Protein AF-0000000074759690 (afdb_homodimer)

InterPro domains:
  IPR002347 Short-chain dehydrogenase/reductase SDR [PF00106] (6-189)
  IPR002347 Short-chain dehydrogenase/reductase SDR [PR00080] (76-87)
  IPR002347 Short-chain dehydrogenase/reductase SDR [PR00080] (129-137)
  IPR002347 Short-chain dehydrogenase/reductase SDR [PR00080] (149-168)
  IPR002347 Short-chain dehydrogenase/reductase SDR [PR00081] (8-25)
  IPR002347 Short-chain dehydrogenase/reductase SDR [PR00081] (76-87)
  IPR002347 Short-chain dehydrogenase/reductase SDR [PR00081] (123-139)
  IPR002347 Short-chain dehydrogenase/reductase SDR [PR00081] (149-168)
  IPR002347 Short-chain dehydrogenase/reductase SDR [PR00081] (170-187)
  IPR020904 Short-chain dehydrogenase/reductase, conserved site [PS00061] (136-164)
  IPR036291 NAD(P)-binding domain superfamily [SSF51735] (4-269)

Organism: Mortierella alpina (NCBI:txid64518)

Sequence (578 aa):
MTSSKKIVLVTGCTTGGIGYETAKAFEKSGCKVYAAARRLEAITGIEDLDIEKVYIDVLDEKSIKDAVNYVIEKEGRIDILFNNAGMGLACPLIDMSIETTRKLLDTNITSVILVSKEVAPHMIRQKSGLIVNVGSVTAYLSTPWGGLYAASKAAVHSISDALRMELAPFGVNVSVVAPGAIKSNIGDNNLKAFHLPEKSFYQSVISYVMSRANASQAPGCTPTANFAKHVVSKCLKSSPPRYINYGTLSNLFRFLRYAPWMITDFIFSRKFGLNVLQKSVKDGKVVGKMTSSKKIVLVTGCTTGGIGYETAKAFEKSGCKVYAAARRLEAITGIEDLDIEKVYIDVLDEKSIKDAVNYVIEKEGRIDILFNNAGMGLACPLIDMSIETTRKLLDTNITSVILVSKEVAPHMIRQKSGLIVNVGSVTAYLSTPWGGLYAASKAAVHSISDALRMELAPFGVNVSVVAPGAIKSNIGDNNLKAFHLPEKSFYQSVISYVMSRANASQAPGCTPTANFAKHVVSKCLKSSPPRYINYGTLSNLFRFLRYAPWMITDFIFSRKFGLNVLQKSVKDGKVVGK

Radius of gyration: 23.79 Å; Cα contacts (8 Å, |Δi|>4): 1226; chains: 2; bounding box: 53×82×48 Å

Nearest PDB structures (foldseek):
  3p19-assembly1_B  TM=9.198E-01  e=8.778E-17  Vibrio vulnificus
  4cqm-assembly4_G  TM=8.750E-01  e=1.152E-15  Homo sapiens
  2d1y-assembly1_C  TM=8.380E-01  e=2.738E-16  Thermus thermophilus
  8pa2-assembly1_B  TM=8.061E-01  e=1.597E-16  Thermus thermophilus HB8
  7xqm-assembly1_D  TM=7.812E-01  e=7.575E-16  Thermus thermophilus HB27

Solvent-accessible surface area (backbone atoms only — not comparable to full-atom values): 28605 Å² total; per-residue (Å²): 128,83,80,74,53,52,30,33,41,31,30,41,26,33,59,67,23,60,31,32,32,29,46,52,34,37,31,75,71,58,27,40,26,35,42,17,14,76,49,64,84,50,51,60,93,45,86,92,47,69,52,43,82,39,64,29,42,64,87,34,71,67,39,39,49,52,39,51,47,53,45,32,73,74,65,71,51,58,42,30,39,36,44,44,46,62,68,68,52,34,44,50,66,65,74,59,50,72,67,59,50,52,50,45,44,40,43,39,38,50,20,54,45,52,51,46,36,66,50,44,61,58,14,45,75,65,47,33,31,35,41,35,39,62,41,30,34,39,34,63,45,48,39,72,31,26,14,64,41,17,10,35,23,22,19,35,50,23,35,44,54,12,48,25,60,66,32,42,51,40,45,25,47,40,27,34,34,20,44,30,27,40,38,33,51,53,20,58,53,14,50,72,64,47,72,77,62,89,71,41,74,54,63,91,38,43,69,38,42,52,44,60,20,32,51,27,57,42,91,79,36,30,52,34,58,60,50,18,44,54,52,42,60,41,64,70,39,97,73,49,55,57,65,49,74,43,48,36,64,22,66,54,37,66,52,50,58,73,46,58,64,69,57,51,50,52,53,46,25,64,74,52,34,39,56,58,45,26,51,35,43,74,69,61,69,54,69,68,119,129,83,79,76,52,52,31,33,42,31,31,40,26,33,59,68,22,61,32,31,32,32,45,50,35,37,31,75,71,59,28,41,26,35,42,18,14,76,50,62,84,50,52,61,93,45,85,92,46,69,52,42,80,39,64,29,42,64,87,34,69,67,40,38,49,52,40,50,47,52,45,33,73,72,65,72,50,57,41,31,40,36,44,43,46,62,69,67,50,32,44,51,65,64,71,60,49,70,67,58,50,51,50,45,44,40,42,39,38,50,19,52,47,52,51,47,35,66,48,45,60,59,14,44,74,66,46,32,30,35,40,34,39,62,40,30,34,40,35,64,44,48,38,70,31,26,13,65,41,18,10,35,23,20,18,38,50,24,34,44,53,11,48,25,59,67,31,42,51,40,45,25,46,40,28,34,35,20,44,29,25,40,37,34,52,53,20,59,54,13,51,72,65,48,72,77,63,90,74,41,78,54,63,91,37,42,69,38,41,52,44,59,20,33,51,26,57,41,91,79,35,30,53,34,58,60,51,18,45,53,52,43,60,42,63,69,38,96,74,49,54,58,63,49,74,44,48,37,63,23,64,53,38,65,51,51,55,74,46,57,63,70,57,51,51,52,54,46,25,64,74,52,33,40,56,57,45,28,51,35,43,75,70,61,71,54,67,70,122

Foldseek 3Di:
DPPQAAEEEFEPAAPFALSVLLQVLSQVVRHQYEYEYQDQVRRDDCVVTNYHYAYADLLDLVRLLVRLVVSCVVRVAHAEYHYDFAAFAFAAPVQDDPVNLVVRLCRLPVSLVSNCVNRLVRCLVVLHHEYEHEAALLLLPPAGRRRSVNVSSVNSLVVQVVVQVVSVVSNYHYAYEHEYQEQGCNLVVRLVVDDDDPLDLCVQQVVLSNCVSNVSNDPPKHYSNVSSNQQSVQVPDPDRDRYHFDIPCSVVSVVCSPPPPVVVCVVSCVSRVVVVSVVCVVVVVRDND/DPPQAAEEEFEPAAPFALSVLLQVLSQVVPHQYEYEYQDQVRRDDCVVTNYHYAYADLLDLVRLLVRLVVSCVVRVAHAEYHYDFAAFAFAAPVQDDPVNLVVRLCRLPVSLVSNCVNRLVRCLVVLHHEYEHEAALLLLPPAGRRRSVNVSSVNSLVVQVVVQVVSVVSNYHYAYEHEYQEQGCNLVVRLVVDDDDPLDLCVQQVVLSNCVSNVSNDPPKHYSNVSSNQQSVQVPDPDRDRYHFDIPCSVVSVVCSPPPPVVVCVVRCVNRVVVVSVVCVVVVVRPND

Secondary structure (DSSP, 8-state):
------EEEE-S--TTSHHHHHHHHHHHTT-EEEEEES-GGG--S-TTSSEEEEE--TT-HHHHHHHHHHHHHHHS--SEEEE---------GGG--HHHHHHHHIIIIIHHHHHHHHHHHHHHHHT-EEEEEE--GGGTS--TT-HHHHHHHHHHHHHHHHHHHHHGGGTEEEEEEEE-BB--HHHHHHHHH----TT-TTGGGHHHHHHHHTGGGSTTPBPHHHHHHHHHHHHTSSS--SEEEESBTHHHHHHHTTS-HHHHHHHHHHHTTHHHHHHHHHTT-----/------EEEE-S--TTSHHHHHHHHHHHTT-EEEEEES-GGG--S-TTSSEEEEE--TT-HHHHHHHHHHHHHHHS--SEEEE---------GGG--HHHHHHHHIIIIIHHHHHHHHHHHHHHHHT-EEEEEE--GGGTS--TT-HHHHHHHHHHHHHHHHHHHHHGGGTEEEEEEEE-BB--HHHHHHHHH----TT-TTGGGHHHHHHHHTGGGSTTPBPHHHHHHHHHHHHTSSS--SEEEESBTHHHHHHHTTS-HHHHHHHHHHHTTHHHHHHHHHTT-----

pLDDT: mean 91.4, std 10.83, range [32.0, 98.94]

Structure (mmCIF, N/CA/C/O backbone):
data_AF-0000000074759690-model_v1
#
loop_
_entity.id
_entity.type
_entity.pdbx_description
1 polymer 'NADPH-dependent 1-acyldihydroxyacetone phosphate reductase'
#
loop_
_atom_site.group_PDB
_atom_site.id
_atom_site.type_symbol
_atom_site.label_atom_id
_atom_site.label_alt_id
_atom_site.label_comp_id
_atom_site.label_asym_id
_atom_site.label_entity_id
_atom_site.label_seq_id
_atom_site.pdbx_PDB_ins_code
_atom_site.Cartn_x
_atom_site.Cartn_y
_atom_site.Cartn_z
_atom_site.occupancy
_atom_site.B_iso_or_equiv
_atom_site.auth_seq_id
_atom_site.auth_comp_id
_atom_site.auth_asym_id
_atom_site.auth_atom_id
_atom_site.pdbx_PDB_model_num
ATOM 1 N N . MET A 1 1 ? 0.536 -41.281 -21.781 1 32.31 1 MET A N 1
ATOM 2 C CA . MET A 1 1 ? 1.315 -40.094 -21.484 1 32.31 1 MET A CA 1
ATOM 3 C C . MET A 1 1 ? 0.57 -39.188 -20.516 1 32.31 1 MET A C 1
ATOM 5 O O . MET A 1 1 ? -0.49 -38.656 -20.844 1 32.31 1 MET A O 1
ATOM 9 N N . THR A 1 2 ? 0.243 -39.5 -19.328 1 41.53 2 THR A N 1
ATOM 10 C CA . THR A 1 2 ? -0.77 -39.125 -18.344 1 41.53 2 THR A CA 1
ATOM 11 C C . THR A 1 2 ? -0.875 -37.625 -18.188 1 41.53 2 THR A C 1
ATOM 13 O O . THR A 1 2 ? 0.119 -36.938 -17.906 1 41.53 2 THR A O 1
ATOM 16 N N . SER A 1 3 ? -1.554 -36.906 -19.109 1 51.25 3 SER A N 1
ATOM 17 C CA . SER A 1 3 ? -1.784 -35.5 -19.438 1 51.25 3 SER A CA 1
ATOM 18 C C . SER A 1 3 ? -1.827 -34.625 -18.172 1 51.25 3 SER A C 1
ATOM 20 O O . SER A 1 3 ? -2.674 -34.844 -17.297 1 51.25 3 SER A O 1
ATOM 22 N N . SER A 1 4 ? -0.7 -34.219 -17.375 1 77.12 4 SER A N 1
ATOM 23 C CA . SER A 1 4 ? -0.508 -33.844 -15.977 1 77.12 4 SER A CA 1
ATOM 24 C C . SER A 1 4 ? -1.245 -32.562 -15.641 1 77.12 4 SER A C 1
ATOM 26 O O . SER A 1 4 ? -1.159 -31.578 -16.375 1 77.12 4 SER A O 1
ATOM 28 N N . LYS A 1 5 ? -2.484 -32.688 -15.109 1 94.19 5 LYS A N 1
ATOM 29 C CA . LYS A 1 5 ? -3.305 -31.578 -14.586 1 94.19 5 LYS A CA 1
ATOM 30 C C . LYS A 1 5 ? -2.434 -30.469 -14.016 1 94.19 5 LYS A C 1
ATOM 32 O O . LYS A 1 5 ? -1.394 -30.734 -13.414 1 94.19 5 LYS A O 1
ATOM 37 N N . LYS A 1 6 ? -2.803 -29.281 -14.484 1 97.31 6 LYS A N 1
ATOM 38 C CA . LYS A 1 6 ? -2.145 -28.172 -13.797 1 97.31 6 LYS A CA 1
ATOM 39 C C . LYS A 1 6 ? -2.402 -28.234 -12.297 1 97.31 6 LYS A C 1
ATOM 41 O O . LYS A 1 6 ? -3.518 -28.516 -11.859 1 97.31 6 LYS A O 1
ATOM 46 N N . ILE A 1 7 ? -1.379 -28.016 -11.562 1 98.31 7 ILE A N 1
ATOM 47 C CA . ILE A 1 7 ? -1.463 -28.016 -10.109 1 98.31 7 ILE A CA 1
ATOM 48 C C . ILE A 1 7 ? -1.66 -26.578 -9.609 1 98.31 7 ILE A C 1
ATOM 50 O O . ILE A 1 7 ? -0.826 -25.703 -9.859 1 98.31 7 ILE A O 1
ATOM 54 N N . VAL A 1 8 ? -2.771 -26.328 -8.875 1 98.75 8 VAL A N 1
ATOM 55 C CA . VAL A 1 8 ? -3.141 -24.984 -8.453 1 98.75 8 VAL A CA 1
ATOM 56 C C . VAL A 1 8 ? -3.207 -24.922 -6.926 1 98.75 8 VAL A C 1
ATOM 58 O O . VAL A 1 8 ? -3.811 -25.781 -6.289 1 98.75 8 VAL A O 1
ATOM 61 N N . LEU A 1 9 ? -2.52 -24.016 -6.316 1 98.75 9 LEU A N 1
ATOM 62 C CA . LEU A 1 9 ? -2.637 -23.703 -4.898 1 98.75 9 LEU A CA 1
ATOM 63 C C . LEU A 1 9 ? -3.385 -22.391 -4.695 1 98.75 9 LEU A C 1
ATOM 65 O O . LEU A 1 9 ? -2.959 -21.344 -5.188 1 98.75 9 LEU A O 1
ATOM 69 N N . VAL A 1 10 ? -4.539 -22.406 -4.031 1 98.69 10 VAL A N 1
ATOM 70 C CA . VAL A 1 10 ? -5.363 -21.234 -3.766 1 98.69 10 VAL A CA 1
ATOM 71 C C . VAL A 1 10 ? -5.375 -20.938 -2.268 1 98.69 10 VAL A C 1
ATOM 73 O O . VAL A 1 10 ? -5.738 -21.797 -1.462 1 98.69 10 VAL A O 1
ATOM 76 N N . THR A 1 11 ? -4.973 -19.75 -1.878 1 98.19 11 THR A N 1
ATOM 77 C CA . THR A 1 11 ? -5.027 -19.375 -0.466 1 98.19 11 THR A CA 1
ATOM 78 C C . THR A 1 11 ? -6.316 -18.625 -0.151 1 98.19 11 THR A C 1
ATOM 80 O O . THR A 1 11 ? -6.934 -18.047 -1.044 1 98.19 11 THR A O 1
ATOM 83 N N . GLY A 1 12 ? -6.656 -18.594 1.116 1 94.69 12 GLY A N 1
ATOM 84 C CA . GLY A 1 12 ? -7.828 -17.859 1.558 1 94.69 12 GLY A CA 1
ATOM 85 C C . GLY A 1 12 ? -9.133 -18.453 1.06 1 94.69 12 GLY A C 1
ATOM 86 O O . GLY A 1 12 ? -10.008 -17.719 0.585 1 94.69 12 GLY A O 1
ATOM 87 N N . CYS A 1 13 ? -9.227 -19.734 1.13 1 93.88 13 CYS A N 1
ATOM 88 C CA . CYS A 1 13 ? -10.43 -20.406 0.664 1 93.88 13 CYS A CA 1
ATOM 89 C C . CYS A 1 13 ? -11.453 -20.547 1.787 1 93.88 13 CYS A C 1
ATOM 91 O O . CYS A 1 13 ? -11.188 -21.188 2.801 1 93.88 13 CYS A O 1
ATOM 93 N N . THR A 1 14 ? -12.484 -19.781 1.743 1 90.19 14 THR A N 1
ATOM 94 C CA . THR A 1 14 ? -13.656 -19.906 2.607 1 90.19 14 THR A CA 1
ATOM 95 C C . THR A 1 14 ? -14.922 -20.078 1.779 1 90.19 14 THR A C 1
ATOM 97 O O . THR A 1 14 ? -15.117 -19.391 0.773 1 90.19 14 THR A O 1
ATOM 100 N N . THR A 1 15 ? -15.727 -20.969 2.244 1 91.81 15 THR A N 1
ATOM 101 C CA . THR A 1 15 ? -16.938 -21.297 1.495 1 91.81 15 THR A CA 1
ATOM 102 C C . THR A 1 15 ? -17.719 -20.031 1.163 1 91.81 15 THR A C 1
ATOM 104 O O . THR A 1 15 ? -17.938 -19.188 2.035 1 91.81 15 THR A O 1
ATOM 107 N N . GLY A 1 16 ? -17.969 -19.875 -0.089 1 86.44 16 GLY A N 1
ATOM 108 C CA . GLY A 1 16 ? -18.766 -18.75 -0.532 1 86.44 16 GLY A CA 1
ATOM 109 C C . GLY A 1 16 ? -17.922 -17.547 -0.941 1 86.44 16 GLY A C 1
ATOM 110 O O . GLY A 1 16 ? -18.438 -16.594 -1.526 1 86.44 16 GLY A O 1
ATOM 111 N N . GLY A 1 17 ? -16.672 -17.625 -0.735 1 90.56 17 GLY A N 1
ATOM 112 C CA . GLY A 1 17 ? -15.805 -16.5 -1.07 1 90.56 17 GLY A CA 1
ATOM 113 C C . GLY A 1 17 ? -15.156 -16.641 -2.436 1 90.56 17 GLY A C 1
ATOM 114 O O . GLY A 1 17 ? -15.375 -17.625 -3.137 1 90.56 17 GLY A O 1
ATOM 115 N N . ILE A 1 18 ? -14.438 -15.656 -2.789 1 91.56 18 ILE A N 1
ATOM 116 C CA . ILE A 1 18 ? -13.766 -15.609 -4.086 1 91.56 18 ILE A CA 1
ATOM 117 C C . ILE A 1 18 ? -12.805 -16.781 -4.215 1 91.56 18 ILE A C 1
ATOM 119 O O . ILE A 1 18 ? -12.789 -17.469 -5.238 1 91.56 18 ILE A O 1
ATOM 123 N N . GLY A 1 19 ? -12.008 -17.047 -3.166 1 94.69 19 GLY A N 1
ATOM 124 C CA . GLY A 1 19 ? -11.062 -18.156 -3.195 1 94.69 19 GLY A CA 1
ATOM 125 C C . GLY A 1 19 ? -11.727 -19.5 -3.406 1 94.69 19 GLY A C 1
ATOM 126 O O . GLY A 1 19 ? -11.25 -20.312 -4.203 1 94.69 19 GLY A O 1
ATOM 127 N N . TYR A 1 20 ? -12.805 -19.703 -2.721 1 94.81 20 TYR A N 1
ATOM 128 C CA . TYR A 1 20 ? -13.57 -20.938 -2.781 1 94.81 20 TYR A CA 1
ATOM 129 C C . TYR A 1 20 ? -14.133 -21.156 -4.18 1 94.81 20 TYR A C 1
ATOM 131 O O . TYR A 1 20 ? -13.938 -22.234 -4.77 1 94.81 20 TYR A O 1
ATOM 139 N N . GLU A 1 21 ? -14.781 -20.188 -4.715 1 95.88 21 GLU A N 1
ATOM 140 C CA . GLU A 1 21 ? -15.391 -20.312 -6.035 1 95.88 21 GLU A CA 1
ATOM 141 C C . GLU A 1 21 ? -14.328 -20.422 -7.125 1 95.88 21 GLU A C 1
ATOM 143 O O . GLU A 1 21 ? -14.531 -21.109 -8.133 1 95.88 21 GLU A O 1
ATOM 148 N N . THR A 1 22 ? -13.203 -19.781 -6.914 1 97.31 22 THR A N 1
ATOM 149 C CA . THR A 1 22 ? -12.094 -19.875 -7.859 1 97.31 22 THR A CA 1
ATOM 150 C C . THR A 1 22 ? -11.492 -21.281 -7.844 1 97.31 22 THR A C 1
ATOM 152 O O . THR A 1 22 ? -11.18 -21.844 -8.898 1 97.31 22 THR A O 1
ATOM 155 N N . ALA A 1 23 ? -11.336 -21.828 -6.656 1 98 23 ALA A N 1
ATOM 156 C CA . ALA A 1 23 ? -10.867 -23.203 -6.543 1 98 23 ALA A CA 1
ATOM 157 C C . ALA A 1 23 ? -11.773 -24.156 -7.312 1 98 23 ALA A C 1
ATOM 159 O O . ALA A 1 23 ? -11.305 -24.984 -8.086 1 98 23 ALA A O 1
ATOM 160 N N . LYS A 1 24 ? -13.039 -24 -7.168 1 97.69 24 LYS A N 1
ATOM 161 C CA . LYS A 1 24 ? -14.008 -24.844 -7.863 1 97.69 24 LYS A CA 1
ATOM 162 C C . LYS A 1 24 ? -13.914 -24.656 -9.375 1 97.69 24 LYS A C 1
ATOM 164 O O . LYS A 1 24 ? -13.977 -25.625 -10.133 1 97.69 24 LYS A O 1
ATOM 169 N N . ALA A 1 25 ? -13.781 -23.422 -9.766 1 98.06 25 ALA A N 1
ATOM 170 C CA . ALA A 1 25 ? -13.695 -23.125 -11.195 1 98.06 25 ALA A CA 1
ATOM 171 C C . ALA A 1 25 ? -12.445 -23.75 -11.812 1 98.06 25 ALA A C 1
ATOM 173 O O . ALA A 1 25 ? -12.492 -24.266 -12.922 1 98.06 25 ALA A O 1
ATOM 174 N N . PHE A 1 26 ? -11.297 -23.688 -11.102 1 98.5 26 PHE A N 1
ATOM 175 C CA . PHE A 1 26 ? -10.078 -24.344 -11.57 1 98.5 26 PHE A CA 1
ATOM 176 C C . PHE A 1 26 ? -10.297 -25.844 -11.711 1 98.5 26 PHE A C 1
ATOM 178 O O . PHE A 1 26 ? -9.898 -26.453 -12.711 1 98.5 26 PHE A O 1
ATOM 185 N N . GLU A 1 27 ? -10.883 -26.438 -10.711 1 98.19 27 GLU A N 1
ATOM 186 C CA . GLU A 1 27 ? -11.148 -27.875 -10.734 1 98.19 27 GLU A CA 1
ATOM 187 C C . GLU A 1 27 ? -12.039 -28.266 -11.906 1 98.19 27 GLU A C 1
ATOM 189 O O . GLU A 1 27 ? -11.75 -29.219 -12.633 1 98.19 27 GLU A O 1
ATOM 194 N N . LYS A 1 28 ? -13.07 -27.516 -12.102 1 97.19 28 LYS A N 1
ATOM 195 C CA . LYS A 1 28 ? -14 -27.766 -13.195 1 97.19 28 LYS A CA 1
ATOM 196 C C . LYS A 1 28 ? -13.312 -27.625 -14.547 1 97.19 28 LYS A C 1
ATOM 198 O O . LYS A 1 28 ? -13.766 -28.188 -15.547 1 97.19 28 LYS A O 1
ATOM 203 N N . SER A 1 29 ? -12.273 -26.875 -14.57 1 97.62 29 SER A N 1
ATOM 204 C CA . SER A 1 29 ? -11.523 -26.656 -15.797 1 97.62 29 SER A CA 1
ATOM 205 C C . SER A 1 29 ? -10.414 -27.688 -15.969 1 97.62 29 SER A C 1
ATOM 207 O O . SER A 1 29 ? -9.539 -27.531 -16.828 1 97.62 29 SER A O 1
ATOM 209 N N . GLY A 1 30 ? -10.367 -28.688 -15.078 1 96.94 30 GLY A N 1
ATOM 210 C CA . GLY A 1 30 ? -9.484 -29.828 -15.273 1 96.94 30 GLY A CA 1
ATOM 211 C C . GLY A 1 30 ? -8.203 -29.734 -14.469 1 96.94 30 GLY A C 1
ATOM 212 O O . GLY A 1 30 ? -7.25 -30.469 -14.719 1 96.94 30 GLY A O 1
ATOM 213 N N . CYS A 1 31 ? -8.117 -28.859 -13.492 1 97.88 31 CYS A N 1
ATOM 214 C CA . CYS A 1 31 ? -6.922 -28.703 -12.672 1 97.88 31 CYS A CA 1
ATOM 215 C C . CYS A 1 31 ? -7.023 -29.547 -11.398 1 97.88 31 CYS A C 1
ATOM 217 O O . CYS A 1 31 ? -8.117 -29.922 -10.984 1 97.88 31 CYS A O 1
ATOM 219 N N . LYS A 1 32 ? -5.91 -29.922 -10.891 1 97.81 32 LYS A N 1
ATOM 220 C CA . LYS A 1 32 ? -5.824 -30.375 -9.508 1 97.81 32 LYS A CA 1
ATOM 221 C C . LYS A 1 32 ? -5.629 -29.203 -8.555 1 97.81 32 LYS A C 1
ATOM 223 O O . LYS A 1 32 ? -4.668 -28.438 -8.68 1 97.81 32 LYS A O 1
ATOM 228 N N . VAL A 1 33 ? -6.543 -29.062 -7.594 1 98.44 33 VAL A N 1
ATOM 229 C CA . VAL A 1 33 ? -6.551 -27.844 -6.809 1 98.44 33 VAL A CA 1
ATOM 230 C C . VAL A 1 33 ? -6.281 -28.156 -5.34 1 98.44 33 VAL A C 1
ATOM 232 O O . VAL A 1 33 ? -6.82 -29.125 -4.801 1 98.44 33 VAL A O 1
ATOM 235 N N . TYR A 1 34 ? -5.441 -27.453 -4.762 1 98.44 34 TYR A N 1
ATOM 236 C CA . TYR A 1 34 ? -5.23 -27.406 -3.318 1 98.44 34 TYR A CA 1
ATOM 237 C C . TYR A 1 34 ? -5.824 -26.141 -2.719 1 98.44 34 TYR A C 1
ATOM 239 O O . TYR A 1 34 ? -5.309 -25.031 -2.938 1 98.44 34 TYR A O 1
ATOM 247 N N . ALA A 1 35 ? -6.914 -26.266 -1.98 1 98.19 35 ALA A N 1
ATOM 248 C CA . ALA A 1 35 ? -7.59 -25.156 -1.31 1 98.19 35 ALA A CA 1
ATOM 249 C C . ALA A 1 35 ? -7.027 -24.938 0.092 1 98.19 35 ALA A C 1
ATOM 251 O O . ALA A 1 35 ? -7.227 -25.766 0.983 1 98.19 35 ALA A O 1
ATOM 252 N N . ALA A 1 36 ? -6.402 -23.859 0.299 1 97.81 36 ALA A N 1
ATOM 253 C CA . ALA A 1 36 ? -5.668 -23.625 1.542 1 97.81 36 ALA A CA 1
ATOM 254 C C . ALA A 1 36 ? -6.371 -22.594 2.416 1 97.81 36 ALA A C 1
ATOM 256 O O . ALA A 1 36 ? -6.883 -21.594 1.91 1 97.81 36 ALA A O 1
ATOM 257 N N . ALA A 1 37 ? -6.445 -22.828 3.607 1 96.12 37 ALA A N 1
ATOM 258 C CA . ALA A 1 37 ? -7.051 -21.922 4.578 1 96.12 37 ALA A CA 1
ATOM 259 C C . ALA A 1 37 ? -6.547 -22.219 5.988 1 96.12 37 ALA A C 1
ATOM 261 O O . ALA A 1 37 ? -5.949 -23.266 6.238 1 96.12 37 ALA A O 1
ATOM 262 N N . ARG A 1 38 ? -6.734 -21.266 6.852 1 91.94 38 ARG A N 1
ATOM 263 C CA . ARG A 1 38 ? -6.414 -21.469 8.266 1 91.94 38 ARG A CA 1
ATOM 264 C C . ARG A 1 38 ? -7.469 -22.344 8.938 1 91.94 38 ARG A C 1
ATOM 266 O O . ARG A 1 38 ? -7.168 -23.062 9.891 1 91.94 38 ARG A O 1
ATOM 273 N N . ARG A 1 39 ? -8.734 -22.234 8.445 1 91.12 39 ARG A N 1
ATOM 274 C CA . ARG A 1 39 ? -9.859 -23.016 8.961 1 91.12 39 ARG A CA 1
ATOM 275 C C . ARG A 1 39 ? -10.367 -23.984 7.906 1 91.12 39 ARG A C 1
ATOM 277 O O . ARG A 1 39 ? -11.266 -23.656 7.129 1 91.12 39 ARG A O 1
ATOM 284 N N . LEU A 1 40 ? -9.891 -25.125 8.062 1 94.94 40 LEU A N 1
ATOM 285 C CA . LEU A 1 40 ? -10.234 -26.125 7.047 1 94.94 40 LEU A CA 1
ATOM 286 C C . LEU A 1 40 ? -11.711 -26.484 7.125 1 94.94 40 LEU A C 1
ATOM 288 O O . LEU A 1 40 ? -12.328 -26.812 6.105 1 94.94 40 LEU A O 1
ATOM 292 N N . GLU A 1 41 ? -12.258 -26.391 8.305 1 92.81 41 GLU A N 1
ATOM 293 C CA . GLU A 1 41 ? -13.664 -26.734 8.516 1 92.81 41 GLU A CA 1
ATOM 294 C C . GLU A 1 41 ? -14.578 -25.75 7.797 1 92.81 41 GLU A C 1
ATOM 296 O O . GLU A 1 41 ? -15.758 -26.031 7.582 1 92.81 41 GLU A O 1
ATOM 301 N N . ALA A 1 42 ? -14 -24.578 7.469 1 88.94 42 ALA A N 1
ATOM 302 C CA . ALA A 1 42 ? -14.781 -23.547 6.789 1 88.94 42 ALA A CA 1
ATOM 303 C C . ALA A 1 42 ? -14.922 -23.859 5.301 1 88.94 42 ALA A C 1
ATOM 305 O O . ALA A 1 42 ? -15.719 -23.234 4.602 1 88.94 42 ALA A O 1
ATOM 306 N N . ILE A 1 43 ? -14.148 -24.797 4.824 1 94.25 43 ILE A N 1
ATOM 307 C CA . ILE A 1 43 ? -14.258 -25.234 3.438 1 94.25 43 ILE A CA 1
ATOM 308 C C . ILE A 1 43 ? -15.203 -26.438 3.352 1 94.25 43 ILE A C 1
ATOM 310 O O . ILE A 1 43 ? -14.836 -27.562 3.697 1 94.25 43 ILE A O 1
ATOM 314 N N . THR A 1 44 ? -16.375 -26.172 2.893 1 93.25 44 THR A N 1
ATOM 315 C CA . THR A 1 44 ? -17.391 -27.219 2.857 1 93.25 44 THR A CA 1
ATOM 316 C C . THR A 1 44 ? -17.906 -27.438 1.437 1 93.25 44 THR A C 1
ATOM 318 O O . THR A 1 44 ? -17.672 -26.594 0.556 1 93.25 44 THR A O 1
ATOM 321 N N . GLY A 1 45 ? -18.5 -28.516 1.192 1 91.94 45 GLY A N 1
ATOM 322 C CA . GLY A 1 45 ? -19.219 -28.75 -0.044 1 91.94 45 GLY A CA 1
ATOM 323 C C . GLY A 1 45 ? -18.328 -29.062 -1.22 1 91.94 45 GLY A C 1
ATOM 324 O O . GLY A 1 45 ? -18.672 -28.797 -2.371 1 91.94 45 GLY A O 1
ATOM 325 N N . ILE A 1 46 ? -17.094 -29.531 -0.915 1 91.88 46 ILE A N 1
ATOM 326 C CA . ILE A 1 46 ? -16.188 -29.797 -2.018 1 91.88 46 ILE A CA 1
ATOM 327 C C . ILE A 1 46 ? -15.781 -31.266 -2.002 1 91.88 46 ILE A C 1
ATOM 329 O O . ILE A 1 46 ? -14.797 -31.656 -2.643 1 91.88 46 ILE A O 1
ATOM 333 N N . GLU A 1 47 ? -16.469 -32.094 -1.277 1 89.31 47 GLU A N 1
ATOM 334 C CA . GLU A 1 47 ? -16.094 -33.469 -1.033 1 89.31 47 GLU A CA 1
ATOM 335 C C . GLU A 1 47 ? -16.125 -34.281 -2.324 1 89.31 47 GLU A C 1
ATOM 337 O O . GLU A 1 47 ? -15.367 -35.25 -2.477 1 89.31 47 GLU A O 1
ATOM 342 N N . ASP A 1 48 ? -16.859 -33.906 -3.334 1 92.25 48 ASP A N 1
ATOM 343 C CA . ASP A 1 48 ? -16.984 -34.656 -4.574 1 92.25 48 ASP A CA 1
ATOM 344 C C . ASP A 1 48 ? -16.094 -34.062 -5.672 1 92.25 48 ASP A C 1
ATOM 346 O O . ASP A 1 48 ? -16.172 -34.5 -6.824 1 92.25 48 ASP A O 1
ATOM 350 N N . LEU A 1 49 ? -15.289 -33.125 -5.289 1 93.69 49 LEU A N 1
ATOM 351 C CA . LEU A 1 49 ? -14.43 -32.438 -6.258 1 93.69 49 LEU A CA 1
ATOM 352 C C . LEU A 1 49 ? -12.969 -32.844 -6.051 1 93.69 49 LEU A C 1
ATOM 354 O O . LEU A 1 49 ? -12.594 -33.312 -4.973 1 93.69 49 LEU A O 1
ATOM 358 N N . ASP A 1 50 ? -12.156 -32.781 -7.09 1 93.81 50 ASP A N 1
ATOM 359 C CA . ASP A 1 50 ? -10.719 -33 -6.988 1 93.81 50 ASP A CA 1
ATOM 360 C C . ASP A 1 50 ? -10.016 -31.812 -6.344 1 93.81 50 ASP A C 1
ATOM 362 O O . ASP A 1 50 ? -9.086 -31.25 -6.926 1 93.81 50 ASP A O 1
ATOM 366 N N . ILE A 1 51 ? -10.438 -31.438 -5.234 1 97.38 51 ILE A N 1
ATOM 367 C CA . ILE A 1 51 ? -9.891 -30.359 -4.422 1 97.38 51 ILE A CA 1
ATOM 368 C C . ILE A 1 51 ? -9.43 -30.906 -3.072 1 97.38 51 ILE A C 1
ATOM 370 O O . ILE A 1 51 ? -10.195 -31.578 -2.381 1 97.38 51 ILE A O 1
ATOM 374 N N . GLU A 1 52 ? -8.25 -30.734 -2.811 1 97.56 52 GLU A N 1
ATOM 375 C CA . GLU A 1 52 ? -7.699 -31.141 -1.52 1 97.56 52 GLU A CA 1
ATOM 376 C C . GLU A 1 52 ? -7.508 -29.938 -0.599 1 97.56 52 GLU A C 1
ATOM 378 O O . GLU A 1 52 ? -7.031 -28.891 -1.033 1 97.56 52 GLU A O 1
ATOM 383 N N . LYS A 1 53 ? -7.926 -30.109 0.68 1 97.56 53 LYS A N 1
ATOM 384 C CA . LYS A 1 53 ? -7.746 -29.047 1.664 1 97.56 53 LYS A CA 1
ATOM 385 C C . LYS A 1 53 ? -6.332 -29.078 2.246 1 97.56 53 LYS A C 1
ATOM 387 O O . LYS A 1 53 ? -5.785 -30.141 2.514 1 97.56 53 LYS A O 1
ATOM 392 N N . VAL A 1 54 ? -5.734 -27.922 2.385 1 97.81 54 VAL A N 1
ATOM 393 C CA . VAL A 1 54 ? -4.41 -27.797 2.986 1 97.81 54 VAL A CA 1
ATOM 394 C C . VAL A 1 54 ? -4.402 -26.656 3.996 1 97.81 54 VAL A C 1
ATOM 396 O O . VAL A 1 54 ? -4.93 -25.578 3.723 1 97.81 54 VAL A O 1
ATOM 399 N N . TYR A 1 55 ? -3.865 -26.922 5.18 1 98.19 55 TYR A N 1
ATOM 400 C CA . TYR A 1 55 ? -3.748 -25.875 6.191 1 98.19 55 TYR A CA 1
ATOM 401 C C . TYR A 1 55 ? -2.646 -24.891 5.828 1 98.19 55 TYR A C 1
ATOM 403 O O . TYR A 1 55 ? -1.549 -25.281 5.434 1 98.19 55 TYR A O 1
ATOM 411 N N . ILE A 1 56 ? -2.99 -23.656 5.977 1 98.19 56 ILE A N 1
ATOM 412 C CA . ILE A 1 56 ? -1.966 -22.625 5.797 1 98.19 56 ILE A CA 1
ATOM 413 C C . ILE A 1 56 ? -2.311 -21.391 6.633 1 98.19 56 ILE A C 1
ATOM 415 O O . ILE A 1 56 ? -3.463 -20.969 6.664 1 98.19 56 ILE A O 1
ATOM 419 N N . ASP A 1 57 ? -1.421 -20.922 7.441 1 98.06 57 ASP A N 1
ATOM 420 C CA . ASP A 1 57 ? -1.395 -19.547 7.949 1 98.06 57 ASP A CA 1
ATOM 421 C C . ASP A 1 57 ? -0.439 -18.688 7.133 1 98.06 57 ASP A C 1
ATOM 423 O O . ASP A 1 57 ? 0.781 -18.797 7.262 1 98.06 57 ASP A O 1
ATOM 427 N N . VAL A 1 58 ? -1.027 -17.781 6.371 1 97.69 58 VAL A N 1
ATOM 428 C CA . VAL A 1 58 ? -0.257 -17.062 5.359 1 97.69 58 VAL A CA 1
ATOM 429 C C . VAL A 1 58 ? 0.669 -16.062 6.035 1 97.69 58 VAL A C 1
ATOM 431 O O . VAL A 1 58 ? 1.466 -15.398 5.367 1 97.69 58 VAL A O 1
ATOM 434 N N . LEU A 1 59 ? 0.596 -15.898 7.359 1 96.94 59 LEU A N 1
ATOM 435 C CA . LEU A 1 59 ? 1.469 -14.977 8.078 1 96.94 59 LEU A CA 1
ATOM 436 C C . LEU A 1 59 ? 2.502 -15.742 8.906 1 96.94 59 LEU A C 1
ATOM 438 O O . LEU A 1 59 ? 3.254 -15.141 9.672 1 96.94 59 LEU A O 1
ATOM 442 N N . ASP A 1 60 ? 2.521 -17.016 8.742 1 97.94 60 ASP A N 1
ATOM 443 C CA . ASP A 1 60 ? 3.48 -17.875 9.422 1 97.94 60 ASP A CA 1
ATOM 444 C C . ASP A 1 60 ? 4.379 -18.594 8.422 1 97.94 60 ASP A C 1
ATOM 446 O O . ASP A 1 60 ? 3.93 -19.5 7.715 1 97.94 60 ASP A O 1
ATOM 450 N N . GLU A 1 61 ? 5.629 -18.234 8.414 1 97.88 61 GLU A N 1
ATOM 451 C CA . GLU A 1 61 ? 6.562 -18.734 7.406 1 97.88 61 GLU A CA 1
ATOM 452 C C . GLU A 1 61 ? 6.672 -20.25 7.461 1 97.88 61 GLU A C 1
ATOM 454 O O . GLU A 1 61 ? 6.758 -20.906 6.422 1 97.88 61 GLU A O 1
ATOM 459 N N . LYS A 1 62 ? 6.723 -20.797 8.617 1 98.25 62 LYS A N 1
ATOM 460 C CA . LYS A 1 62 ? 6.797 -22.25 8.734 1 98.25 62 LYS A CA 1
ATOM 461 C C . LYS A 1 62 ? 5.543 -22.922 8.164 1 98.25 62 LYS A C 1
ATOM 463 O O . LYS A 1 62 ? 5.637 -23.922 7.465 1 98.25 62 LYS A O 1
ATOM 468 N N . SER A 1 63 ? 4.383 -22.375 8.516 1 98.56 63 SER A N 1
ATOM 469 C CA . SER A 1 63 ? 3.119 -22.875 7.988 1 98.56 63 SER A CA 1
ATOM 470 C C . SER A 1 63 ? 3.094 -22.844 6.465 1 98.56 63 SER A C 1
ATOM 472 O O . SER A 1 63 ? 2.68 -23.797 5.82 1 98.56 63 SER A O 1
ATOM 474 N N . ILE A 1 64 ? 3.545 -21.781 5.875 1 98.69 64 ILE A N 1
ATOM 475 C CA . ILE A 1 64 ? 3.594 -21.609 4.426 1 98.69 64 ILE A CA 1
ATOM 476 C C . ILE A 1 64 ? 4.523 -22.641 3.812 1 98.69 64 ILE A C 1
ATOM 478 O O . ILE A 1 64 ? 4.156 -23.328 2.852 1 98.69 64 ILE A O 1
ATOM 482 N N . LYS A 1 65 ? 5.68 -22.734 4.398 1 98.56 65 LYS A N 1
ATOM 483 C CA . LYS A 1 65 ? 6.664 -23.688 3.914 1 98.56 65 LYS A CA 1
ATOM 484 C C . LYS A 1 65 ? 6.105 -25.109 3.949 1 98.56 65 LYS A C 1
ATOM 486 O O . LYS A 1 65 ? 6.27 -25.875 2.99 1 98.56 65 LYS A O 1
ATOM 491 N N . ASP A 1 66 ? 5.496 -25.453 5.051 1 98.69 66 ASP A N 1
ATOM 492 C CA . ASP A 1 66 ? 4.922 -26.797 5.207 1 98.69 66 ASP A CA 1
ATOM 493 C C . ASP A 1 66 ? 3.85 -27.062 4.152 1 98.69 66 ASP A C 1
ATOM 495 O O . ASP A 1 66 ? 3.801 -28.141 3.566 1 98.69 66 ASP A O 1
ATOM 499 N N . ALA A 1 67 ? 2.99 -26.125 3.893 1 98.69 67 ALA A N 1
ATOM 500 C CA . ALA A 1 67 ? 1.922 -26.266 2.908 1 98.69 67 ALA A CA 1
ATOM 501 C C . ALA A 1 67 ? 2.49 -26.438 1.501 1 98.69 67 ALA A C 1
ATOM 503 O O . ALA A 1 67 ? 2.062 -27.312 0.748 1 98.69 67 ALA A O 1
ATOM 504 N N . VAL A 1 68 ? 3.467 -25.594 1.137 1 98.75 68 VAL A N 1
ATOM 505 C CA . VAL A 1 68 ? 4.078 -25.625 -0.187 1 98.75 68 VAL A CA 1
ATOM 506 C C . VAL A 1 68 ? 4.828 -26.938 -0.376 1 98.75 68 VAL A C 1
ATOM 508 O O . VAL A 1 68 ? 4.688 -27.609 -1.409 1 98.75 68 VAL A O 1
ATOM 511 N N . ASN A 1 69 ? 5.559 -27.312 0.646 1 98.56 69 ASN A N 1
ATOM 512 C CA . ASN A 1 69 ? 6.285 -28.578 0.582 1 98.56 69 ASN A CA 1
ATOM 513 C C . ASN A 1 69 ? 5.336 -29.766 0.419 1 98.56 69 ASN A C 1
ATOM 515 O O . ASN A 1 69 ? 5.645 -30.719 -0.296 1 98.56 69 ASN A O 1
ATOM 519 N N . TYR A 1 70 ? 4.262 -29.719 1.111 1 98.56 70 TYR A N 1
ATOM 520 C CA . TYR A 1 70 ? 3.262 -30.781 0.997 1 98.56 70 TYR A CA 1
ATOM 521 C C . TYR A 1 70 ? 2.82 -30.953 -0.45 1 98.56 70 TYR A C 1
ATOM 523 O O . TYR A 1 70 ? 2.783 -32.094 -0.961 1 98.56 70 TYR A O 1
ATOM 531 N N . VAL A 1 71 ? 2.518 -29.875 -1.151 1 98.31 71 VAL A N 1
ATOM 532 C CA . VAL A 1 71 ? 2.062 -29.922 -2.537 1 98.31 71 VAL A CA 1
ATOM 533 C C . VAL A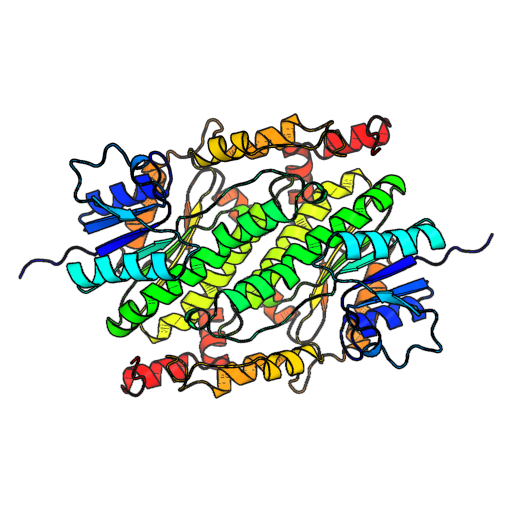 1 71 ? 3.203 -30.391 -3.439 1 98.31 71 VAL A C 1
ATOM 535 O O . VAL A 1 71 ? 3.006 -31.234 -4.316 1 98.31 71 VAL A O 1
ATOM 538 N N . ILE A 1 72 ? 4.391 -29.859 -3.18 1 98 72 ILE A N 1
ATOM 539 C CA . ILE A 1 72 ? 5.551 -30.172 -4.004 1 98 72 ILE A CA 1
ATOM 540 C C . ILE A 1 72 ? 5.887 -31.656 -3.859 1 98 72 ILE A C 1
ATOM 542 O O . ILE A 1 72 ? 6.188 -32.344 -4.848 1 98 72 ILE A O 1
ATOM 546 N N . GLU A 1 73 ? 5.855 -32.125 -2.67 1 97.75 73 GLU A N 1
ATOM 547 C CA . GLU A 1 73 ? 6.16 -33.531 -2.432 1 97.75 73 GLU A CA 1
ATOM 548 C C . GLU A 1 73 ? 5.145 -34.438 -3.125 1 97.75 73 GLU A C 1
ATOM 550 O O . GLU A 1 73 ? 5.504 -35.5 -3.641 1 97.75 73 GLU A O 1
ATOM 555 N N . LYS A 1 74 ? 3.98 -34.062 -3.186 1 97.19 74 LYS A N 1
ATOM 556 C CA . LYS A 1 74 ? 2.904 -34.875 -3.738 1 97.19 74 LYS A CA 1
ATOM 557 C C . LYS A 1 74 ? 2.85 -34.75 -5.258 1 97.19 74 LYS A C 1
ATOM 559 O O . LYS A 1 74 ? 2.617 -35.75 -5.957 1 97.19 74 LYS A O 1
ATOM 564 N N . GLU A 1 75 ? 3.035 -33.5 -5.746 1 97.12 75 GLU A N 1
ATOM 565 C CA . GLU A 1 75 ? 2.74 -33.281 -7.156 1 97.12 75 GLU A CA 1
ATOM 566 C C . GLU A 1 75 ? 4.016 -32.969 -7.945 1 97.12 75 GLU A C 1
ATOM 568 O O . GLU A 1 75 ? 4.008 -33.031 -9.18 1 97.12 75 GLU A O 1
ATOM 573 N N . GLY A 1 76 ? 5.102 -32.594 -7.262 1 96.81 76 GLY A N 1
ATOM 574 C CA . GLY A 1 76 ? 6.375 -32.281 -7.895 1 96.81 76 GLY A CA 1
ATOM 575 C C . GLY A 1 76 ? 6.461 -30.859 -8.391 1 96.81 76 GLY A C 1
ATOM 576 O O . GLY A 1 76 ? 7.539 -30.391 -8.758 1 96.81 76 GLY A O 1
ATOM 577 N N . ARG A 1 77 ? 5.324 -30.156 -8.414 1 97 77 ARG A N 1
ATOM 578 C CA . ARG A 1 77 ? 5.312 -28.812 -8.969 1 97 77 ARG A CA 1
ATOM 579 C C . ARG A 1 77 ? 4.082 -28.031 -8.5 1 97 77 ARG A C 1
ATOM 581 O O . ARG A 1 77 ? 3.152 -28.609 -7.938 1 97 77 ARG A O 1
ATOM 588 N N . ILE A 1 78 ? 4.102 -26.797 -8.641 1 98.25 78 ILE A N 1
ATOM 589 C CA . ILE A 1 78 ? 2.967 -25.875 -8.578 1 98.25 78 ILE A CA 1
ATOM 590 C C . ILE A 1 78 ? 2.926 -25.016 -9.844 1 98.25 78 ILE A C 1
ATOM 592 O O . ILE A 1 78 ? 3.863 -24.266 -10.125 1 98.25 78 ILE A O 1
ATOM 596 N N . ASP A 1 79 ? 1.845 -25.125 -10.555 1 98.5 79 ASP A N 1
ATOM 597 C CA . ASP A 1 79 ? 1.74 -24.422 -11.828 1 98.5 79 ASP A CA 1
ATOM 598 C C . ASP A 1 79 ? 1.113 -23.031 -11.633 1 98.5 79 ASP A C 1
ATOM 600 O O . ASP A 1 79 ? 1.438 -22.094 -12.367 1 98.5 79 ASP A O 1
ATOM 604 N N . ILE A 1 80 ? 0.175 -22.938 -10.711 1 98.88 80 ILE A N 1
ATOM 605 C CA . ILE A 1 80 ? -0.515 -21.672 -10.461 1 98.88 80 ILE A CA 1
ATOM 606 C C . ILE A 1 80 ? -0.646 -21.453 -8.961 1 98.88 80 ILE A C 1
ATOM 608 O O . ILE A 1 80 ? -1.115 -22.328 -8.234 1 98.88 80 ILE A O 1
ATOM 612 N N . LEU A 1 81 ? -0.126 -20.391 -8.5 1 98.94 81 LEU A N 1
ATOM 613 C CA . LEU A 1 81 ? -0.406 -19.875 -7.164 1 98.94 81 LEU A CA 1
ATOM 614 C C . LEU A 1 81 ? -1.445 -18.766 -7.219 1 98.94 81 LEU A C 1
ATOM 616 O O . LEU A 1 81 ? -1.244 -17.75 -7.898 1 98.94 81 LEU A O 1
ATOM 620 N N . PHE A 1 82 ? -2.568 -18.953 -6.598 1 98.81 82 PHE A N 1
ATOM 621 C CA . PHE A 1 82 ? -3.637 -17.969 -6.512 1 98.81 82 PHE A CA 1
ATOM 622 C C . PHE A 1 82 ? -3.713 -17.359 -5.109 1 98.81 82 PHE A C 1
ATOM 624 O O . PHE A 1 82 ? -4.383 -17.922 -4.234 1 98.81 82 PHE A O 1
ATOM 631 N N . ASN A 1 83 ? -3.057 -16.234 -4.914 1 98.56 83 ASN A N 1
ATOM 632 C CA . ASN A 1 83 ? -3.07 -15.508 -3.648 1 98.56 83 ASN A CA 1
ATOM 633 C C . ASN A 1 83 ? -4.375 -14.742 -3.455 1 98.56 83 ASN A C 1
ATOM 635 O O . ASN A 1 83 ? -4.516 -13.617 -3.947 1 98.56 83 ASN A O 1
ATOM 639 N N . ASN A 1 84 ? -5.191 -15.273 -2.619 1 96.69 84 ASN A N 1
ATOM 640 C CA . ASN A 1 84 ? -6.512 -14.688 -2.426 1 96.69 84 ASN A CA 1
ATOM 641 C C . ASN A 1 84 ? -6.742 -14.289 -0.973 1 96.69 84 ASN A C 1
ATOM 643 O O . ASN A 1 84 ? -7.625 -13.477 -0.679 1 96.69 84 ASN A O 1
ATOM 647 N N . ALA A 1 85 ? -5.957 -14.875 -0.059 1 93.38 85 ALA A N 1
ATOM 648 C CA . ALA A 1 85 ? -6.121 -14.5 1.345 1 93.38 85 ALA A CA 1
ATOM 649 C C . ALA A 1 85 ? -6.082 -12.984 1.52 1 93.38 85 ALA A C 1
ATOM 651 O O . ALA A 1 85 ? -5.199 -12.312 0.976 1 93.38 85 ALA A O 1
ATOM 652 N N . GLY A 1 86 ? -7.035 -12.445 2.203 1 91.38 86 GLY A N 1
ATOM 653 C CA . GLY A 1 86 ? -7.148 -11.016 2.424 1 91.38 86 GLY A CA 1
ATOM 654 C C . GLY A 1 86 ? -8.289 -10.641 3.344 1 91.38 86 GLY A C 1
ATOM 655 O O . GLY A 1 86 ? -9.055 -11.508 3.777 1 91.38 86 GLY A O 1
ATOM 656 N N . MET A 1 87 ? -8.281 -9.422 3.729 1 88.69 87 MET A N 1
ATOM 657 C CA . MET A 1 87 ? -9.352 -8.914 4.578 1 88.69 87 MET A CA 1
ATOM 658 C C . MET A 1 87 ? -9.82 -7.535 4.109 1 88.69 87 MET A C 1
ATOM 660 O O . MET A 1 87 ? -9.016 -6.746 3.602 1 88.69 87 MET A O 1
ATOM 664 N N . GLY A 1 88 ? -11.117 -7.391 4.188 1 87.12 88 GLY A N 1
ATOM 665 C CA . GLY A 1 88 ? -11.695 -6.078 3.963 1 87.12 88 GLY A CA 1
ATOM 666 C C . GLY A 1 88 ? -11.922 -5.301 5.246 1 87.12 88 GLY A C 1
ATOM 667 O O . GLY A 1 88 ? -11.883 -5.871 6.34 1 87.12 88 GLY A O 1
ATOM 668 N N . LEU A 1 89 ? -12.141 -4.02 5.137 1 87.88 89 LEU A N 1
ATOM 669 C CA . LEU A 1 89 ? -12.43 -3.18 6.297 1 87.88 89 LEU A CA 1
ATOM 670 C C . LEU A 1 89 ? -13.023 -1.843 5.867 1 87.88 89 LEU A C 1
ATOM 672 O O . LEU A 1 89 ? -12.562 -1.241 4.891 1 87.88 89 LEU A O 1
ATOM 676 N N . ALA A 1 90 ? -14.07 -1.496 6.48 1 91.06 90 ALA A N 1
ATOM 677 C CA . ALA A 1 90 ? -14.609 -0.143 6.359 1 91.06 90 ALA A CA 1
ATOM 678 C C . ALA A 1 90 ? -14.43 0.632 7.664 1 91.06 90 ALA A C 1
ATOM 680 O O . ALA A 1 90 ? -14.93 0.216 8.711 1 91.06 90 ALA A O 1
ATOM 681 N N . CYS A 1 91 ? -13.742 1.668 7.641 1 94.31 91 CYS A N 1
ATOM 682 C CA . CYS A 1 91 ? -13.445 2.488 8.812 1 94.31 91 CYS A CA 1
ATOM 683 C C . CYS A 1 91 ? -12.828 3.818 8.406 1 94.31 91 CYS A C 1
ATOM 685 O O . CYS A 1 91 ? -11.922 3.854 7.566 1 94.31 91 CYS A O 1
ATOM 687 N N . PRO A 1 92 ? -13.398 4.945 8.945 1 96.31 92 PRO A N 1
ATOM 688 C CA . PRO A 1 92 ? -12.648 6.184 8.711 1 96.31 92 PRO A CA 1
ATOM 689 C C . PRO A 1 92 ? -11.188 6.082 9.148 1 96.31 92 PRO A C 1
ATOM 691 O O . PRO A 1 92 ? -10.891 5.453 10.164 1 96.31 92 PRO A O 1
ATOM 694 N N . LEU A 1 93 ? -10.289 6.715 8.438 1 97.56 93 LEU A N 1
ATOM 695 C CA . LEU A 1 93 ? -8.852 6.527 8.641 1 97.56 93 LEU A CA 1
ATOM 696 C C . LEU A 1 93 ? -8.43 7.02 10.016 1 97.56 93 LEU A C 1
ATOM 698 O O . LEU A 1 93 ? -7.609 6.387 10.68 1 97.56 93 LEU A O 1
ATOM 702 N N . ILE A 1 94 ? -9 8.133 10.5 1 97.25 94 ILE A N 1
ATOM 703 C CA . ILE A 1 94 ? -8.523 8.688 11.758 1 97.25 94 ILE A CA 1
ATOM 704 C C . ILE A 1 94 ? -9.148 7.941 12.93 1 97.25 94 ILE A C 1
ATOM 706 O O . ILE A 1 94 ? -8.867 8.234 14.094 1 97.25 94 ILE A O 1
ATOM 710 N N . ASP A 1 95 ? -10.023 6.941 12.664 1 96.19 95 ASP A N 1
ATOM 711 C CA . ASP A 1 95 ? -10.609 6.098 13.703 1 96.19 95 ASP A CA 1
ATOM 712 C C . ASP A 1 95 ? -9.914 4.734 13.75 1 96.19 95 ASP A C 1
ATOM 714 O O . ASP A 1 95 ? -10.242 3.898 14.594 1 96.19 95 ASP A O 1
ATOM 718 N N . MET A 1 96 ? -8.93 4.523 12.891 1 94.94 96 MET A N 1
ATOM 719 C CA . MET A 1 96 ? -8.258 3.232 12.789 1 94.94 96 MET A CA 1
ATOM 720 C C . MET A 1 96 ? -7.391 2.977 14.023 1 94.94 96 MET A C 1
ATOM 722 O O . MET A 1 96 ? -6.703 3.881 14.5 1 94.94 96 MET A O 1
ATOM 726 N N . SER A 1 97 ? -7.426 1.737 14.531 1 94.44 97 SER A N 1
ATOM 727 C CA . SER A 1 97 ? -6.477 1.34 15.562 1 94.44 97 SER A CA 1
ATOM 728 C C . SER A 1 97 ? -5.18 0.815 14.953 1 94.44 97 SER A C 1
ATOM 730 O O . SER A 1 97 ? -5.164 0.383 13.797 1 94.44 97 SER A O 1
ATOM 732 N N . ILE A 1 98 ? -4.105 0.877 15.758 1 96.31 98 ILE A N 1
ATOM 733 C CA . ILE A 1 98 ? -2.82 0.372 15.281 1 96.31 98 ILE A CA 1
ATOM 734 C C . ILE A 1 98 ? -2.912 -1.134 15.047 1 96.31 98 ILE A C 1
ATOM 736 O O . ILE A 1 98 ? -2.342 -1.655 14.086 1 96.31 98 ILE A O 1
ATOM 740 N N . GLU A 1 99 ? -3.617 -1.821 15.875 1 95.56 99 GLU A N 1
ATOM 741 C CA . GLU A 1 99 ? -3.756 -3.271 15.766 1 95.56 99 GLU A CA 1
ATOM 742 C C . GLU A 1 99 ? -4.457 -3.662 14.469 1 95.56 99 GLU A C 1
ATOM 744 O O . GLU A 1 99 ? -3.982 -4.531 13.734 1 95.56 99 GLU A O 1
ATOM 749 N N . THR A 1 100 ? -5.547 -3.02 14.195 1 94.5 100 THR A N 1
ATOM 750 C CA . THR A 1 100 ? -6.305 -3.309 12.977 1 94.5 100 THR A CA 1
ATOM 751 C C . THR A 1 100 ? -5.504 -2.932 11.734 1 94.5 100 THR A C 1
ATOM 753 O O . THR A 1 100 ? -5.539 -3.643 10.727 1 94.5 100 THR A O 1
ATOM 756 N N . THR A 1 101 ? -4.836 -1.824 11.836 1 96.94 101 THR A N 1
ATOM 757 C CA . THR A 1 101 ? -3.998 -1.374 10.734 1 96.94 101 THR A CA 1
ATOM 758 C C . THR A 1 101 ? -2.941 -2.422 10.391 1 96.94 101 THR A C 1
ATOM 760 O O . THR A 1 101 ? -2.84 -2.861 9.242 1 96.94 101 THR A O 1
ATOM 763 N N . ARG A 1 102 ? -2.217 -2.857 11.367 1 97.25 102 ARG A N 1
ATOM 764 C CA . ARG A 1 102 ? -1.148 -3.83 11.164 1 97.25 102 ARG A CA 1
ATOM 765 C C . ARG A 1 102 ? -1.705 -5.16 10.672 1 97.25 102 ARG A C 1
ATOM 767 O O . ARG A 1 102 ? -1.127 -5.793 9.781 1 97.25 102 ARG A O 1
ATOM 774 N N . LYS A 1 103 ? -2.77 -5.547 11.25 1 96.19 103 LYS A N 1
ATOM 775 C CA . LYS A 1 103 ? -3.387 -6.809 10.859 1 96.19 103 LYS A CA 1
ATOM 776 C C . LYS A 1 103 ? -3.783 -6.789 9.383 1 96.19 103 LYS A C 1
ATOM 778 O O . LYS A 1 103 ? -3.521 -7.746 8.648 1 96.19 103 LYS A O 1
ATOM 783 N N . LEU A 1 104 ? -4.41 -5.746 8.969 1 96.5 104 LEU A N 1
ATOM 784 C CA . LEU A 1 104 ? -4.848 -5.629 7.586 1 96.5 104 LEU A CA 1
ATOM 785 C C . LEU A 1 104 ? -3.652 -5.594 6.641 1 96.5 104 LEU A C 1
ATOM 787 O O . LEU A 1 104 ? -3.641 -6.289 5.621 1 96.5 104 LEU A O 1
ATOM 791 N N . LEU A 1 105 ? -2.643 -4.816 6.953 1 98.19 105 LEU A N 1
ATOM 792 C CA . LEU A 1 105 ? -1.457 -4.719 6.109 1 98.19 105 LEU A CA 1
ATOM 793 C C . LEU A 1 105 ? -0.747 -6.066 6.008 1 98.19 105 LEU A C 1
ATOM 795 O O . LEU A 1 105 ? -0.319 -6.465 4.922 1 98.19 105 LEU A O 1
ATOM 799 N N . ASP A 1 106 ? -0.656 -6.727 7.109 1 98.06 106 ASP A N 1
ATOM 800 C CA . ASP A 1 106 ? -0.018 -8.039 7.113 1 98.06 106 ASP A CA 1
ATOM 801 C C . ASP A 1 106 ? -0.785 -9.023 6.234 1 98.06 106 ASP A C 1
ATOM 803 O O . ASP A 1 106 ? -0.197 -9.688 5.375 1 98.06 106 ASP A O 1
ATOM 807 N N . THR A 1 107 ? -2.037 -9.078 6.43 1 97.12 107 THR A N 1
ATOM 808 C CA . THR A 1 107 ? -2.871 -10.055 5.742 1 97.12 107 THR A CA 1
ATOM 809 C C . THR A 1 107 ? -2.932 -9.758 4.246 1 97.12 107 THR 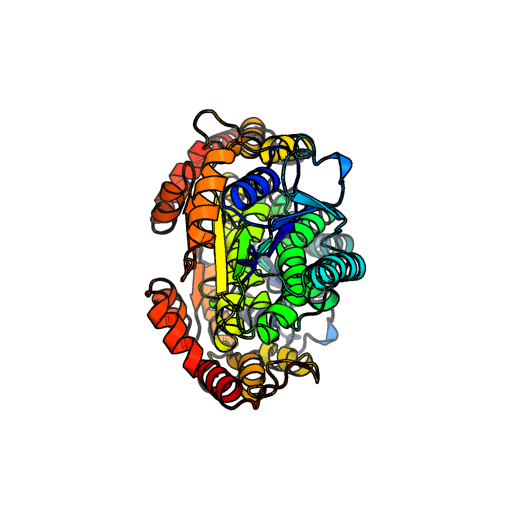A C 1
ATOM 811 O O . THR A 1 107 ? -2.863 -10.68 3.424 1 97.12 107 THR A O 1
ATOM 814 N N . ASN A 1 108 ? -3.035 -8.5 3.889 1 97.94 108 ASN A N 1
ATOM 815 C CA . ASN A 1 108 ? -3.279 -8.148 2.494 1 97.94 108 ASN A CA 1
ATOM 816 C C . ASN A 1 108 ? -1.974 -7.98 1.722 1 97.94 108 ASN A C 1
ATOM 818 O O . ASN A 1 108 ? -1.935 -8.188 0.508 1 97.94 108 ASN A O 1
ATOM 822 N N . ILE A 1 109 ? -0.923 -7.539 2.393 1 98.62 109 ILE A N 1
ATOM 823 C CA . ILE A 1 109 ? 0.299 -7.207 1.67 1 98.62 109 ILE A CA 1
ATOM 824 C C . ILE A 1 109 ? 1.383 -8.234 1.986 1 98.62 109 ILE A C 1
ATOM 826 O O . ILE A 1 109 ? 1.844 -8.953 1.097 1 98.62 109 ILE A O 1
ATOM 830 N N . THR A 1 110 ? 1.701 -8.383 3.26 1 98.56 110 THR A N 1
ATOM 831 C CA . THR A 1 110 ? 2.803 -9.242 3.68 1 98.56 110 THR A CA 1
ATOM 832 C C . THR A 1 110 ? 2.568 -10.68 3.234 1 98.56 110 THR A C 1
ATOM 834 O O . THR A 1 110 ? 3.492 -11.352 2.77 1 98.56 110 THR A O 1
ATOM 837 N N . SER A 1 111 ? 1.369 -11.133 3.326 1 98.5 111 SER A N 1
ATOM 838 C CA . SER A 1 111 ? 1.046 -12.516 2.977 1 98.5 111 SER A CA 1
ATOM 839 C C . SER A 1 111 ? 1.355 -12.797 1.51 1 98.5 111 SER A C 1
ATOM 841 O O . SER A 1 111 ? 1.845 -13.883 1.172 1 98.5 111 SER A O 1
ATOM 843 N N . VAL A 1 112 ? 1.073 -11.852 0.609 1 98.56 112 VAL A N 1
ATOM 844 C CA . VAL A 1 112 ? 1.316 -12.016 -0.821 1 98.56 112 VAL A CA 1
ATOM 845 C C . VAL A 1 112 ? 2.807 -12.242 -1.07 1 98.56 112 VAL A C 1
ATOM 847 O O . VAL A 1 112 ? 3.184 -13.102 -1.862 1 98.56 112 VAL A O 1
ATOM 850 N N . ILE A 1 113 ? 3.613 -11.477 -0.383 1 98.44 113 ILE A N 1
ATOM 851 C CA . ILE A 1 113 ? 5.059 -11.578 -0.537 1 98.44 113 ILE A CA 1
ATOM 852 C C . ILE A 1 113 ? 5.547 -12.914 0.011 1 98.44 113 ILE A C 1
ATOM 854 O O . ILE A 1 113 ? 6.301 -13.633 -0.656 1 98.44 113 ILE A O 1
ATOM 858 N N . LEU A 1 114 ? 5.066 -13.312 1.165 1 98.5 114 LEU A N 1
ATOM 859 C CA . LEU A 1 114 ? 5.559 -14.5 1.851 1 98.5 114 LEU A CA 1
ATOM 860 C C . LEU A 1 114 ? 5.207 -15.766 1.072 1 98.5 114 LEU A C 1
ATOM 862 O O . LEU A 1 114 ? 6.055 -16.641 0.878 1 98.5 114 LEU A O 1
ATOM 866 N N . VAL A 1 115 ? 3.992 -15.852 0.628 1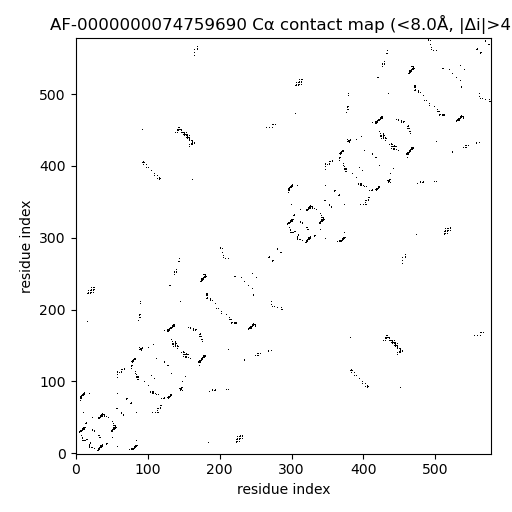 98.75 115 VAL A N 1
ATOM 867 C CA . VAL A 1 115 ? 3.572 -17.062 -0.088 1 98.75 115 VAL A CA 1
ATOM 868 C C . VAL A 1 115 ? 4.25 -17.109 -1.456 1 98.75 115 VAL A C 1
ATOM 870 O O . VAL A 1 115 ? 4.719 -18.156 -1.886 1 98.75 115 VAL A O 1
ATOM 873 N N . SER A 1 116 ? 4.352 -15.969 -2.154 1 98.75 116 SER A N 1
ATOM 874 C CA . SER A 1 116 ? 5.012 -15.906 -3.455 1 98.75 116 SER A CA 1
ATOM 875 C C . SER A 1 116 ? 6.477 -16.312 -3.352 1 98.75 116 SER A C 1
ATOM 877 O O . SER A 1 116 ? 6.984 -17.047 -4.199 1 98.75 116 SER A O 1
ATOM 879 N N . LYS A 1 117 ? 7.141 -15.766 -2.301 1 97.69 117 LYS A N 1
ATOM 880 C CA . LYS A 1 117 ? 8.57 -16.031 -2.174 1 97.69 117 LYS A CA 1
ATOM 881 C C . LYS A 1 117 ? 8.828 -17.516 -1.938 1 97.69 117 LYS A C 1
ATOM 883 O O . LYS A 1 117 ? 9.883 -18.047 -2.307 1 97.69 117 LYS A O 1
ATOM 888 N N . GLU A 1 118 ? 7.871 -18.219 -1.323 1 98.44 118 GLU A N 1
ATOM 889 C CA . GLU A 1 118 ? 8.039 -19.641 -1.054 1 98.44 118 GLU A CA 1
ATOM 890 C C . GLU A 1 118 ? 7.793 -20.484 -2.311 1 98.44 118 GLU A C 1
ATOM 892 O O . GLU A 1 118 ? 8.438 -21.516 -2.516 1 98.44 118 GLU A O 1
ATOM 897 N N . VAL A 1 119 ? 6.918 -20.062 -3.184 1 98.75 119 VAL A N 1
ATOM 898 C CA . VAL A 1 119 ? 6.496 -20.844 -4.344 1 98.75 119 VAL A CA 1
ATOM 899 C C . VAL A 1 119 ? 7.398 -20.531 -5.535 1 98.75 119 VAL A C 1
ATOM 901 O O . VAL A 1 119 ? 7.715 -21.406 -6.332 1 98.75 119 VAL A O 1
ATOM 904 N N . ALA A 1 120 ? 7.875 -19.297 -5.66 1 98.5 120 ALA A N 1
ATOM 905 C CA . ALA A 1 120 ? 8.555 -18.781 -6.844 1 98.5 120 ALA A CA 1
ATOM 906 C C . ALA A 1 120 ? 9.797 -19.609 -7.172 1 98.5 120 ALA A C 1
ATOM 908 O O . ALA A 1 120 ? 10.039 -19.938 -8.336 1 98.5 120 ALA A O 1
ATOM 909 N N . PRO A 1 121 ? 10.602 -20.016 -6.133 1 97.75 121 PRO A N 1
ATOM 910 C CA . PRO A 1 121 ? 11.789 -20.797 -6.457 1 97.75 121 PRO A CA 1
ATOM 911 C C . PRO A 1 121 ? 11.461 -22.094 -7.203 1 97.75 121 PRO A C 1
ATOM 913 O O . PRO A 1 121 ? 12.211 -22.5 -8.094 1 97.75 121 PRO A O 1
ATOM 916 N N . HIS A 1 122 ? 10.375 -22.719 -6.879 1 97.94 122 HIS A N 1
ATOM 917 C CA . HIS A 1 122 ? 9.961 -23.938 -7.566 1 97.94 122 HIS A CA 1
ATOM 918 C C . HIS A 1 122 ? 9.555 -23.641 -9.008 1 97.94 122 HIS A C 1
ATOM 920 O O . HIS A 1 122 ? 9.906 -24.391 -9.922 1 97.94 122 HIS A O 1
ATOM 926 N N . MET A 1 123 ? 8.883 -22.531 -9.219 1 98 123 MET A N 1
ATOM 927 C CA . MET A 1 123 ? 8.461 -22.141 -10.555 1 98 123 MET A CA 1
ATOM 928 C C . MET A 1 123 ? 9.656 -21.734 -11.406 1 98 123 MET A C 1
ATOM 930 O O . MET A 1 123 ? 9.68 -22 -12.609 1 98 123 MET A O 1
ATOM 934 N N . ILE A 1 124 ? 10.586 -21.047 -10.758 1 97.31 124 ILE A N 1
ATOM 935 C CA . ILE A 1 124 ? 11.812 -20.656 -11.438 1 97.31 124 ILE A CA 1
ATOM 936 C C . ILE A 1 124 ? 12.547 -21.891 -11.945 1 97.31 124 ILE A C 1
ATOM 938 O O . ILE A 1 124 ? 12.969 -21.938 -13.102 1 97.31 124 ILE A O 1
ATOM 942 N N . ARG A 1 125 ? 12.625 -22.922 -11.117 1 95.06 125 ARG A N 1
ATOM 943 C CA . ARG A 1 125 ? 13.297 -24.156 -11.508 1 95.06 125 ARG A CA 1
ATOM 944 C C . ARG A 1 125 ? 12.523 -24.875 -12.602 1 95.06 125 ARG A C 1
ATOM 946 O O . ARG A 1 125 ? 13.117 -25.516 -13.477 1 95.06 125 ARG A O 1
ATOM 953 N N . GLN A 1 126 ? 11.258 -24.734 -12.578 1 94 126 GLN A N 1
ATOM 954 C CA . GLN A 1 126 ? 10.367 -25.312 -13.586 1 94 126 GLN A CA 1
ATOM 955 C C . GLN A 1 126 ? 10.422 -24.516 -14.883 1 94 126 GLN A C 1
ATOM 957 O O . GLN A 1 126 ? 9.992 -25 -15.93 1 94 126 GLN A O 1
ATOM 962 N N . LYS A 1 127 ? 10.875 -23.281 -14.812 1 95.81 127 LYS A N 1
ATOM 963 C CA . LYS A 1 127 ? 10.922 -22.312 -15.906 1 95.81 127 LYS A CA 1
ATOM 964 C C . LYS A 1 127 ? 9.516 -22 -16.422 1 95.81 127 LYS A C 1
ATOM 966 O O . LYS A 1 127 ? 9.328 -21.75 -17.609 1 95.81 127 LYS A O 1
ATOM 971 N N . SER A 1 128 ? 8.562 -22.156 -15.523 1 96.94 128 SER A N 1
ATOM 972 C CA . SER A 1 128 ? 7.168 -21.859 -15.797 1 96.94 128 SER A CA 1
ATOM 973 C C . SER A 1 128 ? 6.371 -21.672 -14.508 1 96.94 128 SER A C 1
ATOM 975 O O . SER A 1 128 ? 6.742 -22.219 -13.469 1 96.94 128 SER A O 1
ATOM 977 N N . GLY A 1 129 ? 5.34 -20.984 -14.594 1 98.12 129 GLY A N 1
ATOM 978 C CA . GLY A 1 129 ? 4.445 -20.766 -13.469 1 98.12 129 GLY A CA 1
ATOM 979 C C . GLY A 1 129 ? 3.666 -19.469 -13.562 1 98.12 129 GLY A C 1
ATOM 980 O O . GLY A 1 129 ? 4.031 -18.578 -14.336 1 98.12 129 GLY A O 1
ATOM 981 N N . LEU A 1 130 ? 2.551 -19.438 -12.844 1 98.81 130 LEU A N 1
ATOM 982 C CA . LEU A 1 130 ? 1.72 -18.25 -12.766 1 98.81 130 LEU A CA 1
ATOM 983 C C . LEU A 1 130 ? 1.376 -17.922 -11.312 1 98.81 130 LEU A C 1
ATOM 985 O O . LEU A 1 130 ? 0.854 -18.766 -10.594 1 98.81 130 LEU A O 1
ATOM 989 N N . ILE A 1 131 ? 1.777 -16.781 -10.906 1 98.88 131 ILE A N 1
ATOM 990 C CA . ILE A 1 131 ? 1.32 -16.25 -9.633 1 98.88 131 ILE A CA 1
ATOM 991 C C . ILE A 1 131 ? 0.207 -15.227 -9.875 1 98.88 131 ILE A C 1
ATOM 993 O O . ILE A 1 131 ? 0.379 -14.281 -10.648 1 98.88 131 ILE A O 1
ATOM 997 N N . VAL A 1 132 ? -0.947 -15.477 -9.297 1 98.88 132 VAL A N 1
ATOM 998 C CA . VAL A 1 132 ? -2.092 -14.578 -9.398 1 98.88 132 VAL A CA 1
ATOM 999 C C . VAL A 1 132 ? -2.355 -13.922 -8.047 1 98.88 132 VAL A C 1
ATOM 1001 O O . VAL A 1 132 ? -2.541 -14.609 -7.039 1 98.88 132 VAL A O 1
ATOM 1004 N N . ASN A 1 133 ? -2.305 -12.633 -7.996 1 98.69 133 ASN A N 1
ATOM 1005 C CA . ASN A 1 133 ? -2.602 -11.867 -6.789 1 98.69 133 ASN A CA 1
ATOM 1006 C C . ASN A 1 133 ? -3.943 -11.148 -6.898 1 98.69 133 ASN A C 1
ATOM 1008 O O . ASN A 1 133 ? -4.203 -10.453 -7.879 1 98.69 133 ASN A O 1
ATOM 1012 N N . VAL A 1 134 ? -4.77 -11.305 -5.875 1 97.06 134 VAL A N 1
ATOM 1013 C CA . VAL A 1 134 ? -6.098 -10.695 -5.902 1 97.06 134 VAL A CA 1
ATOM 1014 C C . VAL A 1 134 ? -6.02 -9.266 -5.379 1 97.06 134 VAL A C 1
ATOM 1016 O O . VAL A 1 134 ? -5.824 -9.047 -4.184 1 97.06 134 VAL A O 1
ATOM 1019 N N . GLY A 1 135 ? -6.137 -8.359 -6.277 1 95.81 135 GLY A N 1
ATOM 1020 C CA . GLY A 1 135 ? -6.223 -6.941 -5.965 1 95.81 135 GLY A CA 1
ATOM 1021 C C . GLY A 1 135 ? -7.652 -6.441 -5.855 1 95.81 135 GLY A C 1
ATOM 1022 O O . GLY A 1 135 ? -8.484 -7.074 -5.203 1 95.81 135 GLY A O 1
ATOM 1023 N N . SER A 1 136 ? -7.918 -5.285 -6.379 1 92 136 SER A N 1
ATOM 1024 C CA . SER A 1 136 ? -9.227 -4.645 -6.363 1 92 136 SER A CA 1
ATOM 1025 C C . SER A 1 136 ? -9.273 -3.451 -7.309 1 92 136 SER A C 1
ATOM 1027 O O . SER A 1 136 ? -8.234 -2.873 -7.637 1 92 136 SER A O 1
ATOM 1029 N N . VAL A 1 137 ? -10.453 -3.145 -7.66 1 89.94 137 VAL A N 1
ATOM 1030 C CA . VAL A 1 137 ? -10.617 -1.928 -8.445 1 89.94 137 VAL A CA 1
ATOM 1031 C C . VAL A 1 137 ? -10.391 -0.703 -7.566 1 89.94 137 VAL A C 1
ATOM 1033 O O . VAL A 1 137 ? -10.07 0.379 -8.062 1 89.94 137 VAL A O 1
ATOM 1036 N N . THR A 1 138 ? -10.523 -0.879 -6.297 1 89.88 138 THR A N 1
ATOM 1037 C CA . THR A 1 138 ? -10.297 0.232 -5.379 1 89.88 138 THR A CA 1
ATOM 1038 C C . THR A 1 138 ? -8.812 0.569 -5.297 1 89.88 138 THR A C 1
ATOM 1040 O O . THR A 1 138 ? -8.438 1.59 -4.719 1 89.88 138 THR A O 1
ATOM 1043 N N . ALA A 1 139 ? -7.984 -0.226 -5.84 1 92 139 ALA A N 1
ATOM 1044 C CA . ALA A 1 139 ? -6.562 0.086 -5.961 1 92 139 ALA A CA 1
ATOM 1045 C C . ALA A 1 139 ? -6.34 1.277 -6.887 1 92 139 ALA A C 1
ATOM 1047 O O . ALA A 1 139 ? -5.336 1.983 -6.77 1 92 139 ALA A O 1
ATOM 1048 N N . TYR A 1 140 ? -7.309 1.447 -7.785 1 90.12 140 TYR A N 1
ATOM 1049 C CA . TYR A 1 140 ? -7.184 2.514 -8.773 1 90.12 140 TYR A CA 1
ATOM 1050 C C . TYR A 1 140 ? -7.621 3.852 -8.188 1 90.12 140 TYR A C 1
ATOM 1052 O O . TYR A 1 140 ? -7.062 4.898 -8.523 1 90.12 140 TYR A O 1
ATOM 1060 N N . LEU A 1 141 ? -8.633 3.783 -7.344 1 92.25 141 LEU A N 1
ATOM 1061 C CA . LEU A 1 141 ? -9.195 4.961 -6.699 1 92.25 141 LEU A CA 1
ATOM 1062 C C . LEU A 1 141 ? -9.602 4.656 -5.262 1 92.25 141 LEU A C 1
ATOM 1064 O O . LEU A 1 141 ? -10.43 3.773 -5.02 1 92.25 141 LEU A O 1
ATOM 1068 N N . SER A 1 142 ? -9.031 5.426 -4.434 1 94.12 142 SER A N 1
ATOM 1069 C CA . SER A 1 142 ? -9.422 5.262 -3.037 1 94.12 142 SER A CA 1
ATOM 1070 C C . SER A 1 142 ? -10.805 5.852 -2.775 1 94.12 142 SER A C 1
ATOM 1072 O O . SER A 1 142 ? -11.297 6.66 -3.562 1 94.12 142 SER A O 1
ATOM 1074 N N . THR A 1 143 ? -11.469 5.402 -1.761 1 93.81 143 THR A N 1
ATOM 1075 C CA . THR A 1 143 ? -12.781 5.91 -1.375 1 93.81 143 THR A CA 1
ATOM 1076 C C . THR A 1 143 ? -12.812 6.254 0.112 1 93.81 143 THR A C 1
ATOM 1078 O O . THR A 1 143 ? -12.039 5.703 0.898 1 93.81 143 THR A O 1
ATOM 1081 N N . PRO A 1 144 ? -13.75 7.168 0.494 1 96 144 PRO A N 1
ATOM 1082 C CA . PRO A 1 144 ? -14.008 7.332 1.927 1 96 144 PRO A CA 1
ATOM 1083 C C . PRO A 1 144 ? -14.43 6.027 2.604 1 96 144 PRO A C 1
ATOM 1085 O O . PRO A 1 144 ? -15.031 5.164 1.965 1 96 144 PRO A O 1
ATOM 1088 N N . TRP A 1 145 ? -14.047 5.848 3.844 1 95.75 145 TRP A N 1
ATOM 1089 C CA . TRP A 1 145 ? -14.438 4.742 4.715 1 95.75 145 TRP A CA 1
ATOM 1090 C C . TRP A 1 145 ? -13.727 3.455 4.312 1 95.75 145 TRP A C 1
ATOM 1092 O O . TRP A 1 145 ? -13.836 2.436 5 1 95.75 145 TRP A O 1
ATOM 1102 N N . GLY A 1 146 ? -12.977 3.426 3.238 1 95.06 146 GLY A N 1
ATOM 1103 C CA . GLY A 1 146 ? -12.258 2.25 2.777 1 95.06 146 GLY A CA 1
ATOM 1104 C C . GLY A 1 146 ? -10.789 2.521 2.498 1 95.06 146 GLY A C 1
ATOM 1105 O O . GLY A 1 146 ? -10.164 1.813 1.708 1 95.06 146 GLY A O 1
ATOM 1106 N N . GLY A 1 147 ? -10.312 3.57 3.07 1 96.69 147 GLY A N 1
ATOM 1107 C CA . GLY A 1 147 ? -9 4.094 2.717 1 96.69 147 GLY A CA 1
ATOM 1108 C C . GLY A 1 147 ? -7.887 3.082 2.902 1 96.69 147 GLY A C 1
ATOM 1109 O O . GLY A 1 147 ? -7.035 2.926 2.025 1 96.69 147 GLY A O 1
ATOM 1110 N N . LEU A 1 148 ? -7.855 2.428 4.074 1 96.94 148 LEU A N 1
ATOM 1111 C CA . LEU A 1 148 ? -6.766 1.497 4.336 1 96.94 148 LEU A CA 1
ATOM 1112 C C . LEU A 1 148 ? -6.879 0.263 3.447 1 96.94 148 LEU A C 1
ATOM 1114 O O . LEU A 1 148 ? -5.867 -0.264 2.979 1 96.94 148 LEU A O 1
ATOM 1118 N N . TYR A 1 149 ? -8.062 -0.221 3.229 1 95.5 149 TYR A N 1
ATOM 1119 C CA . TYR A 1 149 ? -8.266 -1.343 2.318 1 95.5 149 TYR A CA 1
ATOM 1120 C C . TYR A 1 149 ? -7.789 -0.998 0.913 1 95.5 149 TYR A C 1
ATOM 1122 O O . TYR A 1 149 ? -7.012 -1.743 0.313 1 95.5 149 TYR A O 1
ATOM 1130 N N . ALA A 1 150 ? -8.281 0.135 0.406 1 96.62 150 ALA A N 1
ATOM 1131 C CA . ALA A 1 150 ? -7.859 0.588 -0.917 1 96.62 150 ALA A CA 1
ATOM 1132 C C . ALA A 1 150 ? -6.34 0.715 -0.994 1 96.62 150 ALA A C 1
ATOM 1134 O O . ALA A 1 150 ? -5.727 0.333 -1.995 1 96.62 150 ALA A O 1
ATOM 1135 N N . ALA A 1 151 ? -5.785 1.237 0.035 1 98.31 151 ALA A N 1
ATOM 1136 C CA . ALA A 1 151 ? -4.336 1.393 0.104 1 98.31 151 ALA A CA 1
ATOM 1137 C C . ALA A 1 151 ? -3.635 0.04 0.017 1 98.31 151 ALA A C 1
ATOM 1139 O O . ALA A 1 151 ? -2.639 -0.106 -0.698 1 98.31 151 ALA A O 1
ATOM 1140 N N . SER A 1 152 ? -4.094 -0.916 0.737 1 98.19 152 SER A N 1
ATOM 1141 C CA . SER A 1 152 ? -3.502 -2.25 0.711 1 98.19 152 SER A CA 1
ATOM 1142 C C . SER A 1 152 ? -3.584 -2.863 -0.682 1 98.19 152 SER A C 1
ATOM 1144 O O . SER A 1 152 ? -2.652 -3.539 -1.124 1 98.19 152 SER A O 1
ATOM 1146 N N . LYS A 1 153 ? -4.676 -2.662 -1.32 1 97.88 153 LYS A N 1
ATOM 1147 C CA . LYS A 1 153 ? -4.84 -3.232 -2.654 1 97.88 153 LYS A CA 1
ATOM 1148 C C . LYS A 1 153 ? -4.004 -2.473 -3.684 1 97.88 153 LYS A C 1
ATOM 1150 O O . LYS A 1 153 ? -3.51 -3.062 -4.645 1 97.88 153 LYS A O 1
ATOM 1155 N N . ALA A 1 154 ? -3.859 -1.161 -3.482 1 97.88 154 ALA A N 1
ATOM 1156 C CA . ALA A 1 154 ? -2.9 -0.422 -4.297 1 97.88 154 ALA A CA 1
ATOM 1157 C C . ALA A 1 154 ? -1.495 -1 -4.152 1 97.88 154 ALA A C 1
ATOM 1159 O O . ALA A 1 154 ? -0.764 -1.13 -5.137 1 97.88 154 ALA A O 1
ATOM 1160 N N . ALA A 1 155 ? -1.167 -1.302 -2.961 1 98.62 155 ALA A N 1
ATOM 1161 C CA . ALA A 1 155 ? 0.131 -1.915 -2.695 1 98.62 155 ALA A CA 1
ATOM 1162 C C . ALA A 1 155 ? 0.254 -3.266 -3.396 1 98.62 155 ALA A C 1
ATOM 1164 O O . ALA A 1 155 ? 1.297 -3.578 -3.977 1 98.62 155 ALA A O 1
ATOM 1165 N N . VAL A 1 156 ? -0.783 -4.047 -3.381 1 98.56 156 VAL A N 1
ATOM 1166 C CA . VAL A 1 156 ? -0.775 -5.359 -4.02 1 98.56 156 VAL A CA 1
ATOM 1167 C C . VAL A 1 156 ? -0.56 -5.203 -5.523 1 98.56 156 VAL A C 1
ATOM 1169 O O . VAL A 1 156 ? 0.209 -5.953 -6.129 1 98.56 156 VAL A O 1
ATOM 1172 N N . HIS A 1 157 ? -1.242 -4.242 -6.137 1 97.94 157 HIS A N 1
ATOM 1173 C CA . HIS A 1 157 ? -1.016 -3.973 -7.551 1 97.94 157 HIS A CA 1
ATOM 1174 C C . HIS A 1 157 ? 0.45 -3.646 -7.824 1 97.94 157 HIS A C 1
ATOM 1176 O O . HIS A 1 157 ? 1.051 -4.195 -8.75 1 97.94 157 HIS A O 1
ATOM 1182 N N . SER A 1 158 ? 0.99 -2.787 -6.988 1 98 158 SER A N 1
ATOM 1183 C CA . SER A 1 158 ? 2.375 -2.357 -7.156 1 98 158 SER A CA 1
ATOM 1184 C C . SER A 1 158 ? 3.34 -3.527 -6.988 1 98 158 SER A C 1
ATOM 1186 O O . SER A 1 158 ? 4.25 -3.709 -7.801 1 98 158 SER A O 1
ATOM 1188 N N . ILE A 1 159 ? 3.152 -4.32 -5.992 1 98.44 159 ILE A N 1
ATOM 1189 C CA . ILE A 1 159 ? 3.969 -5.5 -5.734 1 98.44 159 ILE A CA 1
ATOM 1190 C C . ILE A 1 159 ? 3.893 -6.453 -6.922 1 98.44 159 ILE A C 1
ATOM 1192 O O . ILE A 1 159 ? 4.906 -7.012 -7.348 1 98.44 159 ILE A O 1
ATOM 1196 N N . SER A 1 160 ? 2.703 -6.633 -7.422 1 98.5 160 SER A N 1
ATOM 1197 C CA . SER A 1 160 ? 2.49 -7.562 -8.523 1 98.5 160 SER A CA 1
ATOM 1198 C C . SER A 1 160 ? 3.24 -7.117 -9.773 1 98.5 160 SER A C 1
ATOM 1200 O O . SER A 1 160 ? 3.834 -7.938 -10.477 1 98.5 160 SER A O 1
ATOM 1202 N N . ASP A 1 161 ? 3.225 -5.84 -10.023 1 97.5 161 ASP A N 1
ATOM 1203 C CA . ASP A 1 161 ? 3.934 -5.309 -11.18 1 97.5 161 ASP A CA 1
ATOM 1204 C C . ASP A 1 161 ? 5.441 -5.516 -11.047 1 97.5 161 ASP A C 1
ATOM 1206 O O . ASP A 1 161 ? 6.105 -5.906 -12.008 1 97.5 161 ASP A O 1
ATOM 1210 N N . ALA A 1 162 ? 5.973 -5.227 -9.875 1 97.75 162 ALA A N 1
ATOM 1211 C CA . ALA A 1 162 ? 7.395 -5.449 -9.633 1 97.75 162 ALA A CA 1
ATOM 1212 C C . ALA A 1 162 ? 7.746 -6.93 -9.75 1 97.75 162 ALA A C 1
ATOM 1214 O O . ALA A 1 162 ? 8.734 -7.293 -10.398 1 97.75 162 ALA A O 1
ATOM 1215 N N . LEU A 1 163 ? 6.941 -7.734 -9.148 1 98.5 163 LEU A N 1
ATOM 1216 C CA . LEU A 1 163 ? 7.156 -9.18 -9.156 1 98.5 163 LEU A CA 1
ATOM 1217 C C . LEU A 1 163 ? 7.133 -9.719 -10.586 1 98.5 163 LEU A C 1
ATOM 1219 O O . LEU A 1 163 ? 7.941 -10.578 -10.938 1 98.5 163 LEU A O 1
ATOM 1223 N N . ARG A 1 164 ? 6.184 -9.258 -11.367 1 98.25 164 ARG A N 1
ATOM 1224 C CA . ARG A 1 164 ? 6.066 -9.664 -12.766 1 98.25 164 ARG A CA 1
ATOM 1225 C C . ARG A 1 164 ? 7.367 -9.414 -13.523 1 98.25 164 ARG A C 1
ATOM 1227 O O . ARG A 1 164 ? 7.871 -10.305 -14.211 1 98.25 164 ARG A O 1
ATOM 1234 N N . MET A 1 165 ? 7.887 -8.227 -13.344 1 97.81 165 MET A N 1
ATOM 1235 C CA . MET A 1 165 ? 9.125 -7.871 -14.031 1 97.81 165 MET A CA 1
ATOM 1236 C C . MET A 1 165 ? 10.297 -8.703 -13.508 1 97.81 165 MET A C 1
ATOM 1238 O O . MET A 1 165 ? 11.102 -9.203 -14.281 1 97.81 165 MET A O 1
ATOM 1242 N N . GLU A 1 166 ? 10.391 -8.922 -12.227 1 98.12 166 GLU A N 1
ATOM 1243 C CA . GLU A 1 166 ? 11.516 -9.602 -11.594 1 98.12 166 GLU A CA 1
ATOM 1244 C C . GLU A 1 166 ? 11.523 -11.094 -11.938 1 98.12 166 GLU A C 1
ATOM 1246 O O . GLU A 1 166 ? 12.586 -11.719 -12 1 98.12 166 GLU A O 1
ATOM 1251 N N . LEU A 1 167 ? 10.359 -11.672 -12.219 1 98.31 167 LEU A N 1
ATOM 1252 C CA . LEU A 1 167 ? 10.273 -13.109 -12.43 1 98.31 167 LEU A CA 1
ATOM 1253 C C . LEU A 1 167 ? 10.234 -13.438 -13.922 1 98.31 167 LEU A C 1
ATOM 1255 O O . LEU A 1 167 ? 10.461 -14.586 -14.312 1 98.31 167 LEU A O 1
ATOM 1259 N N . ALA A 1 168 ? 9.961 -12.461 -14.734 1 97.56 168 ALA A N 1
ATOM 1260 C CA . ALA A 1 168 ? 9.797 -12.656 -16.172 1 97.56 168 ALA A CA 1
ATOM 1261 C C . ALA A 1 168 ? 11.023 -13.328 -16.781 1 97.56 168 ALA A C 1
ATOM 1263 O O . ALA A 1 168 ? 10.898 -14.242 -17.594 1 97.56 168 ALA A O 1
ATOM 1264 N N . PRO A 1 169 ? 12.242 -12.938 -16.328 1 97.5 169 PRO A N 1
ATOM 1265 C CA . PRO A 1 169 ? 13.422 -13.555 -16.938 1 97.5 169 PRO A CA 1
ATOM 1266 C C . PRO A 1 169 ? 13.477 -15.062 -16.719 1 97.5 169 PRO A C 1
ATOM 1268 O O . PRO A 1 169 ? 14.195 -15.766 -17.438 1 97.5 169 PRO A O 1
ATOM 1271 N N . PHE A 1 170 ? 12.758 -15.57 -15.742 1 97.38 170 PHE A N 1
ATOM 1272 C CA . PHE A 1 170 ? 12.805 -16.984 -15.383 1 97.38 170 PHE A CA 1
ATOM 1273 C C . PHE A 1 170 ? 11.641 -17.734 -16.016 1 97.38 170 PHE A C 1
ATOM 1275 O O . PHE A 1 170 ? 11.461 -18.938 -15.766 1 97.38 170 PHE A O 1
ATOM 1282 N N . GLY A 1 171 ? 10.766 -17.047 -16.75 1 96.75 171 GLY A N 1
ATOM 1283 C CA . GLY A 1 171 ? 9.633 -17.703 -17.391 1 96.75 171 GLY A CA 1
ATOM 1284 C C . GLY A 1 171 ? 8.422 -17.828 -16.484 1 96.75 171 GLY A C 1
ATOM 1285 O O . GLY A 1 171 ? 7.527 -18.641 -16.75 1 96.75 171 GLY A O 1
ATOM 1286 N N . VAL A 1 172 ? 8.43 -17.141 -15.383 1 98.12 172 VAL A N 1
ATOM 1287 C CA . VAL A 1 172 ? 7.309 -17.156 -14.445 1 98.12 172 VAL A CA 1
ATOM 1288 C C . VAL A 1 172 ? 6.434 -15.922 -14.672 1 98.12 172 VAL A C 1
ATOM 1290 O O . VAL A 1 172 ? 6.938 -14.797 -14.734 1 98.12 172 VAL A O 1
ATOM 1293 N N . ASN A 1 173 ? 5.105 -16.109 -14.828 1 98.44 173 ASN A N 1
ATOM 1294 C CA . ASN A 1 173 ? 4.148 -15.031 -15.055 1 98.44 173 ASN A CA 1
ATOM 1295 C C . ASN A 1 173 ? 3.506 -14.562 -13.75 1 98.44 173 ASN A C 1
ATOM 1297 O O . ASN A 1 173 ? 3.439 -15.32 -12.781 1 98.44 173 ASN A O 1
ATOM 1301 N N . VAL A 1 174 ? 3.109 -13.312 -13.727 1 98.62 174 VAL A N 1
ATOM 1302 C CA . VAL A 1 174 ? 2.367 -12.742 -12.609 1 98.62 174 VAL A CA 1
ATOM 1303 C C . VAL A 1 174 ? 1.165 -11.961 -13.125 1 98.62 174 VAL A C 1
ATOM 1305 O O . VAL A 1 174 ? 1.301 -11.133 -14.031 1 98.62 174 VAL A O 1
ATOM 1308 N N . SER A 1 175 ? -0.019 -12.266 -12.609 1 98.5 175 SER A N 1
ATOM 1309 C CA . SER A 1 175 ? -1.246 -11.562 -12.961 1 98.5 175 SER A CA 1
ATOM 1310 C C . SER A 1 175 ? -1.894 -10.938 -11.727 1 98.5 175 SER A C 1
ATOM 1312 O O . SER A 1 175 ? -1.723 -11.438 -10.609 1 98.5 175 SER A O 1
ATOM 1314 N N . VAL A 1 176 ? -2.574 -9.844 -11.938 1 97.81 176 VAL A N 1
ATOM 1315 C CA . VAL A 1 176 ? -3.404 -9.227 -10.914 1 97.81 176 VAL A CA 1
ATOM 1316 C C . VAL A 1 176 ? -4.879 -9.367 -11.289 1 97.81 176 VAL A C 1
ATOM 1318 O O . VAL A 1 176 ? -5.27 -9.086 -12.422 1 97.81 176 VAL A O 1
ATOM 1321 N N . VAL A 1 177 ? -5.613 -9.883 -10.367 1 96.69 177 VAL A N 1
ATOM 1322 C CA . VAL A 1 177 ? -7.066 -9.852 -10.492 1 96.69 177 VAL A CA 1
ATOM 1323 C C . VAL A 1 177 ? -7.613 -8.609 -9.789 1 96.69 177 VAL A C 1
ATOM 1325 O O . VAL A 1 177 ? -7.246 -8.32 -8.648 1 96.69 177 VAL A O 1
ATOM 1328 N N . ALA A 1 178 ? -8.414 -7.871 -10.43 1 94 178 ALA A N 1
ATOM 1329 C CA . ALA A 1 178 ? -9.016 -6.68 -9.844 1 94 178 ALA A CA 1
ATOM 1330 C C . ALA A 1 178 ? -10.539 -6.781 -9.844 1 94 178 ALA A C 1
ATOM 1332 O O . ALA A 1 178 ? -11.203 -6.297 -10.766 1 94 178 ALA A O 1
ATOM 1333 N N . PRO A 1 179 ? -11.055 -7.309 -8.758 1 90.25 179 PRO A N 1
ATOM 1334 C CA . PRO A 1 179 ? -12.508 -7.453 -8.656 1 90.25 179 PRO A CA 1
ATOM 1335 C C . PRO A 1 179 ? -13.227 -6.117 -8.484 1 90.25 179 PRO A C 1
ATOM 1337 O O . PRO A 1 179 ? -12.727 -5.234 -7.777 1 90.25 179 PRO A O 1
ATOM 1340 N N . GLY A 1 180 ? -14.312 -6.004 -9.148 1 86.25 180 GLY A N 1
ATOM 1341 C CA . GLY A 1 180 ? -15.266 -4.969 -8.789 1 86.25 180 GLY A CA 1
ATOM 1342 C C . GLY A 1 180 ? -16.156 -5.359 -7.625 1 86.25 180 GLY A C 1
ATOM 1343 O O . GLY A 1 180 ? -15.68 -5.898 -6.625 1 86.25 180 GLY A O 1
ATOM 1344 N N . ALA A 1 181 ? -17.391 -5.004 -7.672 1 77.75 181 ALA A N 1
ATOM 1345 C CA . ALA A 1 181 ? -18.328 -5.41 -6.633 1 77.75 181 ALA A CA 1
ATOM 1346 C C . ALA A 1 181 ? -18.797 -6.852 -6.844 1 77.75 181 ALA A C 1
ATOM 1348 O O . ALA A 1 181 ? -19.547 -7.137 -7.77 1 77.75 181 ALA A O 1
ATOM 1349 N N . ILE A 1 182 ? -18.188 -7.699 -6.02 1 75.69 182 ILE A N 1
ATOM 1350 C CA . ILE A 1 182 ? -18.516 -9.125 -6.09 1 75.69 182 ILE A CA 1
ATOM 1351 C C . ILE A 1 182 ? -19.281 -9.539 -4.836 1 75.69 182 ILE A C 1
ATOM 1353 O O . ILE A 1 182 ? -18.875 -9.211 -3.719 1 75.69 182 ILE A O 1
ATOM 1357 N N . LYS A 1 183 ? -20.422 -10.18 -5.117 1 69.62 183 LYS A N 1
ATOM 1358 C CA . LYS A 1 183 ? -21.188 -10.68 -3.982 1 69.62 183 LYS A CA 1
ATOM 1359 C C . LYS A 1 183 ? -20.406 -11.742 -3.219 1 69.62 183 LYS A C 1
ATOM 1361 O O . LYS A 1 183 ? -20.078 -12.805 -3.766 1 69.62 183 LYS A O 1
ATOM 1366 N N . SER A 1 184 ? -19.688 -11.344 -2.141 1 64.75 184 SER A N 1
ATOM 1367 C CA . SER A 1 184 ? -18.906 -12.312 -1.376 1 64.75 184 SER A CA 1
ATOM 1368 C C . SER A 1 184 ? -19.109 -12.117 0.124 1 64.75 184 SER A C 1
ATOM 1370 O O . SER A 1 184 ? -19.875 -11.258 0.549 1 64.75 184 SER A O 1
ATOM 1372 N N . ASN A 1 185 ? -18.547 -13.07 0.793 1 63.75 185 ASN A N 1
ATOM 1373 C CA . ASN A 1 185 ? -18.641 -13.016 2.25 1 63.75 185 ASN A CA 1
ATOM 1374 C C . ASN A 1 185 ? -17.828 -11.852 2.812 1 63.75 185 ASN A C 1
ATOM 1376 O O . ASN A 1 185 ? -17.859 -11.578 4.016 1 63.75 185 ASN A O 1
ATOM 1380 N N . ILE A 1 186 ? -17.188 -11.203 1.956 1 63.09 186 ILE A N 1
ATOM 1381 C CA . ILE A 1 186 ? -16.297 -10.148 2.432 1 63.09 186 ILE A CA 1
ATOM 1382 C C . ILE A 1 186 ? -17.125 -9.039 3.076 1 63.09 186 ILE A C 1
ATOM 1384 O O . ILE A 1 186 ? -16.75 -8.516 4.129 1 63.09 186 ILE A O 1
ATOM 1388 N N . GLY A 1 187 ? -18.172 -8.789 2.459 1 63.12 187 GLY A N 1
ATOM 1389 C CA . GLY A 1 187 ? -19.062 -7.785 3.023 1 63.12 187 GLY A CA 1
ATOM 1390 C C . GLY A 1 187 ? -19.594 -8.156 4.395 1 63.12 187 GLY A C 1
ATOM 1391 O O . GLY A 1 187 ? -19.594 -7.332 5.309 1 63.12 187 GLY A O 1
ATOM 1392 N N . ASP A 1 188 ? -19.906 -9.406 4.531 1 64.69 188 ASP A N 1
ATOM 1393 C CA . ASP A 1 188 ? -20.406 -9.875 5.816 1 64.69 188 ASP A CA 1
ATOM 1394 C C . ASP A 1 188 ? -19.328 -9.812 6.891 1 64.69 188 ASP A C 1
ATOM 1396 O O . ASP A 1 188 ? -19.594 -9.414 8.023 1 64.69 188 ASP A O 1
ATOM 1400 N N . ASN A 1 189 ? -18.172 -10.148 6.516 1 66.94 189 ASN A N 1
ATOM 1401 C CA . ASN A 1 189 ? -17.062 -10.125 7.445 1 66.94 189 ASN A CA 1
ATOM 1402 C C . ASN A 1 189 ? -16.688 -8.695 7.848 1 66.94 189 ASN A C 1
ATOM 1404 O O . ASN A 1 189 ? -16.359 -8.438 9.008 1 66.94 189 ASN A O 1
ATOM 1408 N N . ASN A 1 190 ? -16.844 -7.848 6.887 1 68.31 190 ASN A N 1
ATOM 1409 C CA . ASN A 1 190 ? -16.578 -6.438 7.16 1 68.31 190 ASN A CA 1
ATOM 1410 C C . ASN A 1 190 ? -17.578 -5.871 8.172 1 68.31 190 ASN A C 1
ATOM 1412 O O . ASN A 1 190 ? -17.203 -5.109 9.055 1 68.31 190 ASN A O 1
ATOM 1416 N N . LEU A 1 191 ? -18.766 -6.277 7.957 1 63.19 191 LEU A N 1
ATOM 1417 C CA . LEU A 1 191 ? -19.828 -5.777 8.836 1 63.19 191 LEU A CA 1
ATOM 1418 C C . LEU A 1 191 ? -19.625 -6.277 10.258 1 63.19 191 LEU A C 1
ATOM 1420 O O . LEU A 1 191 ? -19.844 -5.531 11.219 1 63.19 191 LEU A O 1
ATOM 1424 N N . LYS A 1 192 ? -19.188 -7.438 10.352 1 65.5 192 LYS A N 1
ATOM 1425 C CA . LYS A 1 192 ? -18.953 -8.016 11.672 1 65.5 192 LYS A CA 1
ATOM 1426 C C . LYS A 1 192 ? -17.797 -7.309 12.375 1 65.5 192 LYS A C 1
ATOM 1428 O O . LYS A 1 192 ? -17.812 -7.164 13.602 1 65.5 192 LYS A O 1
ATOM 1433 N N . ALA A 1 193 ? -17 -6.832 11.594 1 67.75 193 ALA A N 1
ATOM 1434 C CA . ALA A 1 193 ? -15.789 -6.234 12.156 1 67.75 193 ALA A CA 1
ATOM 1435 C C . ALA A 1 193 ? -15.945 -4.723 12.305 1 67.75 193 ALA A C 1
ATOM 1437 O O . ALA A 1 193 ? -15.125 -4.066 12.953 1 67.75 193 ALA A O 1
ATOM 1438 N N . PHE A 1 194 ? -17.109 -4.301 11.805 1 71.88 194 PHE A N 1
ATOM 1439 C CA . PHE A 1 194 ? -17.266 -2.852 11.742 1 71.88 194 PHE A CA 1
ATOM 1440 C C . PHE A 1 194 ? -17.5 -2.277 13.141 1 71.88 194 PHE A C 1
ATOM 1442 O O . PHE A 1 194 ? -18.344 -2.783 13.891 1 71.88 194 PHE A O 1
ATOM 1449 N N . HIS A 1 195 ? -16.703 -1.363 13.531 1 77.69 195 HIS A N 1
ATOM 1450 C CA . HIS A 1 195 ? -16.922 -0.6 14.758 1 77.69 195 HIS A CA 1
ATOM 1451 C C . HIS A 1 195 ? -16.469 0.849 14.594 1 77.69 195 HIS A C 1
ATOM 1453 O O . HIS A 1 195 ? -15.328 1.109 14.211 1 77.69 195 HIS A O 1
ATOM 1459 N N . LEU A 1 196 ? -17.453 1.688 14.734 1 84.94 196 LEU A N 1
ATOM 1460 C CA . LEU A 1 196 ? -17.141 3.109 14.805 1 84.94 196 LEU A CA 1
ATOM 1461 C C . LEU A 1 196 ? -17.094 3.582 16.25 1 84.94 196 LEU A C 1
ATOM 1463 O O . LEU A 1 196 ? -18.078 3.439 16.984 1 84.94 196 LEU A O 1
ATOM 1467 N N . PRO A 1 197 ? -15.992 4.094 16.672 1 87.38 197 PRO A N 1
ATOM 1468 C CA . PRO A 1 197 ? -15.953 4.59 18.047 1 87.38 197 PRO A CA 1
ATOM 1469 C C . PRO A 1 197 ? -17.062 5.598 18.359 1 87.38 197 PRO A C 1
ATOM 1471 O O . PRO A 1 197 ? -17.484 6.336 17.469 1 87.38 197 PRO A O 1
ATOM 1474 N N . GLU A 1 198 ? -17.5 5.613 19.578 1 84.88 198 GLU A N 1
ATOM 1475 C CA . GLU A 1 198 ? -18.578 6.5 20 1 84.88 198 GLU A CA 1
ATOM 1476 C C . GLU A 1 198 ? -18.203 7.965 19.766 1 84.88 198 GLU A C 1
ATOM 1478 O O . GLU A 1 198 ? -19.062 8.766 19.391 1 84.88 198 GLU A O 1
ATOM 1483 N N . LYS A 1 199 ? -16.984 8.281 19.906 1 89.06 199 LYS A N 1
ATOM 1484 C CA . LYS A 1 199 ? -16.547 9.672 19.812 1 89.06 199 LYS A CA 1
ATOM 1485 C C . LYS A 1 199 ? -16.062 10.008 18.406 1 89.06 199 LYS A C 1
ATOM 1487 O O . LYS A 1 199 ? -15.406 11.031 18.203 1 89.06 199 LYS A O 1
ATOM 1492 N N . SER A 1 200 ? -16.422 9.219 17.531 1 94.5 200 SER A N 1
ATOM 1493 C CA . SER A 1 200 ? -15.984 9.461 16.156 1 94.5 200 SER A CA 1
ATOM 1494 C C . SER A 1 200 ? -16.625 10.727 15.586 1 94.5 200 SER A C 1
ATOM 1496 O O . SER A 1 200 ? -17.812 10.977 15.805 1 94.5 200 SER A O 1
ATOM 1498 N N . PHE A 1 201 ? -15.859 11.492 14.805 1 95.44 201 PHE A N 1
ATOM 1499 C CA . PHE A 1 201 ? -16.359 12.695 14.148 1 95.44 201 PHE A CA 1
ATOM 1500 C C . PHE A 1 201 ? -17.344 12.336 13.047 1 95.44 201 PHE A C 1
ATOM 1502 O O . PHE A 1 201 ? -18.016 13.219 12.5 1 95.44 201 PHE A O 1
ATOM 1509 N N . TYR A 1 202 ? -17.516 11.016 12.766 1 96 202 TYR A N 1
ATOM 1510 C CA . TYR A 1 202 ? -18.266 10.594 11.594 1 96 202 TYR A CA 1
ATOM 1511 C C . TYR A 1 202 ? -19.578 9.93 11.992 1 96 202 TYR A C 1
ATOM 1513 O O . TYR A 1 202 ? -20.188 9.219 11.195 1 96 202 TYR A O 1
ATOM 1521 N N . GLN A 1 203 ? -20.016 10.086 13.242 1 92.88 203 GLN A N 1
ATOM 1522 C CA . GLN A 1 203 ? -21.219 9.453 13.75 1 92.88 203 GLN A CA 1
ATOM 1523 C C . GLN A 1 203 ? -22.453 9.883 12.945 1 92.88 203 GLN A C 1
ATOM 1525 O O . GLN A 1 203 ? -23.359 9.086 12.727 1 92.88 203 GLN A O 1
ATOM 1530 N N . SER A 1 204 ? -22.469 11.102 12.461 1 92.56 204 SER A N 1
ATOM 1531 C CA . SER A 1 204 ? -23.625 11.633 11.758 1 92.56 204 SER A CA 1
ATOM 1532 C C . SER A 1 204 ? -23.797 10.961 10.398 1 92.56 204 SER A C 1
ATOM 1534 O O . SER A 1 204 ? -24.859 11.062 9.781 1 92.56 204 SER A O 1
ATOM 1536 N N . VAL A 1 205 ? -22.75 10.305 9.938 1 94.69 205 VAL A N 1
ATOM 1537 C CA . VAL A 1 205 ? -22.828 9.656 8.633 1 94.69 205 VAL A CA 1
ATOM 1538 C C . VAL A 1 205 ? -22.531 8.164 8.773 1 94.69 205 VAL A C 1
ATOM 1540 O O . VAL A 1 205 ? -21.984 7.543 7.859 1 94.69 205 VAL A O 1
ATOM 1543 N N . ILE A 1 206 ? -22.844 7.625 9.914 1 92.06 206 ILE A N 1
ATOM 1544 C CA . ILE A 1 206 ? -22.547 6.234 10.242 1 92.06 206 ILE A CA 1
ATOM 1545 C C . ILE A 1 206 ? -23.203 5.309 9.227 1 92.06 206 ILE A C 1
ATOM 1547 O O . ILE A 1 206 ? -22.656 4.266 8.875 1 92.06 206 ILE A O 1
ATOM 1551 N N . SER A 1 207 ? -24.375 5.664 8.711 1 91.81 207 SER A N 1
ATOM 1552 C CA . SER A 1 207 ? -25.078 4.816 7.754 1 91.81 207 SER A CA 1
ATOM 1553 C C . SER A 1 207 ? -24.281 4.676 6.457 1 91.81 207 SER A C 1
ATOM 1555 O O . SER A 1 207 ? -24.297 3.611 5.832 1 91.81 207 SER A O 1
ATOM 1557 N N . TYR A 1 208 ? -23.594 5.73 6.07 1 92.44 208 TYR A N 1
ATOM 1558 C CA . TYR A 1 208 ? -22.766 5.691 4.875 1 92.44 208 TYR A CA 1
ATOM 1559 C C . TYR A 1 208 ? -21.516 4.84 5.102 1 92.44 208 TYR A C 1
ATOM 1561 O O . TYR A 1 208 ? -21.094 4.102 4.211 1 92.44 208 TYR A O 1
ATOM 1569 N N . VAL A 1 209 ? -20.969 4.926 6.277 1 91 209 VAL A N 1
ATOM 1570 C CA . VAL A 1 209 ? -19.797 4.113 6.625 1 91 209 VAL A CA 1
ATOM 1571 C C . VAL A 1 209 ? -20.188 2.635 6.598 1 91 209 VAL A C 1
ATOM 1573 O O . VAL A 1 209 ? -19.469 1.814 6.016 1 91 209 VAL A O 1
ATOM 1576 N N . MET A 1 210 ? -21.312 2.354 7.109 1 86.56 210 MET A N 1
ATOM 1577 C CA . MET A 1 210 ? -21.812 0.981 7.152 1 86.56 210 MET A CA 1
ATOM 1578 C C . MET A 1 210 ? -22.125 0.473 5.746 1 86.56 210 MET A C 1
ATOM 1580 O O . MET A 1 210 ? -21.922 -0.706 5.449 1 86.56 210 MET A O 1
ATOM 1584 N N . SER A 1 211 ? -22.641 1.346 4.98 1 84.62 211 SER A N 1
ATOM 1585 C CA . SER A 1 211 ? -22.969 0.965 3.609 1 84.62 211 SER A CA 1
ATOM 1586 C C . SER A 1 211 ? -21.703 0.583 2.838 1 84.62 211 SER A C 1
ATOM 1588 O O . SER A 1 211 ? -21.734 -0.326 2.006 1 84.62 211 SER A O 1
ATOM 1590 N N . ARG A 1 212 ? -20.672 1.313 3.064 1 81.88 212 ARG A N 1
ATOM 1591 C CA . ARG A 1 212 ? -19.391 0.975 2.438 1 81.88 212 ARG A CA 1
ATOM 1592 C C . ARG A 1 212 ? -18.922 -0.41 2.869 1 81.88 212 ARG A C 1
ATOM 1594 O O . ARG A 1 212 ? -18.328 -1.146 2.076 1 81.88 212 ARG A O 1
ATOM 1601 N N . ALA A 1 213 ? -19.172 -0.814 4.07 1 77.12 213 ALA A N 1
ATOM 1602 C CA . ALA A 1 213 ? -18.812 -2.125 4.594 1 77.12 213 ALA A CA 1
ATOM 1603 C C . ALA A 1 213 ? -19.578 -3.236 3.887 1 77.12 213 ALA A C 1
ATOM 1605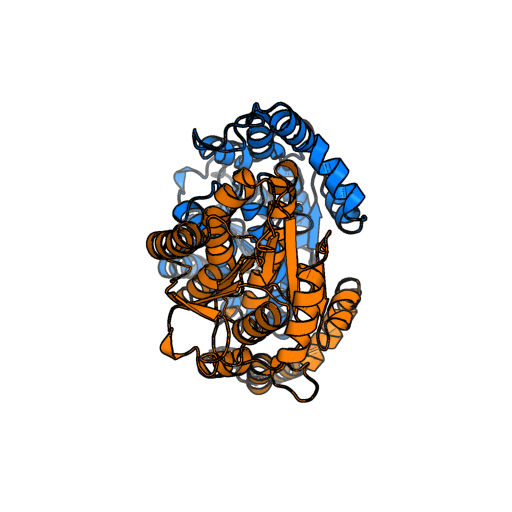 O O . ALA A 1 213 ? -19.094 -4.363 3.775 1 77.12 213 ALA A O 1
ATOM 1606 N N . ASN A 1 214 ? -20.656 -2.824 3.295 1 73.69 214 ASN A N 1
ATOM 1607 C CA . ASN A 1 214 ? -21.547 -3.805 2.684 1 73.69 214 ASN A CA 1
ATOM 1608 C C . ASN A 1 214 ? -21.594 -3.652 1.166 1 73.69 214 ASN A C 1
ATOM 1610 O O . ASN A 1 214 ? -22.406 -4.289 0.498 1 73.69 214 ASN A O 1
ATOM 1614 N N . ALA A 1 215 ? -20.812 -2.812 0.686 1 67.38 215 ALA A N 1
ATOM 1615 C CA . ALA A 1 215 ? -20.922 -2.393 -0.709 1 67.38 215 ALA A CA 1
ATOM 1616 C C . ALA A 1 215 ? -20.859 -3.594 -1.648 1 67.38 215 ALA A C 1
ATOM 1618 O O . ALA A 1 215 ? -21.562 -3.635 -2.66 1 67.38 215 ALA A O 1
ATOM 1619 N N . SER A 1 216 ? -20.172 -4.555 -1.38 1 61 216 SER A N 1
ATOM 1620 C CA . SER A 1 216 ? -20.031 -5.707 -2.262 1 61 216 SER A CA 1
ATOM 1621 C C . SER A 1 216 ? -21.25 -6.625 -2.17 1 61 216 SER A C 1
ATOM 1623 O O . SER A 1 216 ? -21.344 -7.598 -2.92 1 61 216 SER A O 1
ATOM 1625 N N . GLN A 1 217 ? -22.156 -6.289 -1.298 1 60.56 217 GLN A N 1
ATOM 1626 C CA . GLN A 1 217 ? -23.328 -7.145 -1.105 1 60.56 217 GLN A CA 1
ATOM 1627 C C . GLN A 1 217 ? -24.594 -6.488 -1.662 1 60.56 217 GLN A C 1
ATOM 1629 O O . GLN A 1 217 ? -25.688 -7.059 -1.578 1 60.56 217 GLN A O 1
ATOM 1634 N N . ALA A 1 218 ? -24.391 -5.355 -2.244 1 61.66 218 ALA A N 1
ATOM 1635 C CA . ALA A 1 218 ? -25.562 -4.621 -2.748 1 61.66 218 ALA A CA 1
ATOM 1636 C C . ALA A 1 218 ? -26.172 -5.332 -3.949 1 61.66 218 ALA A C 1
ATOM 1638 O O . ALA A 1 218 ? -25.516 -6.152 -4.598 1 61.66 218 ALA A O 1
ATOM 1639 N N . PRO A 1 219 ? -27.484 -5.105 -4.141 1 63.28 219 PRO A N 1
ATOM 1640 C CA . PRO A 1 219 ? -28.109 -5.664 -5.344 1 63.28 219 PRO A CA 1
ATOM 1641 C C . PRO A 1 219 ? -27.375 -5.27 -6.625 1 63.28 219 PRO A C 1
ATOM 1643 O O . PRO A 1 219 ? -26.875 -4.148 -6.734 1 63.28 219 PRO A O 1
ATOM 1646 N N . GLY A 1 220 ? -27.062 -6.242 -7.566 1 69.56 220 GLY A N 1
ATOM 1647 C CA . GLY A 1 220 ? -26.406 -5.961 -8.828 1 69.56 220 GLY A CA 1
ATOM 1648 C C . GLY A 1 220 ? -24.953 -6.398 -8.852 1 69.56 220 GLY A C 1
ATOM 1649 O O . GLY A 1 220 ? -24.297 -6.359 -9.898 1 69.56 220 GLY A O 1
ATOM 1650 N N . CYS A 1 221 ? -24.578 -6.859 -7.715 1 74.94 221 CYS A N 1
ATOM 1651 C CA . CYS A 1 221 ? -23.188 -7.316 -7.648 1 74.94 221 CYS A CA 1
ATOM 1652 C C . CYS A 1 221 ? -23.016 -8.609 -8.438 1 74.94 221 CYS A C 1
ATOM 1654 O O . CYS A 1 221 ? -23.938 -9.406 -8.562 1 74.94 221 CYS A O 1
ATOM 1656 N N . THR A 1 222 ? -21.859 -8.797 -9.117 1 84.31 222 THR A N 1
ATOM 1657 C CA . THR A 1 222 ? -21.5 -9.992 -9.875 1 84.31 222 THR A CA 1
ATOM 1658 C C . THR A 1 222 ? -21.438 -11.211 -8.953 1 84.31 222 THR A C 1
ATOM 1660 O O . THR A 1 222 ? -20.797 -11.164 -7.898 1 84.31 222 THR A O 1
ATOM 1663 N N . PRO A 1 223 ? -22.188 -12.234 -9.406 1 87.19 223 PRO A N 1
ATOM 1664 C CA . PRO A 1 223 ? -22.047 -13.461 -8.609 1 87.19 223 PRO A CA 1
ATOM 1665 C C . PRO A 1 223 ? -20.609 -13.977 -8.562 1 87.19 223 PRO A C 1
ATOM 1667 O O . PRO A 1 223 ? -19.906 -13.93 -9.57 1 87.19 223 PRO A O 1
ATOM 1670 N N . THR A 1 224 ? -20.203 -14.484 -7.461 1 90.56 224 THR A N 1
ATOM 1671 C CA . THR A 1 224 ? -18.828 -14.914 -7.219 1 90.56 224 THR A CA 1
ATOM 1672 C C . THR A 1 224 ? -18.438 -16.031 -8.188 1 90.56 224 THR A C 1
ATOM 1674 O O . THR A 1 224 ? -17.312 -16.047 -8.688 1 90.56 224 THR A O 1
ATOM 1677 N N . ALA A 1 225 ? -19.375 -16.938 -8.484 1 92.38 225 ALA A N 1
ATOM 1678 C CA . ALA A 1 225 ? -19.109 -18.062 -9.383 1 92.38 225 ALA A CA 1
ATOM 1679 C C . ALA A 1 225 ? -18.797 -17.562 -10.789 1 92.38 225 ALA A C 1
ATOM 1681 O O . ALA A 1 225 ? -17.906 -18.094 -11.461 1 92.38 225 ALA A O 1
ATOM 1682 N N . ASN A 1 226 ? -19.531 -16.531 -11.234 1 93.19 226 ASN A N 1
ATOM 1683 C CA . ASN A 1 226 ? -19.297 -15.953 -12.547 1 93.19 226 ASN A CA 1
ATOM 1684 C C . ASN A 1 226 ? -17.938 -15.258 -12.602 1 93.19 226 ASN A C 1
ATOM 1686 O O . ASN A 1 226 ? -17.219 -15.383 -13.594 1 93.19 226 ASN A O 1
ATOM 1690 N N . PHE A 1 227 ? -17.672 -14.602 -11.562 1 93.81 227 PHE A N 1
ATOM 1691 C CA . PHE A 1 227 ? -16.375 -13.953 -11.453 1 93.81 227 PHE A CA 1
ATOM 1692 C C . PHE A 1 227 ? -15.242 -14.977 -11.516 1 93.81 227 PHE A C 1
ATOM 1694 O O . PHE A 1 227 ? -14.289 -14.812 -12.281 1 93.81 227 PHE A O 1
ATOM 1701 N N . ALA A 1 228 ? -15.391 -16.016 -10.789 1 96.38 228 ALA A N 1
ATOM 1702 C CA . ALA A 1 228 ? -14.367 -17.062 -10.711 1 96.38 228 ALA A CA 1
ATOM 1703 C C . ALA A 1 228 ? -14.148 -17.719 -12.07 1 96.38 228 ALA A C 1
ATOM 1705 O O . ALA A 1 228 ? -13.008 -17.922 -12.492 1 96.38 228 ALA A O 1
ATOM 1706 N N . LYS A 1 229 ? -15.227 -18.047 -12.75 1 96.88 229 LYS A N 1
ATOM 1707 C CA . LYS A 1 229 ? -15.133 -18.672 -14.07 1 96.88 229 LYS A CA 1
ATOM 1708 C C . LYS A 1 229 ? -14.367 -17.781 -15.047 1 96.88 229 LYS A C 1
ATOM 1710 O O . LYS A 1 229 ? -13.531 -18.281 -15.805 1 96.88 229 LYS A O 1
ATOM 1715 N N . HIS A 1 230 ? -14.672 -16.516 -14.984 1 96.44 230 HIS A N 1
ATOM 1716 C CA . HIS A 1 230 ? -13.992 -15.562 -15.867 1 96.44 230 HIS A CA 1
ATOM 1717 C C . HIS A 1 230 ? -12.5 -15.5 -15.555 1 96.44 230 HIS A C 1
ATOM 1719 O O . HIS A 1 230 ? -11.672 -15.586 -16.469 1 96.44 230 HIS A O 1
ATOM 1725 N N . VAL A 1 231 ? -12.188 -15.359 -14.32 1 97.44 231 VAL A N 1
ATOM 1726 C CA . VAL A 1 231 ? -10.797 -15.227 -13.883 1 97.44 231 VAL A CA 1
ATOM 1727 C C . VAL A 1 231 ? -10.016 -16.484 -14.273 1 97.44 231 VAL A C 1
ATOM 1729 O O . VAL A 1 231 ? -8.922 -16.375 -14.836 1 97.44 231 VAL A O 1
ATOM 1732 N N . VAL A 1 232 ? -10.57 -17.656 -14.039 1 98.5 232 VAL A N 1
ATOM 1733 C CA . VAL A 1 232 ? -9.898 -18.922 -14.297 1 98.5 232 VAL A CA 1
ATOM 1734 C C . VAL A 1 232 ? -9.656 -19.094 -15.797 1 98.5 232 VAL A C 1
ATOM 1736 O O . VAL A 1 232 ? -8.594 -19.547 -16.219 1 98.5 232 VAL A O 1
ATOM 1739 N N . SER A 1 233 ? -10.641 -18.703 -16.609 1 98.25 233 SER A N 1
ATOM 1740 C CA . SER A 1 233 ? -10.484 -18.812 -18.062 1 98.25 233 SER A CA 1
ATOM 1741 C C . SER A 1 233 ? -9.297 -17.984 -18.547 1 98.25 233 SER A C 1
ATOM 1743 O O . SER A 1 233 ? -8.617 -18.375 -19.5 1 98.25 233 SER A O 1
ATOM 1745 N N . LYS A 1 234 ? -9.031 -16.859 -17.891 1 98.06 234 LYS A N 1
ATOM 1746 C CA . LYS A 1 234 ? -7.898 -16.016 -18.25 1 98.06 234 LYS A CA 1
ATOM 1747 C C . LYS A 1 234 ? -6.586 -16.594 -17.734 1 98.06 234 LYS A C 1
ATOM 1749 O O . LYS A 1 234 ? -5.562 -16.531 -18.406 1 98.06 234 LYS A O 1
ATOM 1754 N N . CYS A 1 235 ? -6.621 -17.156 -16.547 1 98.06 235 CYS A N 1
ATOM 1755 C CA . CYS A 1 235 ? -5.434 -17.719 -15.914 1 98.06 235 CYS A CA 1
ATOM 1756 C C . CYS A 1 235 ? -4.918 -18.922 -16.703 1 98.06 235 CYS A C 1
ATOM 1758 O O . CYS A 1 235 ? -3.721 -19.203 -16.688 1 98.06 235 CYS A O 1
ATOM 1760 N N . LEU A 1 236 ? -5.777 -19.641 -17.359 1 97.88 236 LEU A N 1
ATOM 1761 C CA . LEU A 1 236 ? -5.41 -20.891 -18.016 1 97.88 236 LEU A CA 1
ATOM 1762 C C . LEU A 1 236 ? -4.992 -20.656 -19.453 1 97.88 236 LEU A C 1
ATOM 1764 O O . LEU A 1 236 ? -4.633 -21.609 -20.156 1 97.88 236 LEU A O 1
ATOM 1768 N N . LYS A 1 237 ? -5.023 -19.422 -19.891 1 96.69 237 LYS A N 1
ATOM 1769 C CA . LYS A 1 237 ? -4.496 -19.109 -21.203 1 96.69 237 LYS A CA 1
ATOM 1770 C C . LYS A 1 237 ? -2.992 -19.344 -21.281 1 96.69 237 LYS A C 1
ATOM 1772 O O . LYS A 1 237 ? -2.311 -19.312 -20.25 1 96.69 237 LYS A O 1
ATOM 1777 N N . SER A 1 238 ? -2.465 -19.562 -22.453 1 94.25 238 SER A N 1
ATOM 1778 C CA . SER A 1 238 ? -1.035 -19.766 -22.656 1 94.25 238 SER A CA 1
ATOM 1779 C C . SER A 1 238 ? -0.233 -18.531 -22.25 1 94.25 238 SER A C 1
ATOM 1781 O O . SER A 1 238 ? 0.875 -18.656 -21.719 1 94.25 238 SER A O 1
ATOM 1783 N N . SER A 1 239 ? -0.82 -17.391 -22.484 1 94.44 239 SER A N 1
ATOM 1784 C CA . SER A 1 239 ? -0.273 -16.109 -22.062 1 94.44 239 SER A CA 1
ATOM 1785 C C . SER A 1 239 ? -1.28 -15.328 -21.219 1 94.44 239 SER A C 1
ATOM 1787 O O . SER A 1 239 ? -2.023 -14.492 -21.734 1 94.44 239 SER A O 1
ATOM 1789 N N . PRO A 1 240 ? -1.285 -15.609 -19.922 1 96.25 240 PRO A N 1
ATOM 1790 C CA . PRO A 1 240 ? -2.258 -14.922 -19.078 1 96.25 240 PRO A CA 1
ATOM 1791 C C . PRO A 1 240 ? -2.049 -13.406 -19.047 1 96.25 240 PRO A C 1
ATOM 1793 O O . PRO A 1 240 ? -0.911 -12.938 -19.109 1 96.25 240 PRO A O 1
ATOM 1796 N N . PRO A 1 241 ? -3.141 -12.688 -19 1 96.06 241 PRO A N 1
ATOM 1797 C CA . PRO A 1 241 ? -3.004 -11.234 -18.953 1 96.06 241 PRO A CA 1
ATOM 1798 C C . PRO A 1 241 ? -2.406 -10.734 -17.641 1 96.06 241 PRO A C 1
ATOM 1800 O O . PRO A 1 241 ? -2.521 -11.414 -16.609 1 96.06 241 PRO A O 1
ATOM 1803 N N . ARG A 1 242 ? -1.798 -9.555 -17.719 1 95.12 242 ARG A N 1
ATOM 1804 C CA . ARG A 1 242 ? -1.207 -8.922 -16.547 1 95.12 242 ARG A CA 1
ATOM 1805 C C . ARG A 1 242 ? -2.281 -8.531 -15.539 1 95.12 242 ARG A C 1
ATOM 1807 O O . ARG A 1 242 ? -2.061 -8.609 -14.328 1 95.12 242 ARG A O 1
ATOM 1814 N N . TYR A 1 243 ? -3.361 -8.039 -16.094 1 94.88 243 TYR A N 1
ATOM 1815 C CA . TYR A 1 243 ? -4.484 -7.60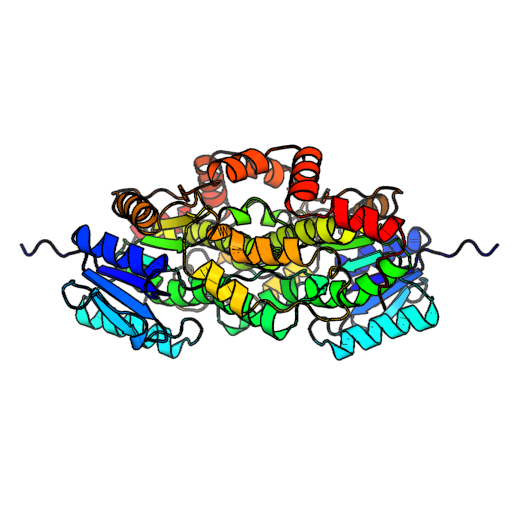2 -15.273 1 94.88 243 TYR A CA 1
ATOM 1816 C C . T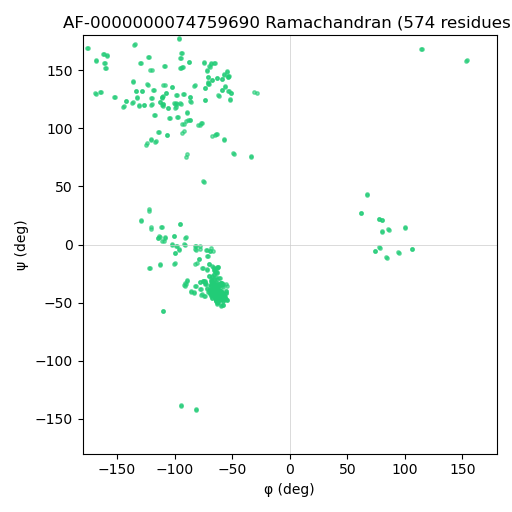YR A 1 243 ? -5.785 -8.234 -15.75 1 94.88 243 TYR A C 1
ATOM 1818 O O . TYR A 1 243 ? -6.055 -8.289 -16.953 1 94.88 243 TYR A O 1
ATOM 1826 N N . ILE A 1 244 ? -6.559 -8.781 -14.828 1 95.19 244 ILE A N 1
ATOM 1827 C CA . ILE A 1 244 ? -7.883 -9.336 -15.078 1 95.19 244 ILE A CA 1
ATOM 1828 C C . ILE A 1 244 ? -8.93 -8.539 -14.305 1 95.19 244 ILE A C 1
ATOM 1830 O O . ILE A 1 244 ? -9.188 -8.812 -13.125 1 95.19 244 ILE A O 1
ATOM 1834 N N . ASN A 1 245 ? -9.453 -7.508 -14.891 1 91.69 245 ASN A N 1
ATOM 1835 C CA . ASN A 1 245 ? -10.516 -6.699 -14.305 1 91.69 245 ASN A CA 1
ATOM 1836 C C . ASN A 1 245 ? -11.891 -7.273 -14.625 1 91.69 245 ASN A C 1
ATOM 1838 O O . ASN A 1 245 ? -12.227 -7.48 -15.797 1 91.69 245 ASN A O 1
ATOM 1842 N N . TYR A 1 246 ? -12.641 -7.477 -13.594 1 88.44 246 TYR A N 1
ATOM 1843 C CA . TYR A 1 246 ? -13.977 -8.008 -13.844 1 88.44 246 TYR A CA 1
ATOM 1844 C C . TYR A 1 246 ? -14.898 -7.742 -12.656 1 88.44 246 TYR A C 1
ATOM 1846 O O . TYR A 1 246 ? -14.445 -7.664 -11.516 1 88.44 246 TYR A O 1
ATOM 1854 N N . GLY A 1 247 ? -16.172 -7.625 -12.93 1 87.25 247 GLY A N 1
ATOM 1855 C CA . GLY A 1 247 ? -17.188 -7.422 -11.906 1 87.25 247 GLY A CA 1
ATOM 1856 C C . GLY A 1 247 ? -17.875 -6.074 -12.008 1 87.25 247 GLY A C 1
ATOM 1857 O O . GLY A 1 247 ? -17.406 -5.184 -12.719 1 87.25 247 GLY A O 1
ATOM 1858 N N . THR A 1 248 ? -18.969 -5.949 -11.242 1 80.69 248 THR A N 1
ATOM 1859 C CA . THR A 1 248 ? -19.75 -4.719 -11.227 1 80.69 248 THR A CA 1
ATOM 1860 C C . THR A 1 248 ? -18.891 -3.535 -10.789 1 80.69 248 THR A C 1
ATOM 1862 O O . THR A 1 248 ? -18.109 -3.648 -9.852 1 80.69 248 THR A O 1
ATOM 1865 N N . LEU A 1 249 ? -18.938 -2.393 -11.492 1 77.06 249 LEU A N 1
ATOM 1866 C CA . LEU A 1 249 ? -18.297 -1.112 -11.242 1 77.06 249 LEU A CA 1
ATOM 1867 C C . LEU A 1 249 ? -16.812 -1.165 -11.648 1 77.06 249 LEU A C 1
ATOM 1869 O O . LEU A 1 249 ? -16.094 -0.18 -11.492 1 77.06 249 LEU A O 1
ATOM 1873 N N . SER A 1 250 ? -16.344 -2.346 -12.102 1 82 250 SER A N 1
ATOM 1874 C CA . SER A 1 250 ? -14.93 -2.48 -12.445 1 82 250 SER A CA 1
ATOM 1875 C C . SER A 1 250 ? -14.531 -1.483 -13.531 1 82 250 SER A C 1
ATOM 1877 O O . SER A 1 250 ? -13.539 -0.765 -13.383 1 82 250 SER A O 1
ATOM 1879 N N . ASN A 1 251 ? -15.336 -1.332 -14.5 1 81.12 251 ASN A N 1
ATOM 1880 C CA . ASN A 1 251 ? -15.016 -0.417 -15.594 1 81.12 251 ASN A CA 1
ATOM 1881 C C . ASN A 1 251 ? -15.164 1.04 -15.164 1 81.12 251 ASN A C 1
ATOM 1883 O O . ASN A 1 251 ? -14.422 1.906 -15.633 1 81.12 251 ASN A O 1
ATOM 1887 N N . LEU A 1 252 ? -16.125 1.235 -14.266 1 80.75 252 LEU A N 1
ATOM 1888 C CA . LEU A 1 252 ? -16.312 2.6 -13.781 1 80.75 252 LEU A CA 1
ATOM 1889 C C . LEU A 1 252 ? -15.055 3.098 -13.078 1 80.75 252 LEU A C 1
ATOM 1891 O O . LEU A 1 252 ? -14.57 4.195 -13.367 1 80.75 252 LEU A O 1
ATOM 1895 N N . PHE A 1 253 ? -14.5 2.301 -12.211 1 85.12 253 PHE A N 1
ATOM 1896 C CA . PHE A 1 253 ? -13.305 2.693 -11.477 1 85.12 253 PHE A CA 1
ATOM 1897 C C . PHE A 1 253 ? -12.117 2.844 -12.422 1 85.12 253 PHE A C 1
ATOM 1899 O O . PHE A 1 253 ? -11.305 3.762 -12.273 1 85.12 253 PHE A O 1
ATOM 1906 N N . ARG A 1 254 ? -12.094 2.025 -13.422 1 83 254 ARG A N 1
ATOM 1907 C CA . ARG A 1 254 ? -11 2.072 -14.391 1 83 254 ARG A CA 1
ATOM 1908 C C . ARG A 1 254 ? -11.047 3.361 -15.203 1 83 254 ARG A C 1
ATOM 1910 O O . ARG A 1 254 ? -10.008 3.938 -15.523 1 83 254 ARG A O 1
ATOM 1917 N N . PHE A 1 255 ? -12.25 3.824 -15.422 1 83.19 255 PHE A N 1
ATOM 1918 C CA . PHE A 1 255 ? -12.383 5.043 -16.203 1 83.19 255 PHE A CA 1
ATOM 1919 C C . PHE A 1 255 ? -12.258 6.277 -15.328 1 83.19 255 PHE A C 1
ATOM 1921 O O . PHE A 1 255 ? -11.586 7.246 -15.695 1 83.19 255 PHE A O 1
ATOM 1928 N N . LEU A 1 256 ? -12.867 6.18 -14.172 1 86.69 256 LEU A N 1
ATOM 1929 C CA . LEU A 1 256 ? -12.938 7.332 -13.273 1 86.69 256 LEU A CA 1
ATOM 1930 C C . LEU A 1 256 ? -11.555 7.707 -12.766 1 86.69 256 LEU A C 1
ATOM 1932 O O . LEU A 1 256 ? -11.312 8.859 -12.391 1 86.69 256 LEU A O 1
ATOM 1936 N N . ARG A 1 257 ? -10.633 6.727 -12.812 1 83.25 257 ARG A N 1
ATOM 1937 C CA . ARG A 1 257 ? -9.281 7.004 -12.336 1 83.25 257 ARG A CA 1
ATOM 1938 C C . ARG A 1 257 ? -8.609 8.078 -13.18 1 83.25 257 ARG A C 1
ATOM 1940 O O . ARG A 1 257 ? -7.684 8.75 -12.719 1 83.25 257 ARG A O 1
ATOM 1947 N N . TYR A 1 258 ? -9.133 8.289 -14.391 1 82.44 258 TYR A N 1
ATOM 1948 C CA . TYR A 1 258 ? -8.539 9.258 -15.297 1 82.44 258 TYR A CA 1
ATOM 1949 C C . TYR A 1 258 ? -9.305 10.578 -15.273 1 82.44 258 TYR A C 1
ATOM 1951 O O . TYR A 1 258 ? -8.891 11.555 -15.891 1 82.44 258 TYR A O 1
ATOM 1959 N N . ALA A 1 259 ? -10.445 10.602 -14.586 1 87.81 259 ALA A N 1
ATOM 1960 C CA . ALA A 1 259 ? -11.25 11.812 -14.508 1 87.81 259 ALA A CA 1
ATOM 1961 C C . ALA A 1 259 ? -10.586 12.859 -13.617 1 87.81 259 ALA A C 1
ATOM 1963 O O . ALA A 1 259 ? -9.844 12.516 -12.695 1 87.81 259 ALA A O 1
ATOM 1964 N N . PRO A 1 260 ? -10.867 14.094 -13.961 1 88.56 260 PRO A N 1
ATOM 1965 C CA . PRO A 1 260 ? -10.406 15.109 -13.008 1 88.56 260 PRO A CA 1
ATOM 1966 C C . PRO A 1 260 ? -10.891 14.852 -11.586 1 88.56 260 PRO A C 1
ATOM 1968 O O . PRO A 1 260 ? -12.023 14.398 -11.383 1 88.56 260 PRO A O 1
ATOM 1971 N N . TRP A 1 261 ? -10 15.195 -10.727 1 87.19 261 TRP A N 1
ATOM 1972 C CA . TRP A 1 261 ? -10.266 14.859 -9.328 1 87.19 261 TRP A CA 1
ATOM 1973 C C . TRP A 1 261 ? -11.539 15.539 -8.844 1 87.19 261 TRP A C 1
ATOM 1975 O O . TRP A 1 261 ? -12.234 15.016 -7.969 1 87.19 261 TRP A O 1
ATOM 1985 N N . MET A 1 262 ? -11.891 16.688 -9.391 1 89.31 262 MET A N 1
ATOM 1986 C CA . MET A 1 262 ? -13.086 17.422 -8.961 1 89.31 262 MET A CA 1
ATOM 1987 C C . MET A 1 262 ? -14.344 16.609 -9.242 1 89.31 262 MET A C 1
ATOM 1989 O O . MET A 1 262 ? -15.312 16.688 -8.477 1 89.31 262 MET A O 1
ATOM 1993 N N . ILE A 1 263 ? -14.273 15.859 -10.328 1 91.19 263 ILE A N 1
ATOM 1994 C CA . ILE A 1 263 ? -15.422 15.039 -10.695 1 91.19 263 ILE A CA 1
ATOM 1995 C C . ILE A 1 263 ? -15.523 13.844 -9.75 1 91.19 263 ILE A C 1
ATOM 1997 O O . ILE A 1 263 ? -16.594 13.57 -9.211 1 91.19 263 ILE A O 1
ATOM 2001 N N . THR A 1 264 ? -14.398 13.25 -9.516 1 92 264 THR A N 1
ATOM 2002 C CA . THR A 1 264 ? -14.391 12.086 -8.641 1 92 264 THR A CA 1
ATOM 2003 C C . THR A 1 264 ? -14.773 12.477 -7.215 1 92 264 THR A C 1
ATOM 2005 O O . THR A 1 264 ? -15.562 11.789 -6.566 1 92 264 THR A O 1
ATOM 2008 N N . ASP A 1 265 ? -14.266 13.625 -6.766 1 92.31 265 ASP A N 1
ATOM 2009 C CA . ASP A 1 265 ? -14.57 14.086 -5.414 1 92.31 265 ASP A CA 1
ATOM 2010 C C . ASP A 1 265 ? -16.062 14.406 -5.266 1 92.31 265 ASP A C 1
ATOM 2012 O O . ASP A 1 265 ? -16.656 14.148 -4.219 1 92.31 265 ASP A O 1
ATOM 2016 N N . PHE A 1 266 ? -16.625 14.992 -6.301 1 92.94 266 PHE A N 1
ATOM 2017 C CA . PHE A 1 266 ? -18.047 15.32 -6.277 1 92.94 266 PHE A CA 1
ATOM 2018 C C . PHE A 1 266 ? -18.891 14.055 -6.195 1 92.94 266 PHE A C 1
ATOM 2020 O O . PHE A 1 266 ? -19.797 13.953 -5.359 1 92.94 266 PHE A O 1
ATOM 2027 N N . ILE A 1 267 ? -18.562 13.102 -7.031 1 93.25 267 ILE A N 1
ATOM 2028 C CA . ILE A 1 267 ? -19.297 11.844 -7.078 1 93.25 267 ILE A CA 1
ATOM 2029 C C . ILE A 1 267 ? -19.172 11.117 -5.742 1 93.25 267 ILE A C 1
ATOM 2031 O O . ILE A 1 267 ? -20.156 10.656 -5.176 1 93.25 267 ILE A O 1
ATOM 2035 N N . PHE A 1 268 ? -18 11.078 -5.207 1 94.19 268 PHE A N 1
ATOM 2036 C CA . PHE A 1 268 ? -17.75 10.328 -3.975 1 94.19 268 PHE A CA 1
ATOM 2037 C C . PHE A 1 268 ? -18.328 11.062 -2.773 1 94.19 268 PHE A C 1
ATOM 2039 O O . PHE A 1 268 ? -18.781 10.438 -1.816 1 94.19 268 PHE A O 1
ATOM 2046 N N . SER A 1 269 ? -18.344 12.43 -2.844 1 95.19 269 SER A N 1
ATOM 2047 C CA . SER A 1 269 ? -18.953 13.203 -1.77 1 95.19 269 SER A CA 1
ATOM 2048 C C . SER A 1 269 ? -20.422 12.836 -1.592 1 95.19 269 SER A C 1
ATOM 2050 O O . SER A 1 269 ? -20.891 12.672 -0.465 1 95.19 269 SER A O 1
ATOM 2052 N N . ARG A 1 270 ? -21.125 12.656 -2.664 1 94.62 270 ARG A N 1
ATOM 2053 C CA . ARG A 1 270 ? -22.531 12.32 -2.631 1 94.62 270 ARG A CA 1
ATOM 2054 C C . ARG A 1 270 ? -22.75 10.852 -2.273 1 94.62 270 ARG A C 1
ATOM 2056 O O . ARG A 1 270 ? -23.578 10.523 -1.424 1 94.62 270 ARG A O 1
ATOM 2063 N N . LYS A 1 271 ? -21.969 10.016 -2.844 1 92.56 271 LYS A N 1
ATOM 2064 C CA . LYS A 1 271 ? -22.109 8.57 -2.666 1 92.56 271 LYS A CA 1
ATOM 2065 C C . LYS A 1 271 ? -21.797 8.164 -1.231 1 92.56 271 LYS A C 1
ATOM 2067 O O . LYS A 1 271 ? -22.453 7.27 -0.679 1 92.56 271 LYS A O 1
ATOM 2072 N N . PHE A 1 272 ? -20.859 8.914 -0.627 1 95.12 272 PHE A N 1
ATOM 2073 C CA . PHE A 1 272 ? -20.375 8.445 0.665 1 95.12 272 PHE A CA 1
ATOM 2074 C C . PHE A 1 272 ? -20.781 9.398 1.778 1 95.12 272 PHE A C 1
ATOM 2076 O O . PHE A 1 272 ? -20.297 9.297 2.904 1 95.12 272 PHE A O 1
ATOM 2083 N N . GLY A 1 273 ? -21.562 10.32 1.474 1 96.88 273 GLY A N 1
ATOM 2084 C CA . GLY A 1 273 ? -22.203 11.156 2.48 1 96.88 273 GLY A CA 1
ATOM 2085 C C . GLY A 1 273 ? -21.297 12.25 3.016 1 96.88 273 GLY A C 1
ATOM 2086 O O . GLY A 1 273 ? -21.5 12.742 4.125 1 96.88 273 GLY A O 1
ATOM 2087 N N . LEU A 1 274 ? -20.281 12.609 2.287 1 97.06 274 LEU A N 1
ATOM 2088 C CA . LEU A 1 274 ? -19.391 13.672 2.734 1 97.06 274 LEU A CA 1
ATOM 2089 C C . LEU A 1 274 ? -20.094 15.023 2.693 1 97.06 274 LEU A C 1
ATOM 2091 O O . LEU A 1 274 ? -19.828 15.898 3.523 1 97.06 274 LEU A O 1
ATOM 2095 N N . ASN A 1 275 ? -20.969 15.195 1.687 1 96.81 275 ASN A N 1
ATOM 2096 C CA . ASN A 1 275 ? -21.766 16.406 1.625 1 96.81 275 ASN A CA 1
ATOM 2097 C C . ASN A 1 275 ? -22.719 16.531 2.818 1 96.81 275 ASN A C 1
ATOM 2099 O O . ASN A 1 275 ? -22.953 17.625 3.328 1 96.81 275 ASN A O 1
ATOM 2103 N N . VAL A 1 276 ? -23.266 15.398 3.248 1 96.75 276 VAL A N 1
ATOM 2104 C CA . VAL A 1 276 ? -24.125 15.352 4.426 1 96.75 276 VAL A CA 1
ATOM 2105 C C . VAL A 1 276 ? -23.312 15.711 5.672 1 96.75 276 VAL A C 1
ATOM 2107 O O . VAL A 1 276 ? -23.781 16.484 6.516 1 96.75 276 VAL A O 1
ATOM 2110 N N . LEU A 1 277 ? -22.125 15.172 5.766 1 96.5 277 LEU A N 1
ATOM 2111 C CA . LEU A 1 277 ? -21.234 15.484 6.875 1 96.5 277 LEU A CA 1
ATOM 2112 C C . LEU A 1 277 ? -20.891 16.969 6.902 1 96.5 277 LEU A C 1
ATOM 2114 O O . LEU A 1 277 ? -20.922 17.594 7.965 1 96.5 277 LEU A O 1
ATOM 2118 N N . GLN A 1 278 ? -20.594 17.547 5.773 1 96.19 278 GLN A N 1
ATOM 2119 C CA . GLN A 1 278 ? -20.266 18.953 5.664 1 96.19 278 GLN A CA 1
ATOM 2120 C C . GLN A 1 278 ? -21.406 19.828 6.176 1 96.19 278 GLN A C 1
ATOM 2122 O O . GLN A 1 278 ? -21.188 20.812 6.887 1 96.19 278 GLN A O 1
ATOM 2127 N N . LYS A 1 279 ? -22.609 19.484 5.824 1 95.25 279 LYS A N 1
ATOM 2128 C CA . LYS A 1 279 ? -23.797 20.203 6.297 1 95.25 279 LYS A CA 1
ATOM 2129 C C . LYS A 1 279 ? -23.938 20.094 7.812 1 95.25 279 LYS A C 1
ATOM 2131 O O . LYS A 1 279 ? -24.25 21.078 8.484 1 95.25 279 LYS A O 1
ATOM 2136 N N . SER A 1 280 ? -23.703 18.891 8.281 1 94.25 280 SER A N 1
ATOM 2137 C CA . SER A 1 280 ? -23.781 18.672 9.719 1 94.25 280 SER A CA 1
ATOM 2138 C C . SER A 1 280 ? -22.781 19.516 10.477 1 94.25 280 SER A C 1
ATOM 2140 O O . SER A 1 280 ? -23.078 20.031 11.555 1 94.25 280 SER A O 1
ATOM 2142 N N . VAL A 1 281 ? -21.578 19.641 9.977 1 94.25 281 VAL A N 1
ATOM 2143 C CA . VAL A 1 281 ? -20.516 20.453 10.578 1 94.25 281 VAL A CA 1
ATOM 2144 C C . VAL A 1 281 ? -20.922 21.922 10.562 1 94.25 281 VAL A C 1
ATOM 2146 O O . VAL A 1 281 ? -20.781 22.609 11.57 1 94.25 281 VAL A O 1
ATOM 2149 N N . LYS A 1 282 ? -21.453 22.375 9.484 1 92.12 282 LYS A N 1
ATOM 2150 C CA . LYS A 1 282 ? -21.875 23.766 9.352 1 92.12 282 LYS A CA 1
ATOM 2151 C C . LYS A 1 282 ? -23 24.094 10.336 1 92.12 282 LYS A C 1
ATOM 2153 O O . LYS A 1 282 ? -23.062 25.203 10.875 1 92.12 282 LYS A O 1
ATOM 2158 N N . ASP A 1 283 ? -23.828 23.078 10.547 1 92.31 283 ASP A N 1
ATOM 2159 C CA . ASP A 1 283 ? -25 23.25 11.422 1 92.31 283 ASP A CA 1
ATOM 2160 C C . ASP A 1 283 ? -24.609 23.109 12.891 1 92.31 283 ASP A C 1
ATOM 2162 O O . ASP A 1 283 ? -25.438 23.234 13.773 1 92.31 283 ASP A O 1
ATOM 2166 N N . GLY A 1 284 ? -23.312 22.766 13.148 1 87.19 284 GLY A N 1
ATOM 2167 C CA . GLY A 1 284 ? -22.828 22.641 14.516 1 87.19 284 GLY A CA 1
ATOM 2168 C C . GLY A 1 284 ? -23.203 21.328 15.172 1 87.19 284 GLY A C 1
ATOM 2169 O O . GLY A 1 284 ? -23.203 21.219 16.391 1 87.19 284 GLY A O 1
ATOM 2170 N N . LYS A 1 285 ? -23.672 20.422 14.406 1 80.88 285 LYS A N 1
ATOM 2171 C CA . LYS A 1 285 ? -24.156 19.156 14.93 1 80.88 285 LYS A CA 1
ATOM 2172 C C . LYS A 1 285 ? -23 18.188 15.172 1 80.88 285 LYS A C 1
ATOM 2174 O O . LYS A 1 285 ? -23.188 17.109 15.758 1 80.88 285 LYS A O 1
ATOM 2179 N N . VAL A 1 286 ? -21.875 18.516 14.555 1 77.62 286 VAL A N 1
ATOM 2180 C CA . VAL A 1 286 ? -20.719 17.641 14.719 1 77.62 286 VAL A CA 1
ATOM 2181 C C . VAL A 1 286 ? -19.875 18.109 15.891 1 77.62 286 VAL A C 1
ATOM 2183 O O . VAL A 1 286 ? -19.391 19.25 15.898 1 77.62 286 VAL A O 1
ATOM 2186 N N . VAL A 1 287 ? -20.125 17.406 17.094 1 59.72 287 VAL A N 1
ATOM 2187 C CA . VAL A 1 287 ? -19.406 17.734 18.312 1 59.72 287 VAL A CA 1
ATOM 2188 C C . VAL A 1 287 ? -18.141 16.906 18.422 1 59.72 287 VAL A C 1
ATOM 2190 O O . VAL A 1 287 ? -18.188 15.672 18.375 1 59.72 287 VAL A O 1
ATOM 2193 N N . GLY A 1 288 ? -17.062 17.156 17.688 1 57.62 288 GLY A N 1
ATOM 2194 C CA . GLY A 1 288 ? -15.867 16.406 18 1 57.62 288 GLY A CA 1
ATOM 2195 C C . GLY A 1 288 ? -15.422 16.578 19.438 1 57.62 288 GLY A C 1
ATOM 2196 O O . GLY A 1 288 ? -15.219 17.688 19.906 1 57.62 288 GLY A O 1
ATOM 2197 N N . LYS A 1 289 ? -15.891 15.711 20.359 1 47.16 289 LYS A N 1
ATOM 2198 C CA . LYS A 1 289 ? -15.445 15.836 21.734 1 47.16 289 LYS A CA 1
ATOM 2199 C C . LYS A 1 289 ? -13.93 15.75 21.844 1 47.16 289 LYS A C 1
ATOM 2201 O O . LYS A 1 289 ? -13.289 15.055 21.047 1 47.16 289 LYS A O 1
ATOM 2206 N N . MET B 1 1 ? -1.124 43 17.312 1 32 1 MET B N 1
ATOM 2207 C CA . MET B 1 1 ? -1.949 41.844 16.922 1 32 1 MET B CA 1
ATOM 2208 C C . MET B 1 1 ? -1.082 40.656 16.531 1 32 1 MET B C 1
ATOM 2210 O O . MET B 1 1 ? -0.359 40.719 15.531 1 32 1 MET B O 1
ATOM 2214 N N . THR B 1 2 ? -0.256 40.062 17.297 1 41.47 2 THR B N 1
ATOM 2215 C CA . THR B 1 2 ? 0.98 39.281 17.203 1 41.47 2 THR B CA 1
ATOM 2216 C C . THR B 1 2 ? 0.856 38.188 16.156 1 41.47 2 THR B C 1
ATOM 2218 O O . THR B 1 2 ? -0.049 37.344 16.234 1 41.47 2 THR B O 1
ATOM 2221 N N . SER B 1 3 ? 0.953 38.469 14.836 1 51.25 3 SER B N 1
ATOM 2222 C CA . SER B 1 3 ? 0.775 37.812 13.547 1 51.25 3 SER B CA 1
ATOM 2223 C C . SER B 1 3 ? 1.171 36.344 13.633 1 51.25 3 SER B C 1
ATOM 2225 O O . SER B 1 3 ? 2.318 36 13.945 1 51.25 3 SER B O 1
ATOM 2227 N N . SER B 1 4 ? 0.414 35.281 14.234 1 77.12 4 SER B N 1
ATOM 2228 C CA . SER B 1 4 ? 0.75 34 14.844 1 77.12 4 SER B CA 1
ATOM 2229 C C . SER B 1 4 ? 1.308 33 13.812 1 77.12 4 SER B C 1
ATOM 2231 O O . SER B 1 4 ? 0.747 32.875 12.727 1 77.12 4 SER B O 1
ATOM 2233 N N . LYS B 1 5 ? 2.65 32.969 13.688 1 94.19 5 LYS B N 1
ATOM 2234 C CA . LYS B 1 5 ? 3.391 32 12.867 1 94.19 5 LYS B CA 1
ATOM 2235 C C . LYS B 1 5 ? 2.639 30.688 12.742 1 94.19 5 LYS B C 1
ATOM 2237 O O . LYS B 1 5 ? 1.999 30.234 13.695 1 94.19 5 LYS B O 1
ATOM 2242 N N . LYS B 1 6 ? 2.553 30.297 11.477 1 97.31 6 LYS B N 1
ATOM 2243 C CA . LYS B 1 6 ? 2.039 28.938 11.336 1 97.31 6 LYS B CA 1
ATOM 2244 C C . LYS B 1 6 ? 2.893 27.938 12.117 1 97.31 6 LYS B C 1
ATOM 2246 O O . LYS B 1 6 ? 4.121 28.031 12.125 1 97.31 6 LYS B O 1
ATOM 2251 N N . ILE B 1 7 ? 2.242 27.078 12.797 1 98.31 7 ILE B N 1
ATOM 2252 C CA . ILE B 1 7 ? 2.91 26.047 13.578 1 98.31 7 ILE B CA 1
ATOM 2253 C C . ILE B 1 7 ? 3.023 24.766 12.75 1 98.31 7 ILE B C 1
ATOM 2255 O O . ILE B 1 7 ? 2.012 24.203 12.328 1 98.31 7 ILE B O 1
ATOM 2259 N N . VAL B 1 8 ? 4.27 24.281 12.523 1 98.75 8 VAL B N 1
ATOM 2260 C CA . VAL B 1 8 ? 4.523 23.141 11.648 1 98.75 8 VAL B CA 1
ATOM 2261 C C . VAL B 1 8 ? 5.195 22.016 12.438 1 98.75 8 VAL B C 1
ATOM 2263 O O . VAL B 1 8 ? 6.152 22.266 13.172 1 98.75 8 VAL B O 1
ATOM 2266 N N . LEU B 1 9 ? 4.66 20.859 12.406 1 98.75 9 LEU B N 1
ATOM 2267 C CA . LEU B 1 9 ? 5.285 19.641 12.938 1 98.75 9 LEU B CA 1
ATOM 2268 C C . LEU B 1 9 ? 5.793 18.75 11.797 1 98.75 9 LEU B C 1
ATOM 2270 O O . LEU B 1 9 ? 5.012 18.328 10.945 1 98.75 9 LEU B O 1
ATOM 2274 N N . VAL B 1 10 ? 7.094 18.516 11.719 1 98.69 10 VAL B N 1
ATOM 2275 C CA . VAL B 1 10 ? 7.719 17.688 10.688 1 98.69 10 VAL B CA 1
ATOM 2276 C C . VAL B 1 10 ? 8.289 16.422 11.312 1 98.69 10 VAL B C 1
ATOM 2278 O O . VAL B 1 10 ? 9.102 16.484 12.234 1 98.69 10 VAL B O 1
ATOM 2281 N N . THR B 1 11 ? 7.867 15.266 10.844 1 98.19 11 THR B N 1
ATOM 2282 C CA . THR B 1 11 ? 8.422 14.016 11.359 1 98.19 11 THR B CA 1
ATOM 2283 C C . THR B 1 11 ? 9.562 13.523 10.469 1 98.19 11 THR B C 1
ATOM 2285 O O . THR B 1 11 ? 9.648 13.898 9.297 1 98.19 11 THR B O 1
ATOM 2288 N N . GLY B 1 12 ? 10.375 12.664 11.016 1 94.69 12 GLY B N 1
ATOM 2289 C CA . GLY B 1 12 ? 11.461 12.062 10.258 1 94.69 12 GLY B CA 1
ATOM 2290 C C . GLY B 1 12 ? 12.539 13.062 9.867 1 94.69 12 GLY B C 1
ATOM 2291 O O . GLY B 1 12 ? 13 13.078 8.727 1 94.69 12 GLY B O 1
ATOM 2292 N N . CYS B 1 13 ? 12.883 13.891 10.781 1 93.75 13 CYS B N 1
ATOM 2293 C CA . CYS B 1 13 ? 13.898 14.906 10.516 1 93.75 13 CYS B CA 1
ATOM 2294 C C . CYS B 1 13 ? 15.289 14.375 10.82 1 93.75 13 CYS B C 1
ATOM 2296 O O . CYS B 1 13 ? 15.594 14.039 11.969 1 93.75 13 CYS B O 1
ATOM 2298 N N . THR B 1 14 ? 16.047 14.109 9.828 1 90.12 14 THR B N 1
ATOM 2299 C CA . THR B 1 14 ? 17.469 13.789 9.93 1 90.12 14 THR B CA 1
ATOM 2300 C C . THR B 1 14 ? 18.297 14.742 9.07 1 90.12 14 THR B C 1
ATOM 2302 O O . THR B 1 14 ? 17.938 15.039 7.93 1 90.12 14 THR B O 1
ATOM 2305 N N . THR B 1 15 ? 19.375 15.148 9.648 1 91.81 15 THR B N 1
ATOM 2306 C CA . THR B 1 15 ? 20.219 16.125 8.961 1 91.81 15 THR B CA 1
ATOM 2307 C C . THR B 1 15 ? 20.547 15.656 7.543 1 91.81 15 THR B C 1
ATOM 2309 O O . THR B 1 15 ? 20.938 14.508 7.34 1 91.81 15 THR B O 1
ATOM 2312 N N . GLY B 1 16 ? 20.219 16.516 6.633 1 86.44 16 GLY B N 1
ATOM 2313 C CA . GLY B 1 16 ? 20.547 16.219 5.246 1 86.44 16 GLY B CA 1
ATOM 2314 C C . GLY B 1 16 ? 19.391 15.555 4.5 1 86.44 16 GLY B C 1
ATOM 2315 O O . GLY B 1 16 ? 19.438 15.43 3.275 1 86.44 16 GLY B O 1
ATOM 2316 N N . GLY B 1 17 ? 18.375 15.219 5.172 1 90.56 17 GLY B N 1
ATOM 2317 C CA . GLY B 1 17 ? 17.25 14.547 4.539 1 90.56 17 GLY B CA 1
ATOM 2318 C C . GLY B 1 17 ? 16.141 15.5 4.137 1 90.56 17 GLY B C 1
ATOM 2319 O O . GLY B 1 17 ? 16.234 16.703 4.359 1 90.56 17 GLY B O 1
ATOM 2320 N N . ILE B 1 18 ? 15.164 14.961 3.533 1 91.62 18 ILE B N 1
ATOM 2321 C CA . ILE B 1 18 ? 14.031 15.734 3.043 1 91.62 18 ILE B CA 1
ATOM 2322 C C . ILE B 1 18 ? 13.344 16.438 4.211 1 91.62 18 ILE B C 1
ATOM 2324 O O . ILE B 1 18 ? 13.039 17.625 4.137 1 91.62 18 ILE B O 1
ATOM 2328 N N . GLY B 1 19 ? 13.109 15.711 5.324 1 94.69 19 GLY B N 1
ATOM 2329 C CA . GLY B 1 19 ? 12.469 16.297 6.488 1 94.69 19 GLY B CA 1
ATOM 2330 C C . GLY B 1 19 ? 13.227 17.469 7.059 1 94.69 19 GLY B C 1
ATOM 2331 O O . GLY B 1 19 ? 12.633 18.5 7.391 1 94.69 19 GLY B O 1
ATOM 2332 N N . TYR B 1 20 ? 14.508 17.312 7.137 1 94.81 20 TYR B N 1
ATOM 2333 C CA . TYR B 1 20 ? 15.406 18.328 7.672 1 94.81 20 TYR B CA 1
ATOM 2334 C C . TYR B 1 20 ? 15.375 19.594 6.812 1 94.81 20 TYR B C 1
ATOM 2336 O O . TYR B 1 20 ? 15.164 20.703 7.324 1 94.81 20 TYR B O 1
ATOM 2344 N N . GLU B 1 21 ? 15.539 19.438 5.551 1 95.88 21 GLU B N 1
ATOM 2345 C CA . GLU B 1 21 ? 15.562 20.594 4.645 1 95.88 21 GLU B CA 1
ATOM 2346 C C . GLU B 1 21 ? 14.188 21.25 4.547 1 95.88 21 GLU B C 1
ATOM 2348 O O . GLU B 1 21 ? 14.086 22.469 4.379 1 95.88 21 GLU B O 1
ATOM 2353 N N . THR B 1 22 ? 13.148 20.453 4.672 1 97.31 22 THR B N 1
ATOM 2354 C CA . THR B 1 22 ? 11.789 20.984 4.664 1 97.31 22 THR B CA 1
ATOM 2355 C C . THR B 1 22 ? 11.531 21.797 5.926 1 97.31 22 THR B C 1
ATOM 2357 O O . THR B 1 22 ? 10.922 22.875 5.863 1 97.31 22 THR B O 1
ATOM 2360 N N . ALA B 1 23 ? 11.977 21.281 7.039 1 98 23 ALA B N 1
ATOM 2361 C CA . ALA B 1 23 ? 11.867 22.047 8.289 1 98 23 ALA B CA 1
ATOM 2362 C C . ALA B 1 23 ? 12.547 23.406 8.164 1 98 23 ALA B C 1
ATOM 2364 O O . ALA B 1 23 ? 11.961 24.422 8.531 1 98 23 ALA B O 1
ATOM 2365 N N . LYS B 1 24 ? 13.695 23.438 7.621 1 97.69 24 LYS B N 1
ATOM 2366 C CA . LYS B 1 24 ? 14.438 24.672 7.43 1 97.69 24 LYS B CA 1
ATOM 2367 C C . LYS B 1 24 ? 13.695 25.625 6.484 1 97.69 24 LYS B C 1
ATOM 2369 O O . LYS B 1 24 ? 13.625 26.828 6.73 1 97.69 24 LYS B O 1
ATOM 2374 N N . ALA B 1 25 ? 13.195 25.047 5.434 1 98.06 25 ALA B N 1
ATOM 2375 C CA . ALA B 1 25 ? 12.469 25.859 4.453 1 98.06 25 ALA B CA 1
ATOM 2376 C C . ALA B 1 25 ? 11.227 26.484 5.066 1 98.06 25 ALA B C 1
ATOM 2378 O O . ALA B 1 25 ? 10.906 27.641 4.793 1 98.06 25 ALA B O 1
ATOM 2379 N N . PHE B 1 26 ? 10.477 25.719 5.895 1 98.44 26 PHE B N 1
ATOM 2380 C CA . PHE B 1 26 ? 9.32 26.266 6.602 1 98.44 26 PHE B CA 1
ATOM 2381 C C . PHE B 1 26 ? 9.742 27.422 7.516 1 98.44 26 PHE B C 1
ATOM 2383 O O . PHE B 1 26 ? 9.094 28.469 7.543 1 98.44 26 PHE B O 1
ATOM 2390 N N . GLU B 1 27 ? 10.789 27.203 8.258 1 98.19 27 GLU B N 1
ATOM 2391 C CA . GLU B 1 27 ? 11.281 28.234 9.172 1 98.19 27 GLU B CA 1
ATOM 2392 C C . GLU B 1 27 ? 11.672 29.5 8.422 1 98.19 27 GLU B C 1
ATOM 2394 O O . GLU B 1 27 ? 11.297 30.609 8.82 1 98.19 27 GLU B O 1
ATOM 2399 N N . LYS B 1 28 ? 12.367 29.344 7.355 1 97.19 28 LYS B N 1
ATOM 2400 C CA . LYS B 1 28 ? 12.797 30.469 6.535 1 97.19 28 LYS B CA 1
ATOM 2401 C C . LYS B 1 28 ? 11.602 31.203 5.949 1 97.19 28 LYS B C 1
ATOM 2403 O O . LYS B 1 28 ? 11.703 32.406 5.613 1 97.19 28 LYS B O 1
ATOM 2408 N N . SER B 1 29 ? 10.531 30.531 5.836 1 97.62 29 SER B N 1
ATOM 2409 C CA . SER B 1 29 ? 9.312 31.109 5.293 1 97.62 29 SER B CA 1
ATOM 2410 C C . SER B 1 29 ? 8.445 31.719 6.395 1 97.62 29 SER B C 1
ATOM 2412 O O . SER B 1 29 ? 7.285 32.062 6.164 1 97.62 29 SER B O 1
ATOM 2414 N N . GLY B 1 30 ? 8.953 31.75 7.637 1 96.94 30 GLY B N 1
ATOM 2415 C CA . GLY B 1 30 ? 8.305 32.5 8.711 1 96.94 30 GLY B CA 1
ATOM 2416 C C . GLY B 1 30 ? 7.473 31.609 9.625 1 96.94 30 GLY B C 1
ATOM 2417 O O . GLY B 1 30 ? 6.652 32.094 10.398 1 96.94 30 GLY B O 1
ATOM 2418 N N . CYS B 1 31 ? 7.617 30.297 9.57 1 97.88 31 CYS B N 1
ATOM 2419 C CA . CYS B 1 31 ? 6.859 29.375 10.406 1 97.88 31 CYS B CA 1
ATOM 2420 C C . CYS B 1 31 ? 7.625 29.047 11.68 1 97.88 31 CYS B C 1
ATOM 2422 O O . CYS B 1 31 ? 8.844 29.203 11.742 1 97.88 31 CYS B O 1
ATOM 2424 N N . LYS B 1 32 ? 6.914 28.719 12.688 1 97.81 32 LYS B N 1
ATOM 2425 C CA . LYS B 1 32 ? 7.488 28.016 13.828 1 97.81 32 LYS B CA 1
ATOM 2426 C C . LYS B 1 32 ? 7.484 26.516 13.602 1 97.81 32 LYS B C 1
ATOM 2428 O O . LYS B 1 32 ? 6.43 25.906 13.375 1 97.81 32 LYS B O 1
ATOM 2433 N N . VAL B 1 33 ? 8.672 25.906 13.68 1 98.44 33 VAL B N 1
ATOM 2434 C CA . VAL B 1 33 ? 8.773 24.531 13.234 1 98.44 33 VAL B CA 1
ATOM 2435 C C . VAL B 1 33 ? 9.195 23.641 14.398 1 98.44 33 VAL B C 1
ATOM 2437 O O . VAL B 1 33 ? 10.078 24 15.18 1 98.44 33 VAL B O 1
ATOM 2440 N N . TYR B 1 34 ? 8.547 22.578 14.562 1 98.38 34 TYR B N 1
ATOM 2441 C CA . TYR B 1 34 ? 8.938 21.484 15.422 1 98.38 34 TYR B CA 1
ATOM 2442 C C . TYR B 1 34 ? 9.477 20.312 14.609 1 98.38 34 TYR B C 1
ATOM 2444 O O . TYR B 1 34 ? 8.719 19.641 13.906 1 98.38 34 TYR B O 1
ATOM 2452 N N . ALA B 1 35 ? 10.773 20.078 14.672 1 98.19 35 ALA B N 1
ATOM 2453 C CA . ALA B 1 35 ? 11.445 18.984 13.984 1 98.19 35 ALA B CA 1
ATOM 2454 C C . ALA B 1 35 ? 11.477 17.719 14.844 1 98.19 35 ALA B C 1
ATOM 2456 O O . ALA B 1 35 ? 12.172 17.672 15.859 1 98.19 35 ALA B O 1
ATOM 2457 N N . ALA B 1 36 ? 10.805 16.719 14.43 1 97.81 36 ALA B N 1
ATOM 2458 C CA . ALA B 1 36 ? 10.617 15.547 15.273 1 97.81 36 ALA B CA 1
ATOM 2459 C C . ALA B 1 36 ? 11.398 14.359 14.727 1 97.81 36 ALA B C 1
ATOM 2461 O O . ALA B 1 36 ? 11.461 14.141 13.516 1 97.81 36 ALA B O 1
ATOM 2462 N N . ALA B 1 37 ? 11.992 13.672 15.539 1 96.06 37 ALA B N 1
ATOM 2463 C CA . ALA B 1 37 ? 12.758 12.484 15.188 1 96.06 37 ALA B CA 1
ATOM 2464 C C . ALA B 1 37 ? 12.945 11.57 16.406 1 96.06 37 ALA B C 1
ATOM 2466 O O . ALA B 1 37 ? 12.703 11.984 17.531 1 96.06 37 ALA B O 1
ATOM 2467 N N . ARG B 1 38 ? 13.297 10.352 16.125 1 91.81 38 ARG B N 1
ATOM 2468 C CA . ARG B 1 38 ? 13.625 9.414 17.203 1 91.81 38 ARG B CA 1
ATOM 2469 C C . ARG B 1 38 ? 15.008 9.719 17.781 1 91.81 38 ARG B C 1
ATOM 2471 O O . ARG B 1 38 ? 15.266 9.453 18.953 1 91.81 38 ARG B O 1
ATOM 2478 N N . ARG B 1 39 ? 15.914 10.242 16.906 1 91.12 39 ARG B N 1
ATOM 2479 C CA . ARG B 1 39 ? 17.266 10.609 17.297 1 91.12 39 ARG B CA 1
ATOM 2480 C C . ARG B 1 39 ? 17.484 12.117 17.188 1 91.12 39 ARG B C 1
ATOM 2482 O O . ARG B 1 39 ? 17.906 12.617 16.156 1 91.12 39 ARG B O 1
ATOM 2489 N N . LEU B 1 40 ? 17.328 12.68 18.281 1 94.94 40 LEU B N 1
ATOM 2490 C CA . LEU B 1 40 ? 17.406 14.133 18.297 1 94.94 40 LEU B CA 1
ATOM 2491 C C . LEU B 1 40 ? 18.828 14.602 17.984 1 94.94 40 LEU B C 1
ATOM 2493 O O . LEU B 1 40 ? 19.016 15.672 17.391 1 94.94 40 LEU B O 1
ATOM 2497 N N . GLU B 1 41 ? 19.781 13.797 18.359 1 92.69 41 GLU B N 1
ATOM 2498 C CA . GLU B 1 41 ? 21.188 14.141 18.141 1 92.69 41 GLU B CA 1
ATOM 2499 C C . GLU B 1 41 ? 21.531 14.156 16.656 1 92.69 41 GLU B C 1
ATOM 2501 O O . GLU B 1 41 ? 22.547 14.727 16.25 1 92.69 41 GLU B O 1
ATOM 2506 N N . ALA B 1 42 ? 20.656 13.5 15.867 1 88.56 42 ALA B N 1
ATOM 2507 C CA . ALA B 1 42 ? 20.891 13.445 14.422 1 88.56 42 ALA B CA 1
ATOM 2508 C C . ALA B 1 42 ? 20.469 14.75 13.75 1 88.56 42 ALA B C 1
ATOM 2510 O O . ALA B 1 42 ? 20.766 14.977 12.578 1 88.56 42 ALA B O 1
ATOM 2511 N N . ILE B 1 43 ? 19.75 15.57 14.477 1 94.19 43 ILE B N 1
ATOM 2512 C CA . ILE B 1 43 ? 19.359 16.891 13.977 1 94.19 43 ILE B CA 1
ATOM 2513 C C . ILE B 1 43 ? 20.406 17.922 14.391 1 94.19 43 ILE B C 1
ATOM 2515 O O . ILE B 1 43 ? 20.422 18.359 15.547 1 94.19 43 ILE B O 1
ATOM 2519 N N . THR B 1 44 ? 21.219 18.312 13.461 1 93.19 44 THR B N 1
ATOM 2520 C CA . THR B 1 44 ? 22.297 19.234 13.781 1 93.19 44 THR B CA 1
ATOM 2521 C C . THR B 1 44 ? 22.219 20.484 12.922 1 93.19 44 THR B C 1
ATOM 2523 O O . THR B 1 44 ? 21.484 20.516 11.938 1 93.19 44 THR B O 1
ATOM 2526 N N . GLY B 1 45 ? 22.844 21.484 13.32 1 91.94 45 GLY B N 1
ATOM 2527 C CA . GLY B 1 45 ? 23.031 22.672 12.5 1 91.94 45 GLY B CA 1
ATOM 2528 C C . GLY B 1 45 ? 21.797 23.562 12.438 1 91.94 45 GLY B C 1
ATOM 2529 O O . GLY B 1 45 ? 21.594 24.281 11.461 1 91.94 45 GLY B O 1
ATOM 2530 N N . ILE B 1 46 ? 20.922 23.422 13.445 1 91.94 46 ILE B N 1
ATOM 2531 C CA . ILE B 1 46 ? 19.703 24.219 13.398 1 91.94 46 ILE B CA 1
ATOM 2532 C C . ILE B 1 46 ? 19.625 25.125 14.633 1 91.94 46 ILE B C 1
ATOM 2534 O O . ILE B 1 46 ? 18.562 25.656 14.953 1 91.94 46 ILE B O 1
ATOM 2538 N N . GLU B 1 47 ? 20.672 25.266 15.352 1 89.19 47 GLU B N 1
ATOM 2539 C CA . GLU B 1 47 ? 20.703 25.953 16.641 1 89.19 47 GLU B CA 1
ATOM 2540 C C . GLU B 1 47 ? 20.359 27.438 16.484 1 89.19 47 GLU B C 1
ATOM 2542 O O . GLU B 1 47 ? 19.797 28.047 17.406 1 89.19 47 GLU B O 1
ATOM 2547 N N . ASP B 1 48 ? 20.531 28.031 15.336 1 92.19 48 ASP B N 1
ATOM 2548 C CA . ASP B 1 48 ? 20.281 29.453 15.133 1 92.19 48 ASP B CA 1
ATOM 2549 C C . ASP B 1 48 ? 18.922 29.672 14.453 1 92.19 48 ASP B C 1
ATOM 2551 O O . ASP B 1 48 ? 18.594 30.797 14.078 1 92.19 48 ASP B O 1
ATOM 2555 N N . LEU B 1 49 ? 18.188 28.625 14.312 1 93.69 49 LEU B N 1
ATOM 2556 C CA . LEU B 1 49 ? 16.891 28.703 13.641 1 93.69 49 LEU B CA 1
ATOM 2557 C C . LEU B 1 49 ? 15.742 28.547 14.633 1 93.69 49 LEU B C 1
ATOM 2559 O O . LEU B 1 49 ? 15.945 28.016 15.727 1 93.69 49 LEU B O 1
ATOM 2563 N N . ASP B 1 50 ? 14.586 29.094 14.336 1 93.69 50 ASP B N 1
ATOM 2564 C CA . ASP B 1 50 ? 13.391 28.906 15.148 1 93.69 50 ASP B CA 1
ATOM 2565 C C . ASP B 1 50 ? 12.797 27.516 14.938 1 93.69 50 ASP B C 1
ATOM 2567 O O . ASP B 1 50 ? 11.625 27.375 14.578 1 93.69 50 ASP B O 1
ATOM 2571 N N . ILE B 1 51 ? 13.555 26.547 15.125 1 97.38 51 ILE B N 1
ATOM 2572 C CA . ILE B 1 51 ? 13.195 25.125 15.023 1 97.38 51 ILE B CA 1
ATOM 2573 C C . ILE B 1 51 ? 13.438 24.438 16.359 1 97.38 51 ILE B C 1
ATOM 2575 O O . ILE B 1 51 ? 14.531 24.531 16.922 1 97.38 51 ILE B O 1
ATOM 2579 N N . GLU B 1 52 ? 12.461 23.922 16.875 1 97.56 52 GLU B N 1
ATOM 2580 C CA . GLU B 1 52 ? 12.578 23.156 18.109 1 97.56 52 GLU B CA 1
ATOM 2581 C C . GLU B 1 52 ? 12.555 21.656 17.844 1 97.56 52 GLU B C 1
ATOM 2583 O O . GLU B 1 52 ? 11.758 21.172 17.047 1 97.56 52 GLU B O 1
ATOM 2588 N N . LYS B 1 53 ? 13.484 20.922 18.531 1 97.56 53 LYS B N 1
ATOM 2589 C CA . LYS B 1 53 ? 13.531 19.469 18.391 1 97.56 53 LYS B CA 1
ATOM 2590 C C . LYS B 1 53 ? 12.516 18.812 19.312 1 97.56 53 LYS B C 1
ATOM 2592 O O . LYS B 1 53 ? 12.336 19.234 20.453 1 97.56 53 LYS B O 1
ATOM 2597 N N . VAL B 1 54 ? 11.82 17.828 18.797 1 97.75 54 VAL B N 1
ATOM 2598 C CA . VAL B 1 54 ? 10.859 17.062 19.594 1 97.75 54 VAL B CA 1
ATOM 2599 C C . VAL B 1 54 ? 11.047 15.57 19.344 1 97.75 54 VAL B C 1
ATOM 2601 O O . VAL B 1 54 ? 11.211 15.141 18.188 1 97.75 54 VAL B O 1
ATOM 2604 N N . TYR B 1 55 ? 11.109 14.797 20.422 1 98.19 55 TYR B N 1
ATOM 2605 C CA . TYR B 1 55 ? 11.219 13.352 20.281 1 98.19 55 TYR B CA 1
ATOM 2606 C C . TYR B 1 55 ? 9.906 12.742 19.828 1 98.19 55 TYR B C 1
ATOM 2608 O O . TYR B 1 55 ? 8.836 13.086 20.328 1 98.19 55 TYR B O 1
ATOM 2616 N N . ILE B 1 56 ? 10.039 11.875 18.875 1 98.19 56 ILE B N 1
ATOM 2617 C CA . ILE B 1 56 ? 8.859 11.125 18.453 1 98.19 56 ILE B CA 1
ATOM 2618 C C . ILE B 1 56 ? 9.273 9.766 17.906 1 98.19 56 ILE B C 1
ATOM 2620 O O . ILE B 1 56 ? 10.234 9.664 17.125 1 98.19 56 ILE B O 1
ATOM 2624 N N . ASP B 1 57 ? 8.727 8.695 18.391 1 98.06 57 ASP B N 1
ATOM 2625 C CA . ASP B 1 57 ? 8.648 7.414 17.703 1 98.06 57 ASP B CA 1
ATOM 2626 C C . ASP B 1 57 ? 7.297 7.238 17.016 1 98.06 57 ASP B C 1
ATOM 2628 O O . ASP B 1 57 ? 6.285 7 17.672 1 98.06 57 ASP B O 1
ATOM 2632 N N . VAL B 1 58 ? 7.348 7.293 15.695 1 97.75 58 VAL B N 1
ATOM 2633 C CA . VAL B 1 58 ? 6.109 7.391 14.922 1 97.75 58 VAL B CA 1
ATOM 2634 C C . VAL B 1 58 ? 5.367 6.055 14.961 1 97.75 58 VAL B C 1
ATOM 2636 O O . VAL B 1 58 ? 4.254 5.941 14.445 1 97.75 58 VAL B O 1
ATOM 2639 N N . LEU B 1 59 ? 5.945 5.016 15.562 1 97 59 LEU B N 1
ATOM 2640 C CA . LEU B 1 59 ? 5.289 3.715 15.664 1 97 59 LEU B CA 1
ATOM 2641 C C . LEU B 1 59 ? 4.844 3.443 17.094 1 97 59 LEU B C 1
ATOM 2643 O O . LEU B 1 59 ? 4.375 2.346 17.406 1 97 59 LEU B O 1
ATOM 2647 N N . ASP B 1 60 ? 5.012 4.406 17.922 1 98 60 ASP B N 1
ATOM 2648 C CA . ASP B 1 60 ? 4.594 4.32 19.328 1 98 60 ASP B CA 1
ATOM 2649 C C . ASP B 1 60 ? 3.518 5.352 19.641 1 98 60 ASP B C 1
ATOM 2651 O O . ASP B 1 60 ? 3.801 6.551 19.719 1 98 60 ASP B O 1
ATOM 2655 N N . GLU B 1 61 ? 2.322 4.875 19.891 1 97.88 61 GLU B N 1
ATOM 2656 C CA . GLU B 1 61 ? 1.173 5.758 20.062 1 97.88 61 GLU B CA 1
ATOM 2657 C C . GLU B 1 61 ? 1.38 6.719 21.219 1 97.88 61 GLU B C 1
ATOM 2659 O O . GLU B 1 61 ? 1.002 7.891 21.141 1 97.88 61 GLU B O 1
ATOM 2664 N N . LYS B 1 62 ? 1.913 6.25 22.281 1 98.25 62 LYS B N 1
ATOM 2665 C CA . LYS B 1 62 ? 2.174 7.125 23.422 1 98.25 62 LYS B CA 1
ATOM 2666 C C . LYS B 1 62 ? 3.182 8.211 23.062 1 98.25 62 LYS B C 1
ATOM 2668 O O . LYS B 1 62 ? 3.006 9.375 23.438 1 98.25 62 LYS B O 1
ATOM 2673 N N . SER B 1 63 ? 4.262 7.805 22.391 1 98.56 63 SER B N 1
ATOM 2674 C CA . SER B 1 63 ? 5.273 8.758 21.938 1 98.56 63 SER B CA 1
ATOM 2675 C C . SER B 1 63 ? 4.66 9.836 21.047 1 98.56 63 SER B C 1
ATOM 2677 O O . SER B 1 63 ? 4.953 11.023 21.203 1 98.56 63 SER B O 1
ATOM 2679 N N . ILE B 1 64 ? 3.807 9.461 20.141 1 98.69 64 ILE B N 1
ATOM 2680 C CA . ILE B 1 64 ? 3.139 10.375 19.234 1 98.69 64 ILE B CA 1
ATOM 2681 C C . ILE B 1 64 ? 2.254 11.344 20.016 1 98.69 64 ILE B C 1
ATOM 2683 O O . ILE B 1 64 ? 2.316 12.562 19.812 1 98.69 64 ILE B O 1
ATOM 2687 N N . LYS B 1 65 ? 1.481 10.766 20.875 1 98.56 65 LYS B N 1
ATOM 2688 C CA . LYS B 1 65 ? 0.585 11.57 21.688 1 98.56 65 LYS B CA 1
ATOM 2689 C C . LYS B 1 65 ? 1.364 12.602 22.5 1 98.56 65 LYS B C 1
ATOM 2691 O O . LYS B 1 65 ? 0.969 13.766 22.578 1 98.56 65 LYS B O 1
ATOM 2696 N N . ASP B 1 66 ? 2.428 12.164 23.125 1 98.69 66 ASP B N 1
ATOM 2697 C CA . ASP B 1 66 ? 3.254 13.047 23.938 1 98.69 66 ASP B CA 1
ATOM 2698 C C . ASP B 1 66 ? 3.83 14.188 23.094 1 98.69 66 ASP B C 1
ATOM 2700 O O . ASP B 1 66 ? 3.836 15.344 23.516 1 98.69 66 ASP B O 1
ATOM 2704 N N . ALA B 1 67 ? 4.312 13.906 21.922 1 98.69 67 ALA B N 1
ATOM 2705 C CA . ALA B 1 67 ? 4.891 14.914 21.031 1 98.69 67 ALA B CA 1
ATOM 2706 C C . ALA B 1 67 ? 3.838 15.922 20.594 1 98.69 67 ALA B C 1
ATOM 2708 O O . ALA B 1 67 ? 4.078 17.141 20.625 1 98.69 67 ALA B O 1
ATOM 2709 N N . VAL B 1 68 ? 2.66 15.445 20.188 1 98.75 68 VAL B N 1
ATOM 2710 C CA . VAL B 1 68 ? 1.576 16.297 19.719 1 98.75 68 VAL B CA 1
ATOM 2711 C C . VAL B 1 68 ? 1.077 17.172 20.859 1 98.75 68 VAL B C 1
ATOM 2713 O O . VAL B 1 68 ? 0.904 18.391 20.703 1 98.75 68 VAL B O 1
ATOM 2716 N N . ASN B 1 69 ? 0.913 16.562 22 1 98.56 69 ASN B N 1
ATOM 2717 C CA . ASN B 1 69 ? 0.475 17.312 23.172 1 98.56 69 ASN B CA 1
ATOM 2718 C C . ASN B 1 69 ? 1.477 18.406 23.547 1 98.56 69 ASN B C 1
ATOM 2720 O O . ASN B 1 69 ? 1.086 19.5 23.953 1 98.56 69 ASN B O 1
ATOM 2724 N N . TYR B 1 70 ? 2.711 18.078 23.453 1 98.56 70 TYR B N 1
ATOM 2725 C CA . TYR B 1 70 ? 3.754 19.062 23.75 1 98.56 70 TYR B CA 1
ATOM 2726 C C . TYR B 1 70 ? 3.59 20.297 22.875 1 98.56 70 TYR B C 1
ATOM 2728 O O . TYR B 1 70 ? 3.621 21.422 23.375 1 98.56 70 TYR B O 1
ATOM 2736 N N . VAL B 1 71 ? 3.369 20.125 21.578 1 98.31 71 VAL B N 1
ATOM 2737 C CA . VAL B 1 71 ? 3.215 21.234 20.656 1 98.31 71 VAL B CA 1
ATOM 2738 C C . VAL B 1 71 ? 1.914 21.984 20.938 1 98.31 71 VAL B C 1
ATOM 2740 O O . VAL B 1 71 ? 1.89 23.219 20.969 1 98.31 71 VAL B O 1
ATOM 2743 N N . ILE B 1 72 ? 0.864 21.219 21.203 1 98 72 ILE B N 1
ATOM 2744 C CA . ILE B 1 72 ? -0.447 21.797 21.438 1 98 72 ILE B CA 1
ATOM 2745 C C . ILE B 1 72 ? -0.409 22.625 22.719 1 98 72 ILE B C 1
ATOM 2747 O O . ILE B 1 72 ? -0.956 23.734 22.781 1 98 72 ILE B O 1
ATOM 2751 N N . GLU B 1 73 ? 0.194 22.109 23.719 1 97.75 73 GLU B N 1
ATOM 2752 C CA . GLU B 1 73 ? 0.288 22.812 24.984 1 97.75 73 GLU B CA 1
ATOM 2753 C C . GLU B 1 73 ? 1.076 24.109 24.828 1 97.75 73 GLU B C 1
ATOM 2755 O O . GLU B 1 73 ? 0.742 25.125 25.453 1 97.75 73 GLU B O 1
ATOM 2760 N N . LYS B 1 74 ? 2.023 24.109 24.047 1 97.19 74 LYS B N 1
ATOM 2761 C CA . LYS B 1 74 ? 2.908 25.266 23.875 1 97.19 74 LYS B CA 1
ATOM 2762 C C . LYS B 1 74 ? 2.311 26.281 22.906 1 97.19 74 LYS B C 1
ATOM 2764 O O . LYS B 1 74 ? 2.422 27.484 23.125 1 97.19 74 LYS B O 1
ATOM 2769 N N . GLU B 1 75 ? 1.701 25.766 21.812 1 97.12 75 GLU B N 1
ATOM 2770 C CA . GLU B 1 75 ? 1.341 26.672 20.734 1 97.12 75 GLU B CA 1
ATOM 2771 C C . GLU B 1 75 ? -0.174 26.797 20.594 1 97.12 75 GLU B C 1
ATOM 2773 O O . GLU B 1 75 ? -0.668 27.703 19.938 1 97.12 75 GLU B O 1
ATOM 2778 N N . GLY B 1 76 ? -0.929 25.859 21.156 1 96.81 76 GLY B N 1
ATOM 2779 C CA . GLY B 1 76 ? -2.383 25.859 21.109 1 96.81 76 GLY B CA 1
ATOM 2780 C C . GLY B 1 76 ? -2.932 25.25 19.828 1 96.81 76 GLY B C 1
ATOM 2781 O O . GLY B 1 76 ? -4.133 24.984 19.734 1 96.81 76 GLY B O 1
ATOM 2782 N N . ARG B 1 77 ? -2.049 25 18.844 1 97.06 77 ARG B N 1
ATOM 2783 C CA . ARG B 1 77 ? -2.518 24.484 17.562 1 97.06 77 ARG B CA 1
ATOM 2784 C C . ARG B 1 77 ? -1.374 23.875 16.766 1 97.06 77 ARG B C 1
ATOM 2786 O O . ARG B 1 77 ? -0.205 24.031 17.109 1 97.06 77 ARG B O 1
ATOM 2793 N N . ILE B 1 78 ? -1.683 23.141 15.805 1 98.25 78 ILE B N 1
ATOM 2794 C CA . ILE B 1 78 ? -0.816 22.688 14.719 1 98.25 78 ILE B CA 1
ATOM 2795 C C . ILE B 1 78 ? -1.457 23.031 13.375 1 98.25 78 ILE B C 1
ATOM 2797 O O . ILE B 1 78 ? -2.551 22.547 13.07 1 98.25 78 ILE B O 1
ATOM 2801 N N . ASP B 1 79 ? -0.76 23.812 12.609 1 98.5 79 ASP B N 1
ATOM 2802 C CA . ASP B 1 79 ? -1.322 24.266 11.344 1 98.5 79 ASP B CA 1
ATOM 2803 C C . ASP B 1 79 ? -0.944 23.328 10.203 1 98.5 79 ASP B C 1
ATOM 2805 O O . ASP B 1 79 ? -1.709 23.156 9.25 1 98.5 79 ASP B O 1
ATOM 2809 N N . ILE B 1 80 ? 0.254 22.781 10.266 1 98.88 80 ILE B N 1
ATOM 2810 C CA . ILE B 1 80 ? 0.736 21.875 9.219 1 98.88 80 ILE B CA 1
ATOM 2811 C C . ILE B 1 80 ? 1.427 20.672 9.852 1 98.88 80 ILE B C 1
ATOM 2813 O O . ILE B 1 80 ? 2.307 20.828 10.703 1 98.88 80 ILE B O 1
ATOM 2817 N N . LEU B 1 81 ? 0.955 19.531 9.555 1 98.94 81 LEU B N 1
ATOM 2818 C CA . LEU B 1 81 ? 1.654 18.281 9.82 1 98.94 81 LEU B CA 1
ATOM 2819 C C . LEU B 1 81 ? 2.352 17.766 8.562 1 98.94 81 LEU B C 1
ATOM 2821 O O . LEU B 1 81 ? 1.705 17.547 7.535 1 98.94 81 LEU B O 1
ATOM 2825 N N . PHE B 1 82 ? 3.641 17.672 8.594 1 98.81 82 PHE B N 1
ATOM 2826 C CA . PHE B 1 82 ? 4.445 17.141 7.496 1 98.81 82 PHE B CA 1
ATOM 2827 C C . PHE B 1 82 ? 4.973 15.75 7.824 1 98.81 82 PHE B C 1
ATOM 2829 O O . PHE B 1 82 ? 6.035 15.617 8.438 1 98.81 82 PHE B O 1
ATOM 2836 N N . ASN B 1 83 ? 4.254 14.734 7.391 1 98.56 83 ASN B N 1
ATOM 2837 C CA . ASN B 1 83 ? 4.648 13.344 7.582 1 98.56 83 ASN B CA 1
ATOM 2838 C C . ASN B 1 83 ? 5.746 12.93 6.605 1 98.56 83 ASN B C 1
ATOM 2840 O O . ASN B 1 83 ? 5.461 12.555 5.469 1 98.56 83 ASN B O 1
ATOM 2844 N N . ASN B 1 84 ? 6.914 12.844 7.125 1 96.62 84 ASN B N 1
ATOM 2845 C CA . ASN B 1 84 ? 8.062 12.562 6.27 1 96.62 84 ASN B CA 1
ATOM 2846 C C . ASN B 1 84 ? 8.789 11.289 6.707 1 96.62 84 ASN B C 1
ATOM 2848 O O . ASN B 1 84 ? 9.539 10.703 5.93 1 96.62 84 ASN B O 1
ATOM 2852 N N . ALA B 1 85 ? 8.57 10.875 7.961 1 93.5 85 ALA B N 1
ATOM 2853 C CA . ALA B 1 85 ? 9.219 9.648 8.422 1 93.5 85 ALA B CA 1
ATOM 2854 C C . ALA B 1 85 ? 8.969 8.5 7.449 1 93.5 85 ALA B C 1
ATOM 2856 O O . ALA B 1 85 ? 7.832 8.273 7.02 1 93.5 85 ALA B O 1
ATOM 2857 N N . GLY B 1 86 ? 10.008 7.824 7.062 1 91.5 86 GLY B N 1
ATOM 2858 C CA . GLY B 1 86 ? 9.922 6.723 6.113 1 91.5 86 GLY B CA 1
ATOM 2859 C C . GLY B 1 86 ? 11.25 6.027 5.895 1 91.5 86 GLY B C 1
ATOM 2860 O O . GLY B 1 86 ? 12.273 6.445 6.438 1 91.5 86 GLY B O 1
ATOM 2861 N N . MET B 1 87 ? 11.172 4.93 5.246 1 88.69 87 MET B N 1
ATOM 2862 C CA . MET B 1 87 ? 12.375 4.172 4.922 1 88.69 87 MET B CA 1
ATOM 2863 C C . MET B 1 87 ? 12.336 3.678 3.48 1 88.69 87 MET B C 1
ATOM 2865 O O . MET B 1 87 ? 11.273 3.348 2.961 1 88.69 87 MET B O 1
ATOM 2869 N N . GLY B 1 88 ? 13.5 3.775 2.883 1 87.19 88 GLY B N 1
ATOM 2870 C CA . GLY B 1 88 ? 13.688 3.168 1.576 1 87.19 88 GLY B CA 1
ATOM 2871 C C . GLY B 1 88 ? 14.266 1.768 1.646 1 87.19 88 GLY B C 1
ATOM 2872 O O . GLY B 1 88 ? 14.781 1.354 2.689 1 87.19 88 GLY B O 1
ATOM 2873 N N . LEU B 1 89 ? 14.188 1.034 0.572 1 87.88 89 LEU B N 1
ATOM 2874 C CA . LEU B 1 89 ? 14.758 -0.306 0.508 1 87.88 89 LEU B CA 1
ATOM 2875 C C . LEU B 1 89 ? 14.859 -0.785 -0.937 1 87.88 89 LEU B C 1
ATOM 2877 O O . LEU B 1 89 ? 13.938 -0.577 -1.73 1 87.88 89 LEU B O 1
ATOM 2881 N N . ALA B 1 90 ? 15.977 -1.265 -1.255 1 91 90 ALA B N 1
ATOM 2882 C CA . ALA B 1 90 ? 16.156 -1.985 -2.512 1 91 90 ALA B CA 1
ATOM 2883 C C . ALA B 1 90 ? 16.391 -3.475 -2.264 1 91 90 ALA B C 1
ATOM 2885 O O . ALA B 1 90 ? 17.328 -3.855 -1.566 1 91 90 ALA B O 1
ATOM 2886 N N . CYS B 1 91 ? 15.578 -4.281 -2.752 1 94.25 91 CYS B N 1
ATOM 2887 C CA . CYS B 1 91 ? 15.641 -5.727 -2.562 1 94.25 91 CYS B CA 1
ATOM 2888 C C . CYS B 1 91 ? 14.672 -6.441 -3.492 1 94.25 91 CYS B C 1
ATOM 2890 O O . CYS B 1 91 ? 13.516 -6.035 -3.621 1 94.25 91 CYS B O 1
ATOM 2892 N N . PRO B 1 92 ? 15.18 -7.48 -4.219 1 96.31 92 PRO B N 1
ATOM 2893 C CA . PRO B 1 92 ? 14.188 -8.281 -4.938 1 96.31 92 PRO B CA 1
ATOM 2894 C C . PRO B 1 92 ? 13.078 -8.805 -4.023 1 96.31 92 PRO B C 1
ATOM 2896 O O . PRO B 1 92 ? 13.344 -9.164 -2.873 1 96.31 92 PRO B O 1
ATOM 2899 N N . LEU B 1 93 ? 11.852 -8.883 -4.516 1 97.62 93 LEU B N 1
ATOM 2900 C CA . LEU B 1 93 ? 10.688 -9.172 -3.684 1 97.62 93 LEU B CA 1
ATOM 2901 C C . LEU B 1 93 ? 10.781 -10.57 -3.09 1 97.62 93 LEU B C 1
ATOM 2903 O O . LEU B 1 93 ? 10.438 -10.781 -1.924 1 97.62 93 LEU B O 1
ATOM 2907 N N . ILE B 1 94 ? 11.289 -11.555 -3.84 1 97.25 94 ILE B N 1
ATOM 2908 C CA . ILE B 1 94 ? 11.266 -12.922 -3.338 1 97.25 94 ILE B CA 1
ATOM 2909 C C . ILE B 1 94 ? 12.445 -13.148 -2.393 1 97.25 94 ILE B C 1
ATOM 2911 O O . ILE B 1 94 ? 12.602 -14.234 -1.83 1 97.25 94 ILE B O 1
ATOM 2915 N N . ASP B 1 95 ? 13.305 -12.125 -2.186 1 96.19 95 ASP B N 1
ATOM 2916 C CA . ASP B 1 95 ? 14.406 -12.195 -1.229 1 96.19 95 ASP B CA 1
ATOM 2917 C C . ASP B 1 95 ? 14.062 -11.445 0.059 1 96.19 95 ASP B C 1
ATOM 2919 O O . ASP B 1 95 ? 14.852 -11.43 1.003 1 96.19 95 ASP B O 1
ATOM 2923 N N . MET B 1 96 ? 12.875 -10.867 0.123 1 94.94 96 MET B N 1
ATOM 2924 C CA . MET B 1 96 ? 12.469 -10.062 1.27 1 94.94 96 MET B CA 1
ATOM 2925 C C . MET B 1 96 ? 12.25 -10.938 2.5 1 94.94 96 MET B C 1
ATOM 2927 O O . MET B 1 96 ? 11.672 -12.016 2.402 1 94.94 96 MET B O 1
ATOM 2931 N N . SER B 1 97 ? 12.719 -10.453 3.664 1 94.5 97 SER B N 1
ATOM 2932 C CA . SER B 1 97 ? 12.367 -11.109 4.922 1 94.5 97 SER B CA 1
ATOM 2933 C C . SER B 1 97 ? 11.062 -10.562 5.484 1 94.5 97 SER B C 1
ATOM 2935 O O . SER B 1 97 ? 10.656 -9.445 5.16 1 94.5 97 SER B O 1
ATOM 2937 N N . ILE B 1 98 ? 10.406 -11.383 6.332 1 96.31 98 ILE B N 1
ATOM 2938 C CA . ILE B 1 98 ? 9.164 -10.945 6.957 1 96.31 98 ILE B CA 1
ATOM 2939 C C . ILE B 1 98 ? 9.43 -9.75 7.871 1 96.31 98 ILE B C 1
ATOM 2941 O O . ILE B 1 98 ? 8.625 -8.82 7.941 1 96.31 98 ILE B O 1
ATOM 2945 N N . GLU B 1 99 ? 10.523 -9.75 8.539 1 95.56 99 GLU B N 1
ATOM 2946 C CA . GLU B 1 99 ? 10.875 -8.68 9.461 1 95.56 99 GLU B CA 1
ATOM 2947 C C . GLU B 1 99 ? 11.055 -7.355 8.727 1 95.56 99 GLU B C 1
ATOM 2949 O O . GLU B 1 99 ? 10.492 -6.332 9.133 1 95.56 99 GLU B O 1
ATOM 2954 N N . THR B 1 100 ? 11.789 -7.379 7.664 1 94.5 100 THR B N 1
ATOM 2955 C CA . THR B 1 100 ? 12.031 -6.172 6.883 1 94.5 100 THR B CA 1
ATOM 2956 C C . THR B 1 100 ? 10.734 -5.68 6.238 1 94.5 100 THR B C 1
ATOM 2958 O O . THR B 1 100 ? 10.492 -4.473 6.168 1 94.5 100 THR B O 1
ATOM 2961 N N . THR B 1 101 ? 9.977 -6.621 5.773 1 96.94 101 THR B N 1
ATOM 2962 C CA . THR B 1 101 ? 8.695 -6.281 5.168 1 96.94 101 THR B CA 1
ATOM 2963 C C . THR B 1 101 ? 7.809 -5.531 6.164 1 96.94 101 THR B C 1
ATOM 2965 O O . THR B 1 101 ? 7.336 -4.434 5.871 1 96.94 101 THR B O 1
ATOM 2968 N N . ARG B 1 102 ? 7.637 -6.074 7.32 1 97.25 102 ARG B N 1
ATOM 2969 C CA . ARG B 1 102 ? 6.785 -5.48 8.344 1 97.25 102 ARG B CA 1
ATOM 2970 C C . ARG B 1 102 ? 7.332 -4.129 8.797 1 97.25 102 ARG B C 1
ATOM 2972 O O . ARG B 1 102 ? 6.574 -3.176 8.977 1 97.25 102 ARG B O 1
ATOM 2979 N N . LYS B 1 103 ? 8.594 -4.094 8.961 1 96.19 103 LYS B N 1
ATOM 2980 C CA . LYS B 1 103 ? 9.227 -2.848 9.398 1 96.19 103 LYS B CA 1
ATOM 2981 C C . LYS B 1 103 ? 8.977 -1.728 8.391 1 96.19 103 LYS B C 1
ATOM 2983 O O . LYS B 1 103 ? 8.617 -0.61 8.773 1 96.19 103 LYS B O 1
ATOM 2988 N N . LEU B 1 104 ? 9.172 -2.014 7.148 1 96.5 104 LEU B N 1
ATOM 2989 C CA . LEU B 1 104 ? 8.977 -1.014 6.105 1 96.5 104 LEU B CA 1
ATOM 2990 C C . LEU B 1 104 ? 7.516 -0.582 6.031 1 96.5 104 LEU B C 1
ATOM 2992 O O . LEU B 1 104 ? 7.219 0.613 5.961 1 96.5 104 LEU B O 1
ATOM 2996 N N . LEU B 1 105 ? 6.594 -1.522 6.062 1 98.19 105 LEU B N 1
ATOM 2997 C CA . LEU B 1 105 ? 5.172 -1.204 5.996 1 98.19 105 LEU B CA 1
ATOM 2998 C C . LEU B 1 105 ? 4.746 -0.361 7.195 1 98.19 105 LEU B C 1
ATOM 3000 O O . LEU B 1 105 ? 3.996 0.605 7.043 1 98.19 105 LEU B O 1
ATOM 3004 N N . ASP B 1 106 ? 5.238 -0.727 8.328 1 98.06 106 ASP B N 1
ATOM 3005 C CA . ASP B 1 106 ? 4.914 0.03 9.539 1 98.06 106 ASP B CA 1
ATOM 3006 C C . ASP B 1 106 ? 5.422 1.467 9.438 1 98.06 106 ASP B C 1
ATOM 3008 O O . ASP B 1 106 ? 4.672 2.416 9.664 1 98.06 106 ASP B O 1
ATOM 3012 N N . THR B 1 107 ? 6.629 1.597 9.07 1 97.12 107 THR B N 1
ATOM 3013 C CA . THR B 1 107 ? 7.277 2.904 9.047 1 97.12 107 THR B CA 1
ATOM 3014 C C . THR B 1 107 ? 6.664 3.791 7.969 1 97.12 107 THR B C 1
ATOM 3016 O O . THR B 1 107 ? 6.438 4.98 8.188 1 97.12 107 THR B O 1
ATOM 3019 N N . ASN B 1 108 ? 6.379 3.221 6.816 1 97.94 108 ASN B N 1
ATOM 3020 C CA . ASN B 1 108 ? 5.961 4.031 5.68 1 97.94 108 ASN B CA 1
ATOM 3021 C C . ASN B 1 108 ? 4.449 4.227 5.652 1 97.94 108 ASN B C 1
ATOM 3023 O O . ASN B 1 108 ? 3.957 5.23 5.133 1 97.94 108 ASN B O 1
ATOM 3027 N N . ILE B 1 109 ? 3.701 3.252 6.148 1 98.62 109 ILE B N 1
ATOM 3028 C CA . ILE B 1 109 ? 2.252 3.32 6 1 98.62 109 ILE B CA 1
ATOM 3029 C C . ILE B 1 109 ? 1.604 3.58 7.355 1 98.62 109 ILE B C 1
ATOM 3031 O O . ILE B 1 109 ? 0.969 4.617 7.562 1 98.62 109 ILE B O 1
ATOM 3035 N N . THR B 1 110 ? 1.866 2.709 8.312 1 98.56 110 THR B N 1
ATOM 3036 C CA . THR B 1 110 ? 1.213 2.773 9.609 1 98.56 110 THR B CA 1
ATOM 3037 C C . THR B 1 110 ? 1.511 4.105 10.297 1 98.56 110 THR B C 1
ATOM 3039 O O . THR B 1 110 ? 0.621 4.711 10.898 1 98.56 110 THR B O 1
ATOM 3042 N N . SER B 1 111 ? 2.707 4.566 10.188 1 98.56 111 SER B N 1
ATOM 3043 C CA . SER B 1 111 ? 3.111 5.801 10.852 1 98.56 111 SER B CA 1
ATOM 3044 C C . SER B 1 111 ? 2.291 6.988 10.359 1 98.56 111 SER B C 1
ATOM 3046 O O . SER B 1 111 ? 1.916 7.859 11.141 1 98.56 111 SER B O 1
ATOM 3048 N N . VAL B 1 112 ? 1.995 7.051 9.047 1 98.56 112 VAL B N 1
ATOM 3049 C CA . VAL B 1 112 ? 1.224 8.141 8.453 1 98.56 112 VAL B CA 1
ATOM 3050 C C . VAL B 1 112 ? -0.167 8.188 9.086 1 98.56 112 VAL B C 1
ATOM 3052 O O . VAL B 1 112 ? -0.667 9.266 9.414 1 98.56 112 VAL B O 1
ATOM 3055 N N . ILE B 1 113 ? -0.741 7.035 9.266 1 98.44 113 ILE B N 1
ATOM 3056 C CA . ILE B 1 113 ? -2.078 6.938 9.836 1 98.44 113 ILE B CA 1
ATOM 3057 C C . ILE B 1 113 ? -2.041 7.352 11.305 1 98.44 113 ILE B C 1
ATOM 3059 O O . ILE B 1 113 ? -2.855 8.164 11.75 1 98.44 113 ILE B O 1
ATOM 3063 N N . LEU B 1 114 ? -1.066 6.879 12.039 1 98.5 114 LEU B N 1
ATOM 3064 C CA . LEU B 1 114 ? -1.005 7.09 13.477 1 98.5 114 LEU B CA 1
ATOM 3065 C C . LEU B 1 114 ? -0.774 8.562 13.805 1 98.5 114 LEU B C 1
ATOM 3067 O O . LEU B 1 114 ? -1.45 9.125 14.664 1 98.5 114 LEU B O 1
ATOM 3071 N N . VAL B 1 115 ? 0.147 9.172 13.125 1 98.75 115 VAL B N 1
ATOM 3072 C CA . VAL B 1 115 ? 0.453 10.57 13.406 1 98.75 115 VAL B CA 1
ATOM 3073 C C . VAL B 1 115 ? -0.702 11.461 12.945 1 98.75 115 VAL B C 1
ATOM 3075 O O . VAL B 1 115 ? -1.102 12.391 13.656 1 98.75 115 VAL B O 1
ATOM 3078 N N . SER B 1 116 ? -1.294 11.18 11.781 1 98.75 116 SER B N 1
ATOM 3079 C CA . SER B 1 116 ? -2.428 11.945 11.273 1 98.75 116 SER B CA 1
ATOM 3080 C C . SER B 1 116 ? -3.619 11.867 12.219 1 98.75 116 SER B C 1
ATOM 3082 O O . SER B 1 116 ? -4.285 12.867 12.477 1 98.75 116 SER B O 1
ATOM 3084 N N . LYS B 1 117 ? -3.875 10.617 12.695 1 97.75 117 LYS B N 1
ATOM 3085 C CA . LYS B 1 117 ? -5.039 10.43 13.555 1 97.75 117 LYS B CA 1
ATOM 3086 C C . LYS B 1 117 ? -4.895 11.219 14.852 1 97.75 117 LYS B C 1
ATOM 3088 O O . LYS B 1 117 ? -5.895 11.648 15.438 1 97.75 117 LYS B O 1
ATOM 3093 N N . GLU B 1 118 ? -3.66 11.422 15.312 1 98.44 118 GLU B N 1
ATOM 3094 C CA . GLU B 1 118 ? -3.434 12.156 16.562 1 98.44 118 GLU B CA 1
ATOM 3095 C C . GLU B 1 118 ? -3.576 13.664 16.344 1 98.44 118 GLU B C 1
ATOM 3097 O O . GLU B 1 118 ? -4.047 14.375 17.234 1 98.44 118 GLU B O 1
ATOM 3102 N N . VAL B 1 119 ? -3.232 14.18 15.188 1 98.75 119 VAL B N 1
ATOM 3103 C CA . VAL B 1 119 ? -3.184 15.609 14.93 1 98.75 119 VAL B CA 1
ATOM 3104 C C . VAL B 1 119 ? -4.535 16.078 14.398 1 98.75 119 VAL B C 1
ATOM 3106 O O . VAL B 1 119 ? -4.98 17.188 14.711 1 98.75 119 VAL B O 1
ATOM 3109 N N . ALA B 1 120 ? -5.242 15.258 13.641 1 98.5 120 ALA B N 1
ATOM 3110 C CA . ALA B 1 120 ? -6.434 15.633 12.883 1 98.5 120 ALA B CA 1
ATOM 3111 C C . ALA B 1 120 ? -7.516 16.188 13.805 1 98.5 120 ALA B C 1
ATOM 3113 O O . ALA B 1 120 ? -8.148 17.203 13.484 1 98.5 120 ALA B O 1
ATOM 3114 N N . PRO B 1 121 ? -7.742 15.57 15 1 97.75 121 PRO B N 1
ATOM 3115 C CA . PRO B 1 121 ? -8.789 16.109 15.867 1 97.75 121 PRO B CA 1
ATOM 3116 C C . PRO B 1 121 ? -8.555 17.562 16.234 1 97.75 121 PRO B C 1
ATOM 3118 O O . PRO B 1 121 ? -9.508 18.344 16.344 1 97.75 121 PRO B O 1
ATOM 3121 N N . HIS B 1 122 ? -7.336 17.953 16.438 1 97.94 122 HIS B N 1
ATOM 3122 C CA . HIS B 1 122 ? -7.02 19.344 16.75 1 97.94 122 HIS B CA 1
ATOM 3123 C C . HIS B 1 122 ? -7.301 20.266 15.562 1 97.94 122 HIS B C 1
ATOM 3125 O O . HIS B 1 122 ? -7.844 21.359 15.734 1 97.94 122 HIS B O 1
ATOM 3131 N N . MET B 1 123 ? -6.988 19.797 14.375 1 98 123 MET B N 1
ATOM 3132 C CA . MET B 1 123 ? -7.23 20.562 13.164 1 98 123 MET B CA 1
ATOM 3133 C C . MET B 1 123 ? -8.727 20.688 12.883 1 98 123 MET B C 1
ATOM 3135 O O . MET B 1 123 ? -9.188 21.734 12.406 1 98 123 MET B O 1
ATOM 3139 N N . ILE B 1 124 ? -9.414 19.578 13.133 1 97.25 124 ILE B N 1
ATOM 3140 C CA . ILE B 1 124 ? -10.867 19.578 12.961 1 97.25 124 ILE B CA 1
ATOM 3141 C C . ILE B 1 124 ? -11.492 20.641 13.867 1 97.25 124 ILE B C 1
ATOM 3143 O O . ILE B 1 124 ? -12.336 21.422 13.422 1 97.25 124 ILE B O 1
ATOM 3147 N N . ARG B 1 125 ? -11.039 20.719 15.109 1 95 125 ARG B N 1
ATOM 3148 C CA . ARG B 1 125 ? -11.562 21.703 16.047 1 95 125 ARG B CA 1
ATOM 3149 C C . ARG B 1 125 ? -11.188 23.109 15.633 1 95 125 ARG B C 1
ATOM 3151 O O . ARG B 1 125 ? -11.953 24.062 15.844 1 95 125 ARG B O 1
ATOM 3158 N N . GLN B 1 126 ? -10.062 23.234 15.031 1 93.94 126 GLN B N 1
ATOM 3159 C CA . GLN B 1 126 ? -9.578 24.516 14.516 1 93.94 126 GLN B CA 1
ATOM 3160 C C . GLN B 1 126 ? -10.305 24.906 13.234 1 93.94 126 GLN B C 1
ATOM 3162 O O . GLN B 1 126 ? -10.258 26.062 12.812 1 93.94 126 GLN B O 1
ATOM 3167 N N . LYS B 1 127 ? -10.906 23.953 12.57 1 95.75 127 LYS B N 1
ATOM 3168 C CA . LYS B 1 127 ? -11.578 24.078 11.281 1 95.75 127 LYS B CA 1
ATOM 3169 C C . LYS B 1 127 ? -10.594 24.5 10.195 1 95.75 127 LYS B C 1
ATOM 3171 O O . LYS B 1 127 ? -10.953 25.234 9.273 1 95.75 127 LYS B O 1
ATOM 3176 N N . SER B 1 128 ? -9.352 24.141 10.422 1 96.88 128 SER B N 1
ATOM 3177 C CA . SER B 1 128 ? -8.273 24.391 9.477 1 96.88 128 SER B CA 1
ATOM 3178 C C . SER B 1 128 ? -7.07 23.5 9.75 1 96.88 128 SER B C 1
ATOM 3180 O O . SER B 1 128 ? -6.871 23.031 10.875 1 96.88 128 SER B O 1
ATOM 3182 N N . GLY B 1 129 ? -6.305 23.281 8.781 1 98.12 129 GLY B N 1
ATOM 3183 C CA . GLY B 1 129 ? -5.086 22.5 8.898 1 98.12 129 GLY B CA 1
ATOM 3184 C C . GLY B 1 129 ? -4.676 21.844 7.59 1 98.12 129 GLY B C 1
ATOM 3185 O O . GLY B 1 129 ? -5.484 21.719 6.668 1 98.12 129 GLY B O 1
ATOM 3186 N N . LEU B 1 130 ? -3.393 21.516 7.52 1 98.81 130 LEU B N 1
ATOM 3187 C CA . LEU B 1 130 ? -2.84 20.812 6.367 1 98.81 130 LEU B CA 1
ATOM 3188 C C . LEU B 1 130 ? -2.002 19.625 6.809 1 98.81 130 LEU B C 1
ATOM 3190 O O . LEU B 1 130 ? -1.081 19.766 7.617 1 98.81 130 LEU B O 1
ATOM 3194 N N . ILE B 1 131 ? -2.408 18.5 6.387 1 98.88 131 ILE B N 1
ATOM 3195 C CA . ILE B 1 131 ? -1.58 17.297 6.531 1 98.88 131 ILE B CA 1
ATOM 3196 C C . ILE B 1 131 ? -0.875 17 5.211 1 98.88 131 ILE B C 1
ATOM 3198 O O . ILE B 1 131 ? -1.522 16.891 4.164 1 98.88 131 ILE B O 1
ATOM 3202 N N . VAL B 1 132 ? 0.438 16.969 5.246 1 98.88 132 VAL B N 1
ATOM 3203 C CA . VAL B 1 132 ? 1.248 16.656 4.07 1 98.88 132 VAL B CA 1
ATOM 3204 C C . VAL B 1 132 ? 1.914 15.289 4.254 1 98.88 132 VAL B C 1
ATOM 3206 O O . VAL B 1 132 ? 2.617 15.062 5.242 1 98.88 132 VAL B O 1
ATOM 3209 N N . ASN B 1 133 ? 1.654 14.383 3.377 1 98.69 133 ASN B N 1
ATOM 3210 C CA . ASN B 1 133 ? 2.268 13.062 3.385 1 98.69 133 ASN B CA 1
ATOM 3211 C C . ASN B 1 133 ? 3.289 12.906 2.262 1 98.69 133 ASN B C 1
ATOM 3213 O O . ASN B 1 133 ? 2.988 13.188 1.1 1 98.69 133 ASN B O 1
ATOM 3217 N N . VAL B 1 134 ? 4.473 12.438 2.617 1 97 134 VAL B N 1
ATOM 3218 C CA . VAL B 1 134 ? 5.531 12.297 1.622 1 97 134 VAL B CA 1
ATOM 3219 C C . VAL B 1 134 ? 5.406 10.945 0.923 1 97 134 VAL B C 1
ATOM 3221 O O . VAL B 1 134 ? 5.684 9.906 1.521 1 97 134 VAL B O 1
ATOM 3224 N N . GLY B 1 135 ? 4.98 11 -0.285 1 95.75 135 GLY B N 1
ATOM 3225 C CA . GLY B 1 135 ? 4.926 9.836 -1.16 1 95.75 135 GLY B CA 1
ATOM 3226 C C . GLY B 1 135 ? 6.156 9.695 -2.037 1 95.75 135 GLY B C 1
ATOM 3227 O O . GLY B 1 135 ? 7.285 9.805 -1.556 1 95.75 135 GLY B O 1
ATOM 3228 N N . SER B 1 136 ? 5.957 9.352 -3.275 1 91.88 136 SER B N 1
ATOM 3229 C CA . SER B 1 136 ? 7.016 9.164 -4.262 1 91.88 136 SER B CA 1
ATOM 3230 C C . SER B 1 136 ? 6.441 9.047 -5.672 1 91.88 136 SER B C 1
ATOM 3232 O O . SER B 1 136 ? 5.27 8.711 -5.844 1 91.88 136 SER B O 1
ATOM 3234 N N . VAL B 1 137 ? 7.297 9.312 -6.566 1 89.94 137 VAL B N 1
ATOM 3235 C CA . VAL B 1 137 ? 6.891 9.102 -7.953 1 89.94 137 VAL B CA 1
ATOM 3236 C C . VAL B 1 137 ? 6.812 7.602 -8.242 1 89.94 137 VAL B C 1
ATOM 3238 O O . VAL B 1 137 ? 6.121 7.176 -9.164 1 89.94 137 VAL B O 1
ATOM 3241 N N . THR B 1 138 ? 7.492 6.832 -7.461 1 90 138 THR B N 1
ATOM 3242 C CA . THR B 1 138 ? 7.453 5.383 -7.652 1 90 138 THR B CA 1
ATOM 3243 C C . THR B 1 138 ? 6.098 4.82 -7.238 1 90 138 THR B C 1
ATOM 3245 O O . THR B 1 138 ? 5.801 3.65 -7.492 1 90 138 THR B O 1
ATOM 3248 N N . ALA B 1 139 ? 5.281 5.59 -6.629 1 92 139 ALA B N 1
ATOM 3249 C CA . ALA B 1 139 ? 3.906 5.199 -6.34 1 92 139 ALA B CA 1
ATOM 3250 C C . ALA B 1 139 ? 3.102 5.023 -7.625 1 92 139 ALA B C 1
ATOM 3252 O O . ALA B 1 139 ? 2.121 4.277 -7.656 1 92 139 ALA B O 1
ATOM 3253 N N . TYR B 1 140 ? 3.564 5.742 -8.648 1 90 140 TYR B N 1
ATOM 3254 C CA . TYR B 1 140 ? 2.848 5.711 -9.914 1 90 140 TYR B CA 1
ATOM 3255 C C . TYR B 1 140 ? 3.225 4.477 -10.727 1 90 140 TYR B C 1
ATOM 3257 O O . TYR B 1 140 ? 2.391 3.922 -11.445 1 90 140 TYR B O 1
ATOM 3265 N N . LEU B 1 141 ? 4.48 4.113 -10.609 1 92.25 141 LEU B N 1
ATOM 3266 C CA . LEU B 1 141 ? 5.027 2.967 -11.328 1 92.25 141 LEU B CA 1
ATOM 3267 C C . LEU B 1 141 ? 6.031 2.211 -10.469 1 92.25 141 LEU B C 1
ATOM 3269 O O . LEU B 1 141 ? 7.035 2.781 -10.031 1 92.25 141 LEU B O 1
ATOM 3273 N N . SER B 1 142 ? 5.719 0.984 -10.328 1 94.19 142 SER B N 1
ATOM 3274 C CA . SER B 1 142 ? 6.664 0.162 -9.586 1 94.19 142 SER B CA 1
ATOM 3275 C C . SER B 1 142 ? 7.898 -0.157 -10.422 1 94.19 142 SER B C 1
ATOM 3277 O O . SER B 1 142 ? 7.871 -0.026 -11.648 1 94.19 142 SER B O 1
ATOM 3279 N N . THR B 1 143 ? 9 -0.457 -9.797 1 93.88 143 THR B N 1
ATOM 3280 C CA . THR B 1 143 ? 10.234 -0.832 -10.477 1 93.88 143 THR B CA 1
ATOM 3281 C C . THR B 1 143 ? 10.797 -2.127 -9.906 1 93.88 143 THR B C 1
ATOM 3283 O O . THR B 1 143 ? 10.523 -2.471 -8.75 1 93.88 143 THR B O 1
ATOM 3286 N N . PRO B 1 144 ? 11.625 -2.842 -10.727 1 96.06 144 PRO B N 1
ATOM 3287 C CA . PRO B 1 144 ? 12.406 -3.932 -10.141 1 96.06 144 PRO B CA 1
ATOM 3288 C C . PRO B 1 144 ? 13.305 -3.465 -8.992 1 96.06 144 PRO B C 1
ATOM 3290 O O . PRO B 1 144 ? 13.742 -2.314 -8.977 1 96.06 144 PRO B O 1
ATOM 3293 N N . TRP B 1 145 ? 13.5 -4.297 -8.016 1 95.75 145 TRP B N 1
ATOM 3294 C CA . TRP B 1 145 ? 14.414 -4.117 -6.887 1 95.75 145 TRP B CA 1
ATOM 3295 C C . TRP B 1 145 ? 13.852 -3.098 -5.898 1 95.75 145 TRP B C 1
ATOM 3297 O O . TRP B 1 145 ? 14.43 -2.889 -4.824 1 95.75 145 TRP B O 1
ATOM 3307 N N . GLY B 1 146 ? 12.758 -2.445 -6.176 1 95.06 146 GLY B N 1
ATOM 3308 C CA . GLY B 1 146 ? 12.148 -1.463 -5.293 1 95.06 146 GLY B CA 1
ATOM 3309 C C . GLY B 1 146 ? 10.672 -1.718 -5.051 1 95.06 146 GLY B C 1
ATOM 3310 O O . GLY B 1 146 ? 9.922 -0.793 -4.734 1 95.06 146 GLY B O 1
ATOM 3311 N N . GLY B 1 147 ? 10.281 -2.93 -5.285 1 96.69 147 GLY B N 1
ATOM 3312 C CA . GLY B 1 147 ? 8.867 -3.271 -5.324 1 96.69 147 GLY B CA 1
ATOM 3313 C C . GLY B 1 147 ? 8.141 -2.939 -4.035 1 96.69 147 GLY B C 1
ATOM 3314 O O . GLY B 1 147 ? 7.047 -2.371 -4.066 1 96.69 147 GLY B O 1
ATOM 3315 N N . LEU B 1 148 ? 8.711 -3.34 -2.893 1 97 148 LEU B N 1
ATOM 3316 C CA . LEU B 1 148 ? 8.023 -3.107 -1.63 1 97 148 LEU B CA 1
ATOM 3317 C C . LEU B 1 148 ? 7.988 -1.62 -1.294 1 97 148 LEU B C 1
ATOM 3319 O O . LEU B 1 148 ? 6.992 -1.119 -0.767 1 97 148 LEU B O 1
ATOM 3323 N N . TYR B 1 149 ? 9.055 -0.915 -1.554 1 95.5 149 TYR B N 1
ATOM 3324 C CA . TYR B 1 149 ? 9.078 0.528 -1.347 1 95.5 149 TYR B CA 1
ATOM 3325 C C . TYR B 1 149 ? 8.008 1.218 -2.191 1 95.5 149 TYR B C 1
ATOM 3327 O O . TYR B 1 149 ? 7.211 2.004 -1.677 1 95.5 149 TYR B O 1
ATOM 3335 N N . ALA B 1 150 ? 8.031 0.917 -3.49 1 96.62 150 ALA B N 1
ATOM 3336 C CA . ALA B 1 150 ? 7.027 1.485 -4.387 1 96.62 150 ALA B CA 1
ATOM 3337 C C . ALA B 1 150 ? 5.613 1.172 -3.902 1 96.62 150 ALA B C 1
ATOM 3339 O O . ALA B 1 150 ? 4.73 2.031 -3.945 1 96.62 150 ALA B O 1
ATOM 3340 N N . ALA B 1 151 ? 5.441 -0.027 -3.467 1 98.31 151 ALA B N 1
ATOM 3341 C CA . ALA B 1 151 ? 4.145 -0.452 -2.945 1 98.31 151 ALA B CA 1
ATOM 3342 C C . ALA B 1 151 ? 3.734 0.388 -1.739 1 98.31 151 ALA B C 1
ATOM 3344 O O . ALA B 1 151 ? 2.582 0.814 -1.633 1 98.31 151 ALA B O 1
ATOM 3345 N N . SER B 1 152 ? 4.621 0.603 -0.836 1 98.19 152 SER B N 1
ATOM 3346 C CA . SER B 1 152 ? 4.332 1.407 0.347 1 98.19 152 SER B CA 1
ATOM 3347 C C . SER B 1 152 ? 3.953 2.834 -0.034 1 98.19 152 SER B C 1
ATOM 3349 O O . SER B 1 152 ? 3.068 3.432 0.582 1 98.19 152 SER B O 1
ATOM 3351 N N . LYS B 1 153 ? 4.629 3.359 -0.988 1 97.81 153 LYS B N 1
ATOM 3352 C CA . LYS B 1 153 ? 4.336 4.73 -1.399 1 97.81 153 LYS B CA 1
ATOM 3353 C C . LYS B 1 153 ? 3.031 4.805 -2.186 1 97.81 153 LYS B C 1
ATOM 3355 O O . LYS B 1 153 ? 2.307 5.797 -2.102 1 97.81 153 LYS B O 1
ATOM 3360 N N . ALA B 1 154 ? 2.736 3.752 -2.949 1 97.88 154 ALA B N 1
ATOM 3361 C CA . ALA B 1 154 ? 1.407 3.662 -3.547 1 97.88 154 ALA B CA 1
ATOM 3362 C C . ALA B 1 154 ? 0.321 3.682 -2.477 1 97.88 154 ALA B C 1
ATOM 3364 O O . ALA B 1 154 ? -0.708 4.34 -2.639 1 97.88 154 ALA B O 1
ATOM 3365 N N . ALA B 1 155 ? 0.568 2.967 -1.457 1 98.62 155 ALA B N 1
ATOM 3366 C CA . ALA B 1 155 ? -0.368 2.945 -0.335 1 98.62 155 ALA B CA 1
ATOM 3367 C C . ALA B 1 155 ? -0.511 4.332 0.288 1 98.62 155 ALA B C 1
ATOM 3369 O O . ALA B 1 155 ? -1.62 4.762 0.612 1 98.62 155 ALA B O 1
ATOM 3370 N N . VAL B 1 156 ? 0.565 5.039 0.435 1 98.56 156 VAL B N 1
ATOM 3371 C CA . VAL B 1 156 ? 0.544 6.375 1.019 1 98.56 156 VAL B CA 1
ATOM 3372 C C . VAL B 1 156 ? -0.29 7.309 0.144 1 98.56 156 VAL B C 1
ATOM 3374 O O . VAL B 1 156 ? -1.083 8.102 0.655 1 98.56 156 VAL B O 1
ATOM 3377 N N . HIS B 1 157 ? -0.11 7.23 -1.171 1 97.88 157 HIS B N 1
ATOM 3378 C CA . HIS B 1 157 ? -0.942 8.023 -2.07 1 97.88 157 HIS B CA 1
ATOM 3379 C C . HIS B 1 157 ? -2.422 7.723 -1.856 1 97.88 157 HIS B C 1
ATOM 3381 O O . HIS B 1 157 ? -3.234 8.641 -1.739 1 97.88 157 HIS B O 1
ATOM 3387 N N . SER B 1 158 ? -2.729 6.453 -1.779 1 97.94 158 SER B N 1
ATOM 3388 C CA . SER B 1 158 ? -4.113 6.023 -1.617 1 97.94 158 SER B CA 1
ATOM 3389 C C . SER B 1 158 ? -4.688 6.508 -0.29 1 97.94 158 SER B C 1
ATOM 3391 O O . SER B 1 158 ? -5.797 7.043 -0.246 1 97.94 158 SER B O 1
ATOM 3393 N N . ILE B 1 159 ? -3.967 6.355 0.764 1 98.44 159 ILE B N 1
ATOM 3394 C CA . ILE B 1 159 ? -4.367 6.805 2.092 1 98.44 159 ILE B CA 1
ATOM 3395 C C . ILE B 1 159 ? -4.609 8.312 2.074 1 98.44 159 ILE B C 1
ATOM 3397 O O . ILE B 1 159 ? -5.59 8.797 2.65 1 98.44 159 ILE B O 1
ATOM 3401 N N . SER B 1 160 ? -3.717 9.016 1.438 1 98.5 160 SER B N 1
ATOM 3402 C CA . SER B 1 160 ? -3.805 10.469 1.396 1 98.5 160 SER B CA 1
ATOM 3403 C C . SER B 1 160 ? -5.066 10.93 0.673 1 98.5 160 SER B C 1
ATOM 3405 O O . SER B 1 160 ? -5.73 11.875 1.107 1 98.5 160 SER B O 1
ATOM 3407 N N . ASP B 1 161 ? -5.395 10.25 -0.383 1 97.44 161 ASP B N 1
ATOM 3408 C CA . ASP B 1 161 ? -6.602 10.594 -1.132 1 97.44 161 ASP B CA 1
ATOM 3409 C C . ASP B 1 161 ? -7.852 10.359 -0.291 1 97.44 161 ASP B C 1
ATOM 3411 O O . ASP B 1 161 ? -8.766 11.18 -0.287 1 97.44 161 ASP B O 1
ATOM 3415 N N . ALA B 1 162 ? -7.895 9.219 0.386 1 97.69 162 ALA B N 1
ATOM 3416 C CA . ALA B 1 162 ? -9.031 8.93 1.258 1 97.69 162 ALA B CA 1
ATOM 3417 C C . ALA B 1 162 ? -9.117 9.938 2.402 1 97.69 162 ALA B C 1
ATOM 3419 O O . ALA B 1 162 ? -10.195 10.461 2.701 1 97.69 162 ALA B O 1
ATOM 3420 N N . LEU B 1 163 ? -8 10.195 2.984 1 98.5 163 LEU B N 1
ATOM 3421 C CA . LEU B 1 163 ? -7.93 11.125 4.105 1 98.5 163 LEU B CA 1
ATOM 3422 C C . LEU B 1 163 ? -8.391 12.523 3.686 1 98.5 163 LEU B C 1
ATOM 3424 O O . LEU B 1 163 ? -9.094 13.195 4.438 1 98.5 163 LEU B O 1
ATOM 3428 N N . ARG B 1 164 ? -7.949 12.953 2.527 1 98.25 164 ARG B N 1
ATOM 3429 C CA . ARG B 1 164 ? -8.336 14.25 1.984 1 98.25 164 ARG B CA 1
ATOM 3430 C C . ARG B 1 164 ? -9.852 14.383 1.911 1 98.25 164 ARG B C 1
ATOM 3432 O O . ARG B 1 164 ? -10.422 15.383 2.367 1 98.25 164 ARG B O 1
ATOM 3439 N N . MET B 1 165 ? -10.477 13.352 1.369 1 97.69 165 MET B N 1
ATOM 3440 C CA . MET B 1 165 ? -11.93 13.383 1.234 1 97.69 165 MET B CA 1
ATOM 3441 C C . MET B 1 165 ? -12.609 13.336 2.602 1 97.69 165 MET B C 1
ATOM 3443 O O . MET B 1 165 ? -13.555 14.086 2.857 1 97.69 165 MET B O 1
ATOM 3447 N N . GLU B 1 166 ? -12.125 12.547 3.514 1 98.06 166 GLU B N 1
ATOM 3448 C CA . GLU B 1 166 ? -12.742 12.336 4.82 1 98.06 166 GLU B CA 1
ATOM 3449 C C . GLU B 1 166 ? -12.609 13.578 5.695 1 98.06 166 GLU B C 1
ATOM 3451 O O . GLU B 1 166 ? -13.469 13.836 6.547 1 98.06 166 GLU B O 1
ATOM 3456 N N . LEU B 1 167 ? -11.586 14.391 5.477 1 98.25 167 LEU B N 1
ATOM 3457 C CA . LEU B 1 167 ? -11.32 15.523 6.355 1 98.25 167 LEU B CA 1
ATOM 3458 C C . LEU B 1 167 ? -11.836 16.812 5.734 1 98.25 167 LEU B C 1
ATOM 3460 O O . LEU B 1 167 ? -11.977 17.828 6.43 1 98.25 167 LEU B O 1
ATOM 3464 N N . ALA B 1 168 ? -12.109 16.812 4.465 1 97.5 168 ALA B N 1
ATOM 3465 C CA . ALA B 1 168 ? -12.508 18 3.725 1 97.5 168 ALA B CA 1
ATOM 3466 C C . ALA B 1 168 ? -13.727 18.656 4.367 1 97.5 168 ALA B C 1
ATOM 3468 O O . ALA B 1 168 ? -13.773 19.875 4.516 1 97.5 168 ALA B O 1
ATOM 3469 N N . PRO B 1 169 ? -14.703 17.844 4.844 1 97.44 169 PRO B N 1
ATOM 3470 C CA . PRO B 1 169 ? -15.891 18.469 5.434 1 97.44 169 PRO B CA 1
ATOM 3471 C C . PRO B 1 169 ? -15.562 19.312 6.664 1 97.44 169 PRO B C 1
ATOM 3473 O O . PRO B 1 169 ? -16.359 20.172 7.059 1 97.44 169 PRO B O 1
ATOM 3476 N N . PHE B 1 170 ? -14.422 19.094 7.273 1 97.31 170 PHE B N 1
ATOM 3477 C CA . PHE B 1 170 ? -14.047 19.766 8.508 1 97.31 170 PHE B CA 1
ATOM 3478 C C . PHE B 1 170 ? -13.125 20.953 8.219 1 97.31 170 PHE B C 1
ATOM 3480 O O . PHE B 1 170 ? -12.641 21.609 9.148 1 97.31 170 PHE B O 1
ATOM 3487 N N . GLY B 1 171 ? -12.773 21.188 6.961 1 96.75 171 GLY B N 1
ATOM 3488 C CA . GLY B 1 171 ? -11.898 22.281 6.598 1 96.75 171 GLY B CA 1
ATOM 3489 C C . GLY B 1 171 ? -10.43 21.953 6.707 1 96.75 171 GLY B C 1
ATOM 3490 O O . GLY B 1 171 ? -9.578 22.844 6.77 1 96.75 171 GLY B O 1
ATOM 3491 N N . VAL B 1 172 ? -10.109 20.688 6.848 1 98.12 172 VAL B N 1
ATOM 3492 C CA . VAL B 1 172 ? -8.727 20.234 6.922 1 98.12 172 VAL B CA 1
ATOM 3493 C C . VAL B 1 172 ? -8.266 19.734 5.555 1 98.12 172 VAL B C 1
ATOM 3495 O O . VAL B 1 172 ? -8.953 18.938 4.918 1 98.12 172 VAL B O 1
ATOM 3498 N N . ASN B 1 173 ? -7.113 20.219 5.059 1 98.44 173 ASN B N 1
ATOM 3499 C CA . ASN B 1 173 ? -6.551 19.844 3.764 1 98.44 173 ASN B CA 1
ATOM 3500 C C . ASN B 1 173 ? -5.531 18.719 3.9 1 98.44 173 ASN B C 1
ATOM 3502 O O . ASN B 1 173 ? -4.938 18.531 4.965 1 98.44 173 ASN B O 1
ATOM 3506 N N . VAL B 1 174 ? -5.406 17.938 2.852 1 98.62 174 VAL B N 1
ATOM 3507 C CA . VAL B 1 174 ? -4.395 16.891 2.773 1 98.62 174 VAL B CA 1
ATOM 3508 C C . VAL B 1 174 ? -3.678 16.953 1.426 1 98.62 174 VAL B C 1
ATOM 3510 O O . VAL B 1 174 ? -4.324 17.031 0.377 1 98.62 174 VAL B O 1
ATOM 3513 N N . SER B 1 175 ? -2.35 17.031 1.45 1 98.5 175 SER B N 1
ATOM 3514 C CA . SER B 1 175 ? -1.529 17.031 0.244 1 98.5 175 SER B CA 1
ATOM 3515 C C . SER B 1 175 ? -0.565 15.844 0.23 1 98.5 175 SER B C 1
ATOM 3517 O O . SER B 1 175 ? -0.168 15.352 1.286 1 98.5 175 SER B O 1
ATOM 3519 N N . VAL B 1 176 ? -0.245 15.391 -0.958 1 97.81 176 VAL B N 1
ATOM 3520 C CA . VAL B 1 176 ? 0.797 14.391 -1.167 1 97.81 176 VAL B CA 1
ATOM 3521 C C . VAL B 1 176 ? 1.99 15.031 -1.876 1 97.81 176 VAL B C 1
ATOM 3523 O O . VAL B 1 176 ? 1.824 15.727 -2.879 1 97.81 176 VAL B O 1
ATOM 3526 N N . VAL B 1 177 ? 3.117 14.867 -1.276 1 96.69 177 VAL B N 1
ATOM 3527 C CA . VAL B 1 177 ? 4.359 15.203 -1.964 1 96.69 177 VAL B CA 1
ATOM 3528 C C . VAL B 1 177 ? 4.898 13.969 -2.686 1 96.69 177 VAL B C 1
ATOM 3530 O O . VAL B 1 177 ? 4.98 12.883 -2.102 1 96.69 177 VAL B O 1
ATOM 3533 N N . ALA B 1 178 ? 5.219 14.078 -3.906 1 93.88 178 ALA B N 1
ATOM 3534 C CA . ALA B 1 178 ? 5.773 12.977 -4.684 1 93.88 178 ALA B CA 1
ATOM 3535 C C . ALA B 1 178 ? 7.152 13.328 -5.23 1 93.88 178 ALA B C 1
ATOM 3537 O O . ALA B 1 178 ? 7.277 13.789 -6.367 1 93.88 178 ALA B O 1
ATOM 3538 N N . PRO B 1 179 ? 8.156 13.008 -4.438 1 90.12 179 PRO B N 1
ATOM 3539 C CA . PRO B 1 179 ? 9.523 13.305 -4.875 1 90.12 179 PRO B CA 1
ATOM 3540 C C . PRO B 1 179 ? 9.984 12.414 -6.023 1 90.12 179 PRO B C 1
ATOM 3542 O O . PRO B 1 179 ? 9.656 11.227 -6.059 1 90.12 179 PRO B O 1
ATOM 3545 N N . GLY B 1 180 ? 10.656 13.031 -6.93 1 86.06 180 GLY B N 1
ATOM 3546 C CA . GLY B 1 180 ? 11.461 12.258 -7.863 1 86.06 180 GLY B CA 1
ATOM 3547 C C . GLY B 1 180 ? 12.812 11.859 -7.293 1 86.06 180 GLY B C 1
ATOM 3548 O O . GLY B 1 180 ? 12.898 11.422 -6.141 1 86.06 180 GLY B O 1
ATOM 3549 N N . ALA B 1 181 ? 13.828 11.875 -8.086 1 77.81 181 ALA B N 1
ATOM 3550 C CA . ALA B 1 181 ? 15.172 11.578 -7.59 1 77.81 181 ALA B CA 1
ATOM 3551 C C . ALA B 1 181 ? 15.766 12.781 -6.859 1 77.81 181 ALA B C 1
ATOM 3553 O O . ALA B 1 181 ? 16.109 13.789 -7.48 1 77.81 181 ALA B O 1
ATOM 3554 N N . ILE B 1 182 ? 15.719 12.641 -5.547 1 75.62 182 ILE B N 1
ATOM 3555 C CA . ILE B 1 182 ? 16.234 13.703 -4.691 1 75.62 182 ILE B CA 1
ATOM 3556 C C . ILE B 1 182 ? 17.516 13.227 -3.994 1 75.62 182 ILE B C 1
ATOM 3558 O O . ILE B 1 182 ? 17.547 12.125 -3.441 1 75.62 182 ILE B O 1
ATOM 3562 N N . LYS B 1 183 ? 18.547 14.055 -4.164 1 69.31 183 LYS B N 1
ATOM 3563 C CA . LYS B 1 183 ? 19.781 13.719 -3.471 1 69.31 183 LYS B CA 1
ATOM 3564 C C . LYS B 1 183 ? 19.594 13.742 -1.957 1 69.31 183 LYS B C 1
ATOM 3566 O O . LYS B 1 183 ? 19.281 14.789 -1.38 1 69.31 183 LYS B O 1
ATOM 3571 N N . SER B 1 184 ? 19.312 12.57 -1.349 1 64.75 184 SER B N 1
ATOM 3572 C CA . SER B 1 184 ? 19.109 12.531 0.096 1 64.75 184 SER B CA 1
ATOM 3573 C C . SER B 1 184 ? 19.844 11.359 0.728 1 64.75 184 SER B C 1
ATOM 3575 O O . SER B 1 184 ? 20.547 10.617 0.037 1 64.75 184 SER B O 1
ATOM 3577 N N . ASN B 1 185 ? 19.812 11.414 2.016 1 63.12 185 ASN B N 1
ATOM 3578 C CA . ASN B 1 185 ? 20.453 10.352 2.775 1 63.12 185 ASN B CA 1
ATOM 3579 C C . ASN B 1 185 ? 19.75 9.008 2.59 1 63.12 185 ASN B C 1
ATOM 3581 O O . ASN B 1 185 ? 20.219 7.977 3.057 1 63.12 185 ASN B O 1
ATOM 3585 N N . ILE B 1 186 ? 18.688 9.07 1.908 1 63.38 186 ILE B N 1
ATOM 3586 C CA . ILE B 1 186 ? 17.906 7.852 1.78 1 63.38 186 ILE B CA 1
ATOM 3587 C C . ILE B 1 186 ? 18.688 6.801 0.998 1 63.38 186 ILE B C 1
ATOM 3589 O O . ILE B 1 186 ? 18.703 5.621 1.363 1 63.38 186 ILE B O 1
ATOM 3593 N N . GLY B 1 187 ? 19.328 7.277 0.035 1 63.28 187 GLY B N 1
ATOM 3594 C CA . GLY B 1 187 ? 20.156 6.371 -0.739 1 63.28 187 GLY B CA 1
ATOM 3595 C C . GLY B 1 187 ? 21.266 5.738 0.075 1 63.28 187 GLY B C 1
ATOM 3596 O O . GLY B 1 187 ? 21.5 4.531 -0.009 1 63.28 187 GLY B O 1
ATOM 3597 N N . ASP B 1 188 ? 21.828 6.551 0.924 1 64.5 188 ASP B N 1
ATOM 3598 C CA . ASP B 1 188 ? 22.906 6.039 1.766 1 64.5 188 ASP B CA 1
ATOM 3599 C C . ASP B 1 188 ? 22.391 5.02 2.771 1 64.5 188 ASP B C 1
ATOM 3601 O O . ASP B 1 188 ? 23.031 3.986 3.006 1 64.5 188 ASP B O 1
ATOM 3605 N N . ASN B 1 189 ? 21.281 5.297 3.277 1 67.06 189 ASN B N 1
ATOM 3606 C CA . ASN B 1 189 ? 20.672 4.395 4.246 1 67.06 189 ASN B CA 1
ATOM 3607 C C . ASN B 1 189 ? 20.25 3.082 3.6 1 67.06 189 ASN B C 1
ATOM 3609 O O . ASN B 1 189 ? 20.391 2.014 4.199 1 67.06 189 ASN B O 1
ATOM 3613 N N . ASN B 1 190 ? 19.812 3.215 2.395 1 68.44 190 ASN B N 1
ATOM 3614 C CA . ASN B 1 190 ? 19.438 2.025 1.644 1 68.44 190 ASN B CA 1
ATOM 3615 C C . ASN B 1 190 ? 20.625 1.113 1.388 1 68.44 190 ASN B C 1
ATOM 3617 O O . ASN B 1 190 ? 20.516 -0.109 1.502 1 68.44 190 ASN B O 1
ATOM 3621 N N . LEU B 1 191 ? 21.672 1.769 1.062 1 63.28 191 LEU B N 1
ATOM 3622 C CA . LEU B 1 191 ? 22.875 1.01 0.753 1 63.28 191 LEU B CA 1
ATOM 3623 C C . LEU B 1 191 ? 23.406 0.286 1.991 1 63.28 191 LEU B C 1
ATOM 3625 O O . LEU B 1 191 ? 23.844 -0.862 1.905 1 63.28 191 LEU B O 1
ATOM 3629 N N . LYS B 1 192 ? 23.281 0.925 3.051 1 65.44 192 LYS B N 1
ATOM 3630 C CA . LYS B 1 192 ? 23.734 0.322 4.301 1 65.44 192 LYS B CA 1
ATOM 3631 C C . LYS B 1 192 ? 22.875 -0.881 4.676 1 65.44 192 LYS B C 1
ATOM 3633 O O . LYS B 1 192 ? 23.359 -1.849 5.258 1 65.44 192 LYS B O 1
ATOM 3638 N N . ALA B 1 193 ? 21.734 -0.8 4.234 1 67.62 193 ALA B N 1
ATOM 3639 C CA . ALA B 1 193 ? 20.781 -1.839 4.629 1 67.62 193 ALA B CA 1
ATOM 3640 C C . ALA B 1 193 ? 20.703 -2.93 3.564 1 67.62 193 ALA B C 1
ATOM 3642 O O . ALA B 1 193 ? 20.109 -3.99 3.803 1 67.62 193 ALA B O 1
ATOM 3643 N N . PHE B 1 194 ? 21.438 -2.635 2.498 1 72.06 194 PHE B N 1
ATOM 3644 C CA . PHE B 1 194 ? 21.266 -3.535 1.362 1 72.06 194 PHE B CA 1
ATOM 3645 C C . PHE B 1 194 ? 21.938 -4.871 1.627 1 72.06 194 PHE B C 1
ATOM 3647 O O . PHE B 1 194 ? 23.094 -4.91 2.061 1 72.06 194 PHE B O 1
ATOM 3654 N N . HIS B 1 195 ? 21.219 -5.918 1.524 1 77.44 195 HIS B N 1
ATOM 3655 C CA . HIS B 1 195 ? 21.781 -7.266 1.567 1 77.44 195 HIS B CA 1
ATOM 3656 C C . HIS B 1 195 ? 21.031 -8.195 0.619 1 77.44 195 HIS B C 1
ATOM 3658 O O . HIS B 1 195 ? 19.812 -8.312 0.69 1 77.44 195 HIS B O 1
ATOM 3664 N N . LEU B 1 196 ? 21.812 -8.688 -0.299 1 84.94 196 LEU B N 1
ATOM 3665 C CA . LEU B 1 196 ? 21.281 -9.75 -1.146 1 84.94 196 LEU B CA 1
ATOM 3666 C C . LEU B 1 196 ? 21.75 -11.117 -0.658 1 84.94 196 LEU B C 1
ATOM 3668 O O . LEU B 1 196 ? 22.953 -11.367 -0.551 1 84.94 196 LEU B O 1
ATOM 3672 N N . PRO B 1 197 ? 20.828 -11.961 -0.349 1 87.5 197 PRO B N 1
ATOM 3673 C CA . PRO B 1 197 ? 21.266 -13.289 0.086 1 87.5 197 PRO B CA 1
ATOM 3674 C C . PRO B 1 197 ? 22.188 -13.977 -0.925 1 87.5 197 PRO B C 1
ATOM 3676 O O . PRO B 1 197 ? 22.047 -13.758 -2.133 1 87.5 197 PRO B O 1
ATOM 3679 N N . GLU B 1 198 ? 23.078 -14.781 -0.418 1 85 198 GLU B N 1
ATOM 3680 C CA . GLU B 1 198 ? 24.047 -15.484 -1.263 1 85 198 GLU B CA 1
ATOM 3681 C C . GLU B 1 198 ? 23.344 -16.359 -2.289 1 85 198 GLU B C 1
ATOM 3683 O O . GLU B 1 198 ? 23.781 -16.469 -3.432 1 85 198 GLU B O 1
ATOM 3688 N N . LYS B 1 199 ? 22.25 -16.906 -1.937 1 89.25 199 LYS B N 1
ATOM 3689 C CA . LYS B 1 199 ? 21.562 -17.859 -2.801 1 89.25 199 LYS B CA 1
ATOM 3690 C C . LYS B 1 199 ? 20.484 -17.172 -3.631 1 89.25 199 LYS B C 1
ATOM 3692 O O . LYS B 1 199 ? 19.625 -17.828 -4.219 1 89.25 199 LYS B O 1
ATOM 3697 N N . SER B 1 200 ? 20.594 -15.93 -3.711 1 94.5 200 SER B N 1
ATOM 3698 C CA . SER B 1 200 ? 19.594 -15.195 -4.477 1 94.5 200 SER B CA 1
ATOM 3699 C C . SER B 1 200 ? 19.688 -15.516 -5.965 1 94.5 200 SER B C 1
ATOM 3701 O O . SER B 1 200 ? 20.797 -15.617 -6.508 1 94.5 200 SER B O 1
ATOM 3703 N N . PHE B 1 201 ? 18.547 -15.617 -6.645 1 95.56 201 PHE B N 1
ATOM 3704 C CA . PHE B 1 201 ? 18.5 -15.859 -8.078 1 95.56 201 PHE B CA 1
ATOM 3705 C C . PHE B 1 201 ? 19 -14.641 -8.852 1 95.56 201 PHE B C 1
ATOM 3707 O O . PHE B 1 201 ? 19.219 -14.711 -10.062 1 95.56 201 PHE B O 1
ATOM 3714 N N . TYR B 1 202 ? 19.281 -13.531 -8.125 1 96.06 202 TYR B N 1
ATOM 3715 C CA . TYR B 1 202 ? 19.547 -12.258 -8.797 1 96.06 202 TYR B CA 1
ATOM 3716 C C . TYR B 1 202 ? 21.016 -11.859 -8.633 1 96.06 202 TYR B C 1
ATOM 3718 O O . TYR B 1 202 ? 21.359 -10.695 -8.828 1 96.06 202 TYR B O 1
ATOM 3726 N N . GLN B 1 203 ? 21.875 -12.766 -8.219 1 92.88 203 GLN B N 1
ATOM 3727 C CA . GLN B 1 203 ? 23.281 -12.477 -7.969 1 92.88 203 GLN B CA 1
ATOM 3728 C C . GLN B 1 203 ? 23.969 -11.961 -9.234 1 92.88 203 GLN B C 1
ATOM 3730 O O . GLN B 1 203 ? 24.844 -11.102 -9.156 1 92.88 203 GLN B O 1
ATOM 3735 N N . SER B 1 204 ? 23.547 -12.438 -10.391 1 92.62 204 SER B N 1
ATOM 3736 C CA . SER B 1 204 ? 24.203 -12.062 -11.641 1 92.62 204 SER B CA 1
ATOM 3737 C C . SER B 1 204 ? 23.938 -10.602 -11.992 1 92.62 204 SER B C 1
ATOM 3739 O O . SER B 1 204 ? 24.609 -10.031 -12.852 1 92.62 204 SER B O 1
ATOM 3741 N N . VAL B 1 205 ? 22.922 -10.023 -11.344 1 94.75 205 VAL B N 1
ATOM 3742 C CA . VAL B 1 205 ? 22.594 -8.633 -11.648 1 94.75 205 VAL B CA 1
ATOM 3743 C C . VAL B 1 205 ? 22.672 -7.797 -10.375 1 94.75 205 VAL B C 1
ATOM 3745 O O . VAL B 1 205 ? 21.922 -6.832 -10.219 1 94.75 205 VAL B O 1
ATOM 3748 N N . ILE B 1 206 ? 23.531 -8.195 -9.477 1 92.12 206 ILE B N 1
ATOM 3749 C CA . ILE B 1 206 ? 23.641 -7.555 -8.172 1 92.12 206 ILE B CA 1
ATOM 3750 C C . ILE B 1 206 ? 24 -6.082 -8.352 1 92.12 206 ILE B C 1
ATOM 3752 O O . ILE B 1 206 ? 23.547 -5.23 -7.574 1 92.12 206 ILE B O 1
ATOM 3756 N N . SER B 1 207 ? 24.766 -5.727 -9.375 1 91.75 207 SER B N 1
ATOM 3757 C CA . SER B 1 207 ? 25.156 -4.34 -9.594 1 91.75 207 SER B CA 1
ATOM 3758 C C . SER B 1 207 ? 23.953 -3.461 -9.898 1 91.75 207 SER B C 1
ATOM 3760 O O . SER B 1 207 ? 23.891 -2.299 -9.484 1 91.75 207 SER B O 1
ATOM 3762 N N . TYR B 1 208 ? 22.969 -4.02 -10.586 1 92.56 208 TYR B N 1
ATOM 3763 C CA . TYR B 1 208 ? 21.734 -3.289 -10.891 1 92.56 208 TYR B CA 1
ATOM 3764 C C . TYR B 1 208 ? 20.875 -3.117 -9.648 1 92.56 208 TYR B C 1
ATOM 3766 O O . TYR B 1 208 ? 20.266 -2.064 -9.445 1 92.56 208 TYR B O 1
ATOM 3774 N N . VAL B 1 209 ? 20.844 -4.129 -8.82 1 91.06 209 VAL B N 1
ATOM 3775 C CA . VAL B 1 209 ? 20.109 -4.051 -7.57 1 91.06 209 VAL B CA 1
ATOM 3776 C C . VAL B 1 209 ? 20.703 -2.971 -6.676 1 91.06 209 VAL B C 1
ATOM 3778 O O . VAL B 1 209 ? 19.984 -2.139 -6.121 1 91.06 209 VAL B O 1
ATOM 3781 N N . MET B 1 210 ? 22 -2.939 -6.652 1 86.56 210 MET B N 1
ATOM 3782 C CA . MET B 1 210 ? 22.719 -1.959 -5.848 1 86.56 210 MET B CA 1
ATOM 3783 C C . MET B 1 210 ? 22.516 -0.55 -6.395 1 86.56 210 MET B C 1
ATOM 3785 O O . MET B 1 210 ? 22.438 0.414 -5.633 1 86.56 210 MET B O 1
ATOM 3789 N N . SER B 1 211 ? 22.5 -0.485 -7.668 1 84.62 211 SER B N 1
ATOM 3790 C CA . SER B 1 211 ? 22.281 0.817 -8.289 1 84.62 211 SER B CA 1
ATOM 3791 C C . SER B 1 211 ? 20.922 1.392 -7.934 1 84.62 211 SER B C 1
ATOM 3793 O O . SER B 1 211 ? 20.781 2.604 -7.758 1 84.62 211 SER B O 1
ATOM 3795 N N . ARG B 1 212 ? 19.953 0.544 -7.906 1 81.88 212 ARG B N 1
ATOM 3796 C CA . ARG B 1 212 ? 18.625 0.984 -7.492 1 81.88 212 ARG B CA 1
ATOM 3797 C C . ARG B 1 212 ? 18.641 1.511 -6.062 1 81.88 212 ARG B C 1
ATOM 3799 O O . ARG B 1 212 ? 17.938 2.467 -5.738 1 81.88 212 ARG B O 1
ATOM 3806 N N . ALA B 1 213 ? 19.422 0.959 -5.207 1 77.12 213 ALA B N 1
ATOM 3807 C CA . ALA B 1 213 ? 19.562 1.391 -3.818 1 77.12 213 ALA B CA 1
ATOM 3808 C C . ALA B 1 213 ? 20.156 2.789 -3.732 1 77.12 213 ALA B C 1
ATOM 3810 O O . ALA B 1 213 ? 19.891 3.529 -2.783 1 77.12 213 ALA B O 1
ATOM 3811 N N . ASN B 1 214 ? 20.812 3.152 -4.812 1 73.5 214 ASN B N 1
ATOM 3812 C CA . ASN B 1 214 ? 21.531 4.414 -4.812 1 73.5 214 ASN B CA 1
ATOM 3813 C C . ASN B 1 214 ? 20.938 5.41 -5.797 1 73.5 214 ASN B C 1
ATOM 3815 O O . ASN B 1 214 ? 21.516 6.473 -6.051 1 73.5 214 ASN B O 1
ATOM 3819 N N . ALA B 1 215 ? 19.891 5.047 -6.355 1 67.25 215 ALA B N 1
ATOM 3820 C CA . ALA B 1 215 ? 19.328 5.789 -7.484 1 67.25 215 ALA B CA 1
ATOM 3821 C C . ALA B 1 215 ? 19.125 7.254 -7.125 1 67.25 215 ALA B C 1
ATOM 3823 O O . ALA B 1 215 ? 19.344 8.141 -7.949 1 67.25 215 ALA B O 1
ATOM 3824 N N . SER B 1 216 ? 18.781 7.562 -6.004 1 60.78 216 SER B N 1
ATOM 3825 C CA . SER B 1 216 ? 18.5 8.938 -5.617 1 60.78 216 SER B CA 1
ATOM 3826 C C . SER B 1 216 ? 19.781 9.719 -5.391 1 60.78 216 SER B C 1
ATOM 3828 O O . SER B 1 216 ? 19.75 10.93 -5.145 1 60.78 216 SER B O 1
ATOM 3830 N N . GLN B 1 217 ? 20.906 9.055 -5.539 1 60.44 217 GLN B N 1
ATOM 3831 C CA . GLN B 1 217 ? 22.188 9.711 -5.281 1 60.44 217 GLN B CA 1
ATOM 3832 C C . GLN B 1 217 ? 22.969 9.906 -6.574 1 60.44 217 GLN B C 1
ATOM 3834 O O . GLN B 1 217 ? 24.094 10.43 -6.555 1 60.44 217 GLN B O 1
ATOM 3839 N N . ALA B 1 218 ? 22.344 9.516 -7.648 1 61.5 218 ALA B N 1
ATOM 3840 C CA . ALA B 1 218 ? 23.047 9.609 -8.93 1 61.5 218 ALA B CA 1
ATOM 3841 C C . ALA B 1 218 ? 23.25 11.062 -9.344 1 61.5 218 ALA B C 1
ATOM 3843 O O . ALA B 1 218 ? 22.547 11.953 -8.859 1 61.5 218 ALA B O 1
ATOM 3844 N N . PRO B 1 219 ? 24.297 11.305 -10.133 1 63.25 219 PRO B N 1
ATOM 3845 C CA . PRO B 1 219 ? 24.469 12.656 -10.664 1 63.25 219 PRO B CA 1
ATOM 3846 C C . PRO B 1 219 ? 23.219 13.172 -11.375 1 63.25 219 PRO B C 1
ATOM 3848 O O . PRO B 1 219 ? 22.516 12.398 -12.031 1 63.25 219 PRO B O 1
ATOM 3851 N N . GLY B 1 220 ? 22.719 14.445 -11.086 1 69.62 220 GLY B N 1
ATOM 3852 C CA . GLY B 1 220 ? 21.562 15.031 -11.734 1 69.62 220 GLY B CA 1
ATOM 3853 C C . GLY B 1 220 ? 20.344 15.062 -10.836 1 69.62 220 GLY B C 1
ATOM 3854 O O . GLY B 1 220 ? 19.328 15.664 -11.195 1 69.62 220 GLY B O 1
ATOM 3855 N N . CYS B 1 221 ? 20.578 14.492 -9.711 1 74.94 221 CYS B N 1
ATOM 3856 C CA . CYS B 1 221 ? 19.453 14.492 -8.773 1 74.94 221 CYS B CA 1
ATOM 3857 C C . CYS B 1 221 ? 19.203 15.891 -8.219 1 74.94 221 CYS B C 1
ATOM 3859 O O . CYS B 1 221 ? 20.141 16.688 -8.109 1 74.94 221 CYS B O 1
ATOM 3861 N N . THR B 1 222 ? 17.922 16.281 -7.988 1 84.38 222 THR B N 1
ATOM 3862 C CA . THR B 1 222 ? 17.531 17.562 -7.41 1 84.38 222 THR B CA 1
ATOM 3863 C C . THR B 1 222 ? 18.078 17.703 -5.992 1 84.38 222 THR B C 1
ATOM 3865 O O . THR B 1 222 ? 17.922 16.797 -5.172 1 84.38 222 THR B O 1
ATOM 3868 N N . PRO B 1 223 ? 18.75 18.859 -5.816 1 87.19 223 PRO B N 1
ATOM 3869 C CA . PRO B 1 223 ? 19.188 19.094 -4.438 1 87.19 223 PRO B CA 1
ATOM 3870 C C . PRO B 1 223 ? 18.016 19.125 -3.453 1 87.19 223 PRO B C 1
ATOM 3872 O O . PRO B 1 223 ? 16.953 19.688 -3.766 1 87.19 223 PRO B O 1
ATOM 3875 N N . THR B 1 224 ? 18.203 18.609 -2.307 1 90.62 224 THR B N 1
ATOM 3876 C CA . THR B 1 224 ? 17.156 18.453 -1.305 1 90.62 224 THR B CA 1
ATOM 3877 C C . THR B 1 224 ? 16.609 19.828 -0.888 1 90.62 224 THR B C 1
ATOM 3879 O O . THR B 1 224 ? 15.398 19.984 -0.696 1 90.62 224 THR B O 1
ATOM 3882 N N . ALA B 1 225 ? 17.5 20.812 -0.786 1 92.44 225 ALA B N 1
ATOM 3883 C CA . ALA B 1 225 ? 17.109 22.156 -0.378 1 92.44 225 ALA B CA 1
ATOM 3884 C C . ALA B 1 225 ? 16.156 22.781 -1.401 1 92.44 225 ALA B C 1
ATOM 3886 O O . ALA B 1 225 ? 15.195 23.453 -1.033 1 92.44 225 ALA B O 1
ATOM 3887 N N . ASN B 1 226 ? 16.453 22.547 -2.689 1 93.19 226 ASN B N 1
ATOM 3888 C CA . ASN B 1 226 ? 15.578 23.062 -3.744 1 93.19 226 ASN B CA 1
ATOM 3889 C C . ASN B 1 226 ? 14.211 22.391 -3.723 1 93.19 226 ASN B C 1
ATOM 3891 O O . ASN B 1 226 ? 13.188 23.047 -3.902 1 93.19 226 ASN B O 1
ATOM 3895 N N . PHE B 1 227 ? 14.273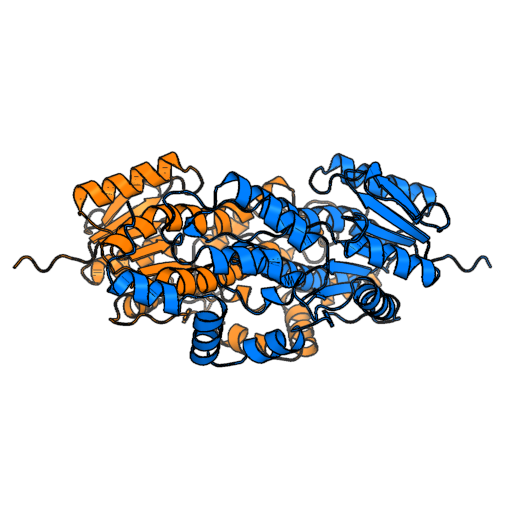 21.156 -3.492 1 93.81 227 PHE B N 1
ATOM 3896 C CA . PHE B 1 227 ? 13.039 20.391 -3.367 1 93.81 227 PHE B CA 1
ATOM 3897 C C . PHE B 1 227 ? 12.195 20.922 -2.209 1 93.81 227 PHE B C 1
ATOM 3899 O O . PHE B 1 227 ? 11.008 21.172 -2.369 1 93.81 227 PHE B O 1
ATOM 3906 N N . ALA B 1 228 ? 12.82 21.109 -1.114 1 96.31 228 ALA B N 1
ATOM 3907 C CA . ALA B 1 228 ? 12.141 21.562 0.096 1 96.31 228 ALA B CA 1
ATOM 3908 C C . ALA B 1 228 ? 11.516 22.938 -0.111 1 96.31 228 ALA B C 1
ATOM 3910 O O . ALA B 1 228 ? 10.359 23.172 0.265 1 96.31 228 ALA B O 1
ATOM 3911 N N . LYS B 1 229 ? 12.258 23.844 -0.696 1 96.88 229 LYS B N 1
ATOM 3912 C CA . LYS B 1 229 ? 11.758 25.203 -0.952 1 96.88 229 LYS B CA 1
ATOM 3913 C C . LYS B 1 229 ? 10.508 25.172 -1.827 1 96.88 229 LYS B C 1
ATOM 3915 O O . LYS B 1 229 ? 9.539 25.875 -1.561 1 96.88 229 LYS B O 1
ATOM 3920 N N . HIS B 1 230 ? 10.562 24.328 -2.834 1 96.44 230 HIS B N 1
ATOM 3921 C CA . HIS B 1 230 ? 9.422 24.188 -3.732 1 96.44 230 HIS B CA 1
ATOM 3922 C C . HIS B 1 230 ? 8.203 23.641 -2.996 1 96.44 230 HIS B C 1
ATOM 3924 O O . HIS B 1 230 ? 7.109 24.203 -3.102 1 96.44 230 HIS B O 1
ATOM 3930 N N . VAL B 1 231 ? 8.398 22.609 -2.264 1 97.44 231 VAL B N 1
ATOM 3931 C CA . VAL B 1 231 ? 7.312 21.938 -1.546 1 97.44 231 VAL B CA 1
ATOM 3932 C C . VAL B 1 231 ? 6.691 22.906 -0.545 1 97.44 231 VAL B C 1
ATOM 3934 O O . VAL B 1 231 ? 5.465 23.047 -0.485 1 97.44 231 VAL B O 1
ATOM 3937 N N . VAL B 1 232 ? 7.5 23.641 0.206 1 98.5 232 VAL B N 1
ATOM 3938 C CA . VAL B 1 232 ? 7.027 24.547 1.246 1 98.5 232 VAL B CA 1
ATOM 3939 C C . VAL B 1 232 ? 6.234 25.688 0.615 1 98.5 232 VAL B C 1
ATOM 3941 O O . VAL B 1 232 ? 5.199 26.094 1.144 1 98.5 232 VAL B O 1
ATOM 3944 N N . SER B 1 233 ? 6.707 26.203 -0.517 1 98.25 233 SER B N 1
ATOM 3945 C CA . SER B 1 233 ? 5.992 27.281 -1.196 1 98.25 233 SER B CA 1
ATOM 3946 C C . SER B 1 233 ? 4.578 26.859 -1.575 1 98.25 233 SER B C 1
ATOM 3948 O O . SER B 1 233 ? 3.656 27.672 -1.563 1 98.25 233 SER B O 1
ATOM 3950 N N . LYS B 1 234 ? 4.391 25.562 -1.903 1 98.06 234 LYS B N 1
ATOM 3951 C CA . LYS B 1 234 ? 3.072 25.047 -2.252 1 98.06 234 LYS B CA 1
ATOM 3952 C C . LYS B 1 234 ? 2.225 24.828 -1.003 1 98.06 234 LYS B C 1
ATOM 3954 O O . LYS B 1 234 ? 1.02 25.094 -1.01 1 98.06 234 LYS B O 1
ATOM 3959 N N . CYS B 1 235 ? 2.85 24.359 0.052 1 98.06 235 CYS B N 1
ATOM 3960 C CA . CYS B 1 235 ? 2.152 24.078 1.299 1 98.06 235 CYS B CA 1
ATOM 3961 C C . CYS B 1 235 ? 1.596 25.344 1.927 1 98.06 235 CYS B C 1
ATOM 3963 O O . CYS B 1 235 ? 0.585 25.297 2.631 1 98.06 235 CYS B O 1
ATOM 3965 N N . LEU B 1 236 ? 2.225 26.469 1.708 1 97.88 236 LEU B N 1
ATOM 3966 C CA . LEU B 1 236 ? 1.87 27.703 2.393 1 97.88 236 LEU B CA 1
ATOM 3967 C C . LEU B 1 236 ? 0.858 28.5 1.581 1 97.88 236 LEU B C 1
ATOM 3969 O O . LEU B 1 236 ? 0.425 29.578 2.006 1 97.88 236 LEU B O 1
ATOM 3973 N N . LYS B 1 237 ? 0.476 27.969 0.438 1 96.69 237 LYS B N 1
ATOM 3974 C CA . LYS B 1 237 ? -0.596 28.609 -0.319 1 96.69 237 LYS B CA 1
ATOM 3975 C C . LYS B 1 237 ? -1.922 28.531 0.432 1 96.69 237 LYS B C 1
ATOM 3977 O O . LYS B 1 237 ? -2.113 27.656 1.274 1 96.69 237 LYS B O 1
ATOM 3982 N N . SER B 1 238 ? -2.832 29.438 0.128 1 94.25 238 SER B N 1
ATOM 3983 C CA . SER B 1 238 ? -4.152 29.453 0.749 1 94.25 238 SER B CA 1
ATOM 3984 C C . SER B 1 238 ? -4.93 28.172 0.425 1 94.25 238 SER B C 1
ATOM 3986 O O . SER B 1 238 ? -5.68 27.672 1.263 1 94.25 238 SER B O 1
ATOM 3988 N N . SER B 1 239 ? -4.719 27.688 -0.775 1 94.44 239 SER B N 1
ATOM 3989 C CA . SER B 1 239 ? -5.27 26.406 -1.226 1 94.44 239 SER B CA 1
ATOM 3990 C C . SER B 1 239 ? -4.168 25.484 -1.717 1 94.44 239 SER B C 1
ATOM 3992 O O . SER B 1 239 ? -3.865 25.438 -2.912 1 94.44 239 SER B O 1
ATOM 3994 N N . PRO B 1 240 ? -3.586 24.734 -0.795 1 96.25 240 PRO B N 1
ATOM 3995 C CA . PRO B 1 240 ? -2.498 23.844 -1.204 1 96.25 240 PRO B CA 1
ATOM 3996 C C . PRO B 1 240 ? -2.955 22.781 -2.188 1 96.25 240 PRO B C 1
ATOM 3998 O O . PRO B 1 240 ? -4.086 22.297 -2.1 1 96.25 240 PRO B O 1
ATOM 4001 N N . PRO B 1 241 ? -2.104 22.469 -3.125 1 96.06 241 PRO B N 1
ATOM 4002 C CA . PRO B 1 241 ? -2.48 21.438 -4.094 1 96.06 241 PRO B CA 1
ATOM 4003 C C . PRO B 1 241 ? -2.566 20.047 -3.465 1 96.06 241 PRO B C 1
ATOM 4005 O O . PRO B 1 241 ? -1.92 19.781 -2.449 1 96.06 241 PRO B O 1
ATOM 4008 N N . ARG B 1 242 ? -3.354 19.203 -4.121 1 95.06 242 ARG B N 1
ATOM 4009 C CA . ARG B 1 242 ? -3.52 17.828 -3.678 1 95.06 242 ARG B CA 1
ATOM 4010 C C . ARG B 1 242 ? -2.221 17.031 -3.822 1 95.06 242 ARG B C 1
ATOM 4012 O O . ARG B 1 242 ? -1.91 16.172 -2.992 1 95.06 242 ARG B O 1
ATOM 4019 N N . TYR B 1 243 ? -1.574 17.312 -4.922 1 94.81 243 TYR B N 1
ATOM 4020 C CA . TYR B 1 243 ? -0.313 16.641 -5.227 1 94.81 243 TYR B CA 1
ATOM 4021 C C . TYR B 1 243 ? 0.772 17.656 -5.566 1 94.81 243 TYR B C 1
ATOM 4023 O O . TYR B 1 243 ? 0.53 18.609 -6.312 1 94.81 243 TYR B O 1
ATOM 4031 N N . ILE B 1 244 ? 1.943 17.5 -4.969 1 95.12 244 ILE B N 1
ATOM 4032 C CA . ILE B 1 244 ? 3.131 18.312 -5.246 1 95.12 244 ILE B CA 1
ATOM 4033 C C . ILE B 1 244 ? 4.234 17.406 -5.812 1 95.12 244 ILE B C 1
ATOM 4035 O O . ILE B 1 244 ? 5 16.812 -5.059 1 95.12 244 ILE B O 1
ATOM 4039 N N . ASN B 1 245 ? 4.258 17.234 -7.094 1 91.62 245 ASN B N 1
ATOM 4040 C CA . ASN B 1 245 ? 5.293 16.484 -7.781 1 91.62 245 ASN B CA 1
ATOM 4041 C C . ASN B 1 245 ? 6.5 17.359 -8.117 1 91.62 245 ASN B C 1
ATOM 4043 O O . ASN B 1 245 ? 6.355 18.391 -8.758 1 91.62 245 ASN B O 1
ATOM 4047 N N . TYR B 1 246 ? 7.629 16.891 -7.699 1 88.44 246 TYR B N 1
ATOM 4048 C CA . TYR B 1 246 ? 8.82 17.672 -8.008 1 88.44 246 TYR B CA 1
ATOM 4049 C C . TYR B 1 246 ? 10.078 16.828 -7.91 1 88.44 246 TYR B C 1
ATOM 4051 O O . TYR B 1 246 ? 10.117 15.859 -7.141 1 88.44 246 TYR B O 1
ATOM 4059 N N . GLY B 1 247 ? 11.086 17.172 -8.664 1 87.31 247 GLY B N 1
ATOM 4060 C CA . GLY B 1 247 ? 12.367 16.5 -8.648 1 87.31 247 GLY B CA 1
ATOM 4061 C C . GLY B 1 247 ? 12.688 15.781 -9.953 1 87.31 247 GLY B C 1
ATOM 4062 O O . GLY B 1 247 ? 11.805 15.602 -10.797 1 87.31 247 GLY B O 1
ATOM 4063 N N . THR B 1 248 ? 13.938 15.367 -10.055 1 80.69 248 THR B N 1
ATOM 4064 C CA . THR B 1 248 ? 14.414 14.68 -11.25 1 80.69 248 THR B CA 1
ATOM 4065 C C . THR B 1 248 ? 13.609 13.406 -11.5 1 80.69 248 THR B C 1
ATOM 4067 O O . THR B 1 248 ? 13.312 12.664 -10.562 1 80.69 248 THR B O 1
ATOM 4070 N N . LEU B 1 249 ? 13.148 13.156 -12.734 1 77.25 249 LEU B N 1
ATOM 4071 C CA . LEU B 1 249 ? 12.43 12 -13.25 1 77.25 249 LEU B CA 1
ATOM 4072 C C . LEU B 1 249 ? 10.961 12.047 -12.844 1 77.25 249 LEU B C 1
ATOM 4074 O O . LEU B 1 249 ? 10.188 11.141 -13.164 1 77.25 249 LEU B O 1
ATOM 4078 N N . SER B 1 250 ? 10.57 13.07 -12.055 1 82.19 250 SER B N 1
ATOM 4079 C CA . SER B 1 250 ? 9.188 13.148 -11.578 1 82.19 250 SER B CA 1
ATOM 4080 C C . SER B 1 250 ? 8.203 13.18 -12.742 1 82.19 250 SER B C 1
ATOM 4082 O O . SER B 1 250 ? 7.246 12.406 -12.773 1 82.19 250 SER B O 1
ATOM 4084 N N . ASN B 1 251 ? 8.492 13.93 -13.727 1 81.19 251 ASN B N 1
ATOM 4085 C CA . ASN B 1 251 ? 7.594 14.031 -14.875 1 81.19 251 ASN B CA 1
ATOM 4086 C C . ASN B 1 251 ? 7.633 12.773 -15.734 1 81.19 251 ASN B C 1
ATOM 4088 O O . ASN B 1 251 ? 6.617 12.383 -16.312 1 81.19 251 ASN B O 1
ATOM 4092 N N . LEU B 1 252 ? 8.836 12.195 -15.766 1 80.94 252 LEU B N 1
ATOM 4093 C CA . LEU B 1 252 ? 8.945 10.969 -16.547 1 80.94 252 LEU B CA 1
ATOM 4094 C C . LEU B 1 252 ? 8.023 9.891 -15.992 1 80.94 252 LEU B C 1
ATOM 4096 O O . LEU B 1 252 ? 7.27 9.266 -16.75 1 80.94 252 LEU B O 1
ATOM 4100 N N . PHE B 1 253 ? 8.031 9.695 -14.703 1 85.25 253 PHE B N 1
ATOM 4101 C CA . PHE B 1 253 ? 7.184 8.68 -14.078 1 85.25 253 PHE B CA 1
ATOM 4102 C C . PHE B 1 253 ? 5.711 9.031 -14.242 1 85.25 253 PHE B C 1
ATOM 4104 O O . PHE B 1 253 ? 4.883 8.156 -14.492 1 85.25 253 PHE B O 1
ATOM 4111 N N . ARG B 1 254 ? 5.441 10.289 -14.203 1 82.94 254 ARG B N 1
ATOM 4112 C CA . ARG B 1 254 ? 4.059 10.742 -14.336 1 82.94 254 ARG B CA 1
ATOM 4113 C C . ARG B 1 254 ? 3.531 10.469 -15.742 1 82.94 254 ARG B C 1
ATOM 4115 O O . ARG B 1 254 ? 2.363 10.117 -15.914 1 82.94 254 ARG B O 1
ATOM 4122 N N . PHE B 1 255 ? 4.426 10.547 -16.688 1 83.31 255 PHE B N 1
ATOM 4123 C CA . PHE B 1 255 ? 3.996 10.32 -18.062 1 83.31 255 PHE B CA 1
ATOM 4124 C C . PHE B 1 255 ? 4.012 8.836 -18.406 1 83.31 255 PHE B C 1
ATOM 4126 O O . PHE B 1 255 ? 3.086 8.32 -19.031 1 83.31 255 PHE B O 1
ATOM 4133 N N . LEU B 1 256 ? 5.043 8.18 -17.922 1 86.88 256 LEU B N 1
ATOM 4134 C CA . LEU B 1 256 ? 5.242 6.773 -18.266 1 86.88 256 LEU B CA 1
ATOM 4135 C C . LEU B 1 256 ? 4.137 5.902 -17.688 1 86.88 256 LEU B C 1
ATOM 4137 O O . LEU B 1 256 ? 3.85 4.824 -18.203 1 86.88 256 LEU B O 1
ATOM 4141 N N . ARG B 1 257 ? 3.488 6.426 -16.641 1 83.44 257 ARG B N 1
ATOM 4142 C CA . ARG B 1 257 ? 2.42 5.656 -16.016 1 83.44 257 ARG B CA 1
ATOM 4143 C C . ARG B 1 257 ? 1.272 5.418 -17 1 83.44 257 ARG B C 1
ATOM 4145 O O . ARG B 1 257 ? 0.503 4.469 -16.844 1 83.44 257 ARG B O 1
ATOM 4152 N N . TYR B 1 258 ? 1.214 6.242 -18.031 1 82.56 258 TYR B N 1
ATOM 4153 C CA . TYR B 1 258 ? 0.13 6.137 -19 1 82.56 258 TYR B CA 1
ATOM 4154 C C . TYR B 1 258 ? 0.583 5.375 -20.25 1 82.56 258 TYR B C 1
ATOM 4156 O O . TYR B 1 258 ? -0.223 5.09 -21.141 1 82.56 258 TYR B O 1
ATOM 4164 N N . ALA B 1 259 ? 1.874 5.074 -20.344 1 87.94 259 ALA B N 1
ATOM 4165 C CA . ALA B 1 259 ? 2.4 4.352 -21.484 1 87.94 259 ALA B CA 1
ATOM 4166 C C . ALA B 1 259 ? 1.973 2.889 -21.469 1 87.94 259 ALA B C 1
ATOM 4168 O O . ALA B 1 259 ? 1.743 2.322 -20.391 1 87.94 259 ALA B O 1
ATOM 4169 N N . PRO B 1 260 ? 1.84 2.348 -22.656 1 88.88 260 PRO B N 1
ATOM 4170 C CA . PRO B 1 260 ? 1.624 0.9 -22.656 1 88.88 260 PRO B CA 1
ATOM 4171 C C . PRO B 1 260 ? 2.682 0.141 -21.859 1 88.88 260 PRO B C 1
ATOM 4173 O O . PRO B 1 260 ? 3.857 0.51 -21.875 1 88.88 260 PRO B O 1
ATOM 4176 N N . TRP B 1 261 ? 2.17 -0.878 -21.266 1 87.5 261 TRP B N 1
ATOM 4177 C CA . TRP B 1 261 ? 3.037 -1.605 -20.344 1 87.5 261 TRP B CA 1
ATOM 4178 C C . TRP B 1 261 ? 4.25 -2.174 -21.078 1 87.5 261 TRP B C 1
ATOM 4180 O O . TRP B 1 261 ? 5.324 -2.318 -20.484 1 87.5 261 TRP B O 1
ATOM 4190 N N . MET B 1 262 ? 4.133 -2.479 -22.344 1 89.62 262 MET B N 1
ATOM 4191 C CA . MET B 1 262 ? 5.23 -3.057 -23.109 1 89.62 262 MET B CA 1
ATOM 4192 C C . MET B 1 262 ? 6.398 -2.08 -23.219 1 89.62 262 MET B C 1
ATOM 4194 O O . MET B 1 262 ? 7.559 -2.492 -23.219 1 89.62 262 MET B O 1
ATOM 4198 N N . ILE B 1 263 ? 6.023 -0.802 -23.25 1 91.31 263 ILE B N 1
ATOM 4199 C CA . ILE B 1 263 ? 7.051 0.229 -23.344 1 91.31 263 ILE B CA 1
ATOM 4200 C C . ILE B 1 263 ? 7.758 0.374 -22 1 91.31 263 ILE B C 1
ATOM 4202 O O . ILE B 1 263 ? 8.992 0.377 -21.938 1 91.31 263 ILE B O 1
ATOM 4206 N N . THR B 1 264 ? 6.957 0.389 -20.984 1 92.12 264 THR B N 1
ATOM 4207 C CA . THR B 1 264 ? 7.535 0.542 -19.656 1 92.12 264 THR B CA 1
ATOM 4208 C C . THR B 1 264 ? 8.383 -0.671 -19.297 1 92.12 264 THR B C 1
ATOM 4210 O O . THR B 1 264 ? 9.484 -0.525 -18.75 1 92.12 264 THR B O 1
ATOM 4213 N N . ASP B 1 265 ? 7.898 -1.864 -19.656 1 92.62 265 ASP B N 1
ATOM 4214 C CA . ASP B 1 265 ? 8.641 -3.082 -19.344 1 92.62 265 ASP B CA 1
ATOM 4215 C C . ASP B 1 265 ? 9.961 -3.125 -20.109 1 92.62 265 ASP B C 1
ATOM 4217 O O . ASP B 1 265 ? 10.977 -3.586 -19.578 1 92.62 265 ASP B O 1
ATOM 4221 N N . PHE B 1 266 ? 9.945 -2.67 -21.344 1 93.06 266 PHE B N 1
ATOM 4222 C CA . PHE B 1 266 ? 11.156 -2.637 -22.141 1 93.06 266 PHE B CA 1
ATOM 4223 C C . PHE B 1 266 ? 12.188 -1.687 -21.531 1 93.06 266 PHE B C 1
ATOM 4225 O O . PHE B 1 266 ? 13.352 -2.049 -21.375 1 93.06 266 PHE B O 1
ATOM 4232 N N . ILE B 1 267 ? 11.727 -0.507 -21.188 1 93.38 267 ILE B N 1
ATOM 4233 C CA . ILE B 1 267 ? 12.602 0.51 -20.625 1 93.38 267 ILE B CA 1
ATOM 4234 C C . ILE B 1 267 ? 13.164 0.015 -19.297 1 93.38 267 ILE B C 1
ATOM 4236 O O . ILE B 1 267 ? 14.367 0.105 -19.047 1 93.38 267 ILE B O 1
ATOM 4240 N N . PHE B 1 268 ? 12.336 -0.564 -18.484 1 94.31 268 PHE B N 1
ATOM 4241 C CA . PHE B 1 268 ? 12.758 -0.992 -17.156 1 94.31 268 PHE B CA 1
ATOM 4242 C C . PHE B 1 268 ? 13.633 -2.236 -17.234 1 94.31 268 PHE B C 1
ATOM 4244 O O . PHE B 1 268 ? 14.547 -2.418 -16.422 1 94.31 268 PHE B O 1
ATOM 4251 N N . SER B 1 269 ? 13.367 -3.105 -18.266 1 95.44 269 SER B N 1
ATOM 4252 C CA . SER B 1 269 ? 14.211 -4.281 -18.453 1 95.44 269 SER B CA 1
ATOM 4253 C C . SER B 1 269 ? 15.664 -3.885 -18.688 1 95.44 269 SER B C 1
ATOM 4255 O O . SER B 1 269 ? 16.578 -4.492 -18.125 1 95.44 269 SER B O 1
ATOM 4257 N N . ARG B 1 270 ? 15.883 -2.867 -19.453 1 94.75 270 ARG B N 1
ATOM 4258 C CA . ARG B 1 270 ? 17.234 -2.396 -19.781 1 94.75 270 ARG B CA 1
ATOM 4259 C C . ARG B 1 270 ? 17.828 -1.628 -18.609 1 94.75 270 ARG B C 1
ATOM 4261 O O . ARG B 1 270 ? 18.984 -1.86 -18.234 1 94.75 270 ARG B O 1
ATOM 4268 N N . LYS B 1 271 ? 17.062 -0.808 -18.016 1 92.56 271 LYS B N 1
ATOM 4269 C CA . LYS B 1 271 ? 17.531 0.06 -16.938 1 92.56 271 LYS B CA 1
ATOM 4270 C C . LYS B 1 271 ? 17.922 -0.752 -15.703 1 92.56 271 LYS B C 1
ATOM 4272 O O . LYS B 1 271 ? 18.891 -0.428 -15.016 1 92.56 271 LYS B O 1
ATOM 4277 N N . PHE B 1 272 ? 17.188 -1.862 -15.516 1 95.19 272 PHE B N 1
ATOM 4278 C CA . PHE B 1 272 ? 17.359 -2.566 -14.25 1 95.19 272 PHE B CA 1
ATOM 4279 C C . PHE B 1 272 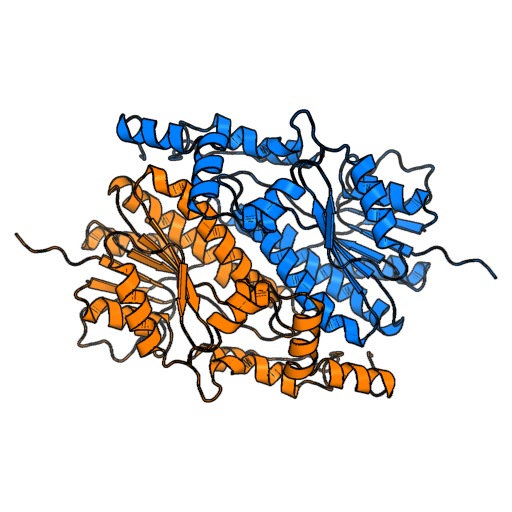? 18.016 -3.928 -14.477 1 95.19 272 PHE B C 1
ATOM 4281 O O . PHE B 1 272 ? 18.062 -4.758 -13.57 1 95.19 272 PHE B O 1
ATOM 4288 N N . GLY B 1 273 ? 18.406 -4.18 -15.625 1 96.94 273 GLY B N 1
ATOM 4289 C CA . GLY B 1 273 ? 19.234 -5.34 -15.922 1 96.94 273 GLY B CA 1
ATOM 4290 C C . GLY B 1 273 ? 18.453 -6.625 -16.031 1 96.94 273 GLY B C 1
ATOM 4291 O O . GLY B 1 273 ? 19 -7.719 -15.852 1 96.94 273 GLY B O 1
ATOM 4292 N N . LEU B 1 274 ? 17.156 -6.539 -16.281 1 97.19 274 LEU B N 1
ATOM 4293 C CA . LEU B 1 274 ? 16.344 -7.742 -16.438 1 97.19 274 LEU B CA 1
ATOM 4294 C C . LEU B 1 274 ? 16.719 -8.484 -17.719 1 97.19 274 LEU B C 1
ATOM 4296 O O . LEU B 1 274 ? 16.656 -9.719 -17.766 1 97.19 274 LEU B O 1
ATOM 4300 N N . ASN B 1 275 ? 17.047 -7.711 -18.766 1 96.88 275 ASN B N 1
ATOM 4301 C CA . ASN B 1 275 ? 17.516 -8.336 -20 1 96.88 275 ASN B CA 1
ATOM 4302 C C . ASN B 1 275 ? 18.828 -9.086 -19.797 1 96.88 275 ASN B C 1
ATOM 4304 O O . ASN B 1 275 ? 19.031 -10.141 -20.391 1 96.88 275 ASN B O 1
ATOM 4308 N N . VAL B 1 276 ? 19.703 -8.531 -18.984 1 96.81 276 VAL B N 1
ATOM 4309 C CA . VAL B 1 276 ? 20.969 -9.188 -18.625 1 96.81 276 VAL B CA 1
ATOM 4310 C C . VAL B 1 276 ? 20.688 -10.477 -17.859 1 96.81 276 VAL B C 1
ATOM 4312 O O . VAL B 1 276 ? 21.297 -11.508 -18.125 1 96.81 276 VAL B O 1
ATOM 4315 N N . LEU B 1 277 ? 19.766 -10.406 -16.938 1 96.56 277 LEU B N 1
ATOM 4316 C CA . LEU B 1 277 ? 19.359 -11.578 -16.156 1 96.56 277 LEU B CA 1
ATOM 4317 C C . LEU B 1 277 ? 18.797 -12.656 -17.078 1 96.56 277 LEU B C 1
ATOM 4319 O O . LEU B 1 277 ? 19.125 -13.836 -16.938 1 96.56 277 LEU B O 1
ATOM 4323 N N . GLN B 1 278 ? 17.953 -12.281 -18 1 96.25 278 GLN B N 1
ATOM 4324 C CA . GLN B 1 278 ? 17.359 -13.211 -18.953 1 96.25 278 GLN B CA 1
ATOM 4325 C C . GLN B 1 278 ? 18.422 -13.953 -19.75 1 96.25 278 GLN B C 1
ATOM 4327 O O . GLN B 1 278 ? 18.328 -15.164 -19.953 1 96.25 278 GLN B O 1
ATOM 4332 N N . LYS B 1 279 ? 19.406 -13.242 -20.203 1 95.31 279 LYS B N 1
ATOM 4333 C CA . LYS B 1 279 ? 20.531 -13.844 -20.922 1 95.31 279 LYS B CA 1
ATOM 4334 C C . LYS B 1 279 ? 21.281 -14.828 -20.047 1 95.31 279 LYS B C 1
ATOM 4336 O O . LYS B 1 279 ? 21.656 -15.914 -20.5 1 95.31 279 LYS B O 1
ATOM 4341 N N . SER B 1 280 ? 21.5 -14.406 -18.828 1 94.25 280 SER B N 1
ATOM 4342 C CA . SER B 1 280 ? 22.203 -15.273 -17.891 1 94.25 280 SER B CA 1
ATOM 4343 C C . SER B 1 280 ? 21.453 -16.578 -17.656 1 94.25 280 SER B C 1
ATOM 4345 O O . SER B 1 280 ? 22.062 -17.641 -17.547 1 94.25 280 SER B O 1
ATOM 4347 N N . VAL B 1 281 ? 20.156 -16.531 -17.547 1 94.25 281 VAL B N 1
ATOM 4348 C CA . VAL B 1 281 ? 19.297 -17.688 -17.359 1 94.25 281 VAL B CA 1
ATOM 4349 C C . VAL B 1 281 ? 19.375 -18.594 -18.578 1 94.25 281 VAL B C 1
ATOM 4351 O O . VAL B 1 281 ? 19.531 -19.812 -18.453 1 94.25 281 VAL B O 1
ATOM 4354 N N . LYS B 1 282 ? 19.312 -18 -19.734 1 92.31 282 LYS B N 1
ATOM 4355 C CA . LYS B 1 282 ? 19.391 -18.75 -20.984 1 92.31 282 LYS B CA 1
ATOM 4356 C C . LYS B 1 282 ? 20.719 -19.469 -21.125 1 92.31 282 LYS B C 1
ATOM 4358 O O . LYS B 1 282 ? 20.781 -20.594 -21.641 1 92.31 282 LYS B O 1
ATOM 4363 N N . ASP B 1 283 ? 21.766 -18.812 -20.625 1 92.31 283 ASP B N 1
ATOM 4364 C CA . ASP B 1 283 ? 23.109 -19.328 -20.734 1 92.31 283 ASP B CA 1
ATOM 4365 C C . ASP B 1 283 ? 23.391 -20.359 -19.641 1 92.31 283 ASP B C 1
ATOM 4367 O O . ASP B 1 283 ? 24.484 -20.938 -19.594 1 92.31 283 ASP B O 1
ATOM 4371 N N . GLY B 1 284 ? 22.422 -20.578 -18.719 1 87.19 284 GLY B N 1
ATOM 4372 C CA . GLY B 1 284 ? 22.562 -21.578 -17.672 1 87.19 284 GLY B CA 1
ATOM 4373 C C . GLY B 1 284 ? 23.406 -21.094 -16.516 1 87.19 284 GLY B C 1
ATOM 4374 O O . GLY B 1 284 ? 23.938 -21.906 -15.75 1 87.19 284 GLY B O 1
ATOM 4375 N N . LYS B 1 285 ? 23.703 -19.844 -16.5 1 80.94 285 LYS B N 1
ATOM 4376 C CA . LYS B 1 285 ? 24.594 -19.281 -15.477 1 80.94 285 LYS B CA 1
ATOM 4377 C C . LYS B 1 285 ? 23.844 -19.031 -14.18 1 80.94 285 LYS B C 1
ATOM 4379 O O . LYS B 1 285 ? 24.438 -18.688 -13.156 1 80.94 285 LYS B O 1
ATOM 4384 N N . VAL B 1 286 ? 22.516 -19.031 -14.281 1 77.69 286 VAL B N 1
ATOM 4385 C CA . VAL B 1 286 ? 21.703 -18.781 -13.086 1 77.69 286 VAL B CA 1
ATOM 4386 C C . VAL B 1 286 ? 21.328 -20.109 -12.438 1 77.69 286 VAL B C 1
ATOM 4388 O O . VAL B 1 286 ? 20.688 -20.953 -13.062 1 77.69 286 VAL B O 1
ATOM 4391 N N . VAL B 1 287 ? 22.188 -20.484 -11.383 1 59.72 287 VAL B N 1
ATOM 4392 C CA . VAL B 1 287 ? 21.969 -21.734 -10.672 1 59.72 287 VAL B CA 1
ATOM 4393 C C . VAL B 1 287 ? 21.031 -21.516 -9.492 1 59.72 287 VAL B C 1
ATOM 4395 O O . VAL B 1 287 ? 21.281 -20.656 -8.633 1 59.72 287 VAL B O 1
ATOM 4398 N N . GLY B 1 288 ? 19.703 -21.406 -9.672 1 57.69 288 GLY B N 1
ATOM 4399 C CA . GLY B 1 288 ? 18.875 -21.375 -8.477 1 57.69 288 GLY B CA 1
ATOM 4400 C C . GLY B 1 288 ? 19.062 -22.594 -7.594 1 57.69 288 GLY B C 1
ATOM 4401 O O . GLY B 1 288 ? 18.875 -23.734 -8.047 1 57.69 288 GLY B O 1
ATOM 4402 N N . LYS B 1 289 ? 20 -22.547 -6.656 1 47.56 289 LYS B N 1
ATOM 4403 C CA . LYS B 1 289 ? 20.156 -23.719 -5.785 1 47.56 289 LYS B CA 1
ATOM 4404 C C . LYS B 1 289 ? 18.859 -24.031 -5.055 1 47.56 289 LYS B C 1
ATOM 4406 O O . LYS B 1 289 ? 18.062 -23.141 -4.75 1 47.56 289 LYS B O 1
#